Protein AF-0000000084493440 (afdb_homodimer)

Organism: NCBI:txid1637975

Structure (mmCIF, N/CA/C/O backbone):
data_AF-0000000084493440-model_v1
#
loop_
_entity.id
_entity.type
_entity.pdbx_description
1 polymer 'DNA-binding transcriptional regulator'
#
loop_
_atom_site.group_PDB
_atom_site.id
_atom_site.type_symbol
_atom_site.label_atom_id
_atom_site.label_alt_id
_atom_site.label_comp_id
_atom_site.label_asym_id
_atom_site.label_entity_id
_atom_site.label_seq_id
_atom_site.pdbx_PDB_ins_code
_atom_site.Cartn_x
_atom_site.Cartn_y
_atom_site.Cartn_z
_atom_site.occupancy
_atom_site.B_iso_or_equiv
_atom_site.auth_seq_id
_atom_site.auth_comp_id
_atom_site.auth_asym_id
_atom_site.auth_atom_id
_atom_site.pdbx_PDB_model_num
ATOM 1 N N . MET A 1 1 ? -0.2 -46.719 2.02 1 62.69 1 MET A N 1
ATOM 2 C CA . MET A 1 1 ? 0.377 -45.531 1.389 1 62.69 1 MET A CA 1
ATOM 3 C C . MET A 1 1 ? 0.043 -44.281 2.184 1 62.69 1 MET A C 1
ATOM 5 O O . MET A 1 1 ? -1.041 -44.156 2.76 1 62.69 1 MET A O 1
ATOM 9 N N . PRO A 1 2 ? 1.028 -43.469 2.4 1 67.69 2 PRO A N 1
ATOM 10 C CA . PRO A 1 2 ? 0.747 -42.25 3.135 1 67.69 2 PRO A CA 1
ATOM 11 C C . PRO A 1 2 ? -0.351 -41.406 2.482 1 67.69 2 PRO A C 1
ATOM 13 O O . PRO A 1 2 ? -0.567 -41.5 1.271 1 67.69 2 PRO A O 1
ATOM 16 N N . LYS A 1 3 ? -1.156 -40.812 3.344 1 73.81 3 LYS A N 1
ATOM 17 C CA . LYS A 1 3 ? -2.264 -39.969 2.912 1 73.81 3 LYS A CA 1
ATOM 18 C C . LYS A 1 3 ? -1.854 -39.094 1.733 1 73.81 3 LYS A C 1
ATOM 20 O O . LYS A 1 3 ? -2.57 -39 0.733 1 73.81 3 LYS A O 1
ATOM 25 N N . ILE A 1 4 ? -0.723 -38.531 1.874 1 74.38 4 ILE A N 1
ATOM 26 C CA . ILE A 1 4 ? -0.265 -37.594 0.86 1 74.38 4 ILE A CA 1
ATOM 27 C C . ILE A 1 4 ? -0.05 -38.312 -0.464 1 74.38 4 ILE A C 1
ATOM 29 O O . ILE A 1 4 ? -0.338 -37.781 -1.533 1 74.38 4 ILE A O 1
ATOM 33 N N . ASP A 1 5 ? 0.394 -39.5 -0.401 1 73.88 5 ASP A N 1
ATOM 34 C CA . ASP A 1 5 ? 0.626 -40.281 -1.61 1 73.88 5 ASP A CA 1
ATOM 35 C C . ASP A 1 5 ? -0.688 -40.594 -2.318 1 73.88 5 ASP A C 1
ATOM 37 O O . ASP A 1 5 ? -0.766 -40.531 -3.549 1 73.88 5 ASP A O 1
ATOM 41 N N . ASN A 1 6 ? -1.653 -40.938 -1.533 1 79.44 6 ASN A N 1
ATOM 42 C CA . ASN A 1 6 ? -2.965 -41.25 -2.096 1 79.44 6 ASN A CA 1
ATOM 43 C C . ASN A 1 6 ? -3.598 -40 -2.742 1 79.44 6 ASN A C 1
ATOM 45 O O . ASN A 1 6 ? -4.184 -40.094 -3.82 1 79.44 6 ASN A O 1
ATOM 49 N N . ILE A 1 7 ? -3.445 -38.938 -2.062 1 83.06 7 ILE A N 1
ATOM 50 C CA . ILE A 1 7 ? -3.998 -37.688 -2.57 1 83.06 7 ILE A CA 1
ATOM 51 C C . ILE A 1 7 ? -3.336 -37.312 -3.9 1 83.06 7 ILE A C 1
ATOM 53 O O . ILE A 1 7 ? -4.016 -36.969 -4.859 1 83.06 7 ILE A O 1
ATOM 57 N N . LEU A 1 8 ? -2.053 -37.562 -3.934 1 79.81 8 LEU A N 1
ATOM 58 C CA . LEU A 1 8 ? -1.318 -37.281 -5.16 1 79.81 8 LEU A CA 1
ATOM 59 C C . LEU A 1 8 ? -1.708 -38.25 -6.27 1 79.81 8 LEU A C 1
ATOM 61 O O . LEU A 1 8 ? -1.792 -37.844 -7.438 1 79.81 8 LEU A O 1
ATOM 65 N N . ALA A 1 9 ? -1.907 -39.406 -5.898 1 80.31 9 ALA A N 1
ATOM 66 C CA . ALA A 1 9 ? -2.338 -40.438 -6.867 1 80.31 9 ALA A CA 1
ATOM 67 C C . ALA A 1 9 ? -3.672 -40.031 -7.504 1 80.31 9 ALA A C 1
ATOM 69 O O . ALA A 1 9 ? -3.852 -40.188 -8.719 1 80.31 9 ALA A O 1
ATOM 70 N N . ILE A 1 10 ? -4.516 -39.562 -6.695 1 86.19 10 ILE A N 1
ATOM 71 C CA . ILE A 1 10 ? -5.809 -39.125 -7.203 1 86.19 10 ILE A CA 1
ATOM 72 C C . ILE A 1 10 ? -5.617 -37.969 -8.156 1 86.19 10 ILE A C 1
ATOM 74 O O . ILE A 1 10 ? -6.227 -37.906 -9.227 1 86.19 10 ILE A O 1
ATOM 78 N N . LEU A 1 11 ? -4.801 -37.062 -7.746 1 82.69 11 LEU A N 1
ATOM 79 C CA . LEU A 1 11 ? -4.512 -35.906 -8.586 1 82.69 11 LEU A CA 1
ATOM 80 C C . LEU A 1 11 ? -3.99 -36.344 -9.953 1 82.69 11 LEU A C 1
ATOM 82 O O . LEU A 1 11 ? -4.41 -35.812 -10.984 1 82.69 11 LEU A O 1
ATOM 86 N N . TRP A 1 12 ? -3.184 -37.312 -9.977 1 79.94 12 TRP A N 1
ATOM 87 C CA . TRP A 1 12 ? -2.6 -37.781 -11.219 1 79.94 12 TRP A CA 1
ATOM 88 C C . TRP A 1 12 ? -3.65 -38.5 -12.078 1 79.94 12 TRP A C 1
ATOM 90 O O . TRP A 1 12 ? -3.66 -38.344 -13.297 1 79.94 12 TRP A O 1
ATOM 100 N N . MET A 1 13 ? -4.473 -39.219 -11.445 1 82.81 13 MET A N 1
ATOM 101 C CA . MET A 1 13 ? -5.562 -39.844 -12.18 1 82.81 13 MET A CA 1
ATOM 102 C C . MET A 1 13 ? -6.43 -38.812 -12.883 1 82.81 13 MET A C 1
ATOM 104 O O . MET A 1 13 ? -6.805 -39 -14.047 1 82.81 13 MET A O 1
ATOM 108 N N . LEU A 1 14 ? -6.688 -37.75 -12.156 1 86.25 14 LEU A N 1
ATOM 109 C CA . LEU A 1 14 ? -7.531 -36.719 -12.711 1 86.25 14 LEU A CA 1
ATOM 110 C C . LEU A 1 14 ? -6.801 -35.969 -13.82 1 86.25 14 LEU A C 1
ATOM 112 O O . LEU A 1 14 ? -7.438 -35.375 -14.695 1 86.25 14 LEU A O 1
ATOM 116 N N . SER A 1 15 ? -5.496 -35.969 -13.812 1 79.56 15 SER A N 1
ATOM 117 C CA . SER A 1 15 ? -4.684 -35.219 -14.75 1 79.56 15 SER A CA 1
ATOM 118 C C . SER A 1 15 ? -4.742 -35.812 -16.156 1 79.56 15 SER A C 1
ATOM 120 O O . SER A 1 15 ? -4.289 -35.188 -17.109 1 79.56 15 SER A O 1
ATOM 122 N N . SER A 1 16 ? -5.312 -36.969 -16.281 1 75.88 16 SER A N 1
ATOM 123 C CA . SER A 1 16 ? -5.48 -37.594 -17.594 1 75.88 16 SER A CA 1
ATOM 124 C C . SER A 1 16 ? -6.496 -36.812 -18.438 1 75.88 16 SER A C 1
ATOM 126 O O . SER A 1 16 ? -6.543 -37 -19.656 1 75.88 16 SER A O 1
ATOM 128 N N . GLY A 1 17 ? -7.328 -36 -17.766 1 81.25 17 GLY A N 1
ATOM 129 C CA . GLY A 1 17 ? -8.359 -35.219 -18.453 1 81.25 17 GLY A CA 1
ATOM 130 C C . GLY A 1 17 ? -9.664 -36 -18.594 1 81.25 17 GLY A C 1
ATOM 131 O O . GLY A 1 17 ? -10.688 -35.406 -18.969 1 81.25 17 GLY A O 1
ATOM 132 N N . GLU A 1 18 ? -9.633 -37.25 -18.359 1 85.19 18 GLU A N 1
ATOM 133 C CA . GLU A 1 18 ? -10.836 -38.062 -18.438 1 85.19 18 GLU A CA 1
ATOM 134 C C . GLU A 1 18 ? -11.672 -37.969 -17.172 1 85.19 18 GLU A C 1
ATOM 136 O O . GLU A 1 18 ? -11.133 -37.844 -16.078 1 85.19 18 GLU A O 1
ATOM 141 N N . LYS A 1 19 ? -12.984 -38.031 -17.359 1 92.62 19 LYS A N 1
ATOM 142 C CA . LYS A 1 19 ? -13.883 -38.062 -16.219 1 92.62 19 LYS A CA 1
ATOM 143 C C . LYS A 1 19 ? -13.812 -39.406 -15.5 1 92.62 19 LYS A C 1
ATOM 145 O O . LYS A 1 19 ? -13.883 -40.469 -16.141 1 92.62 19 LYS A O 1
ATOM 150 N N . ILE A 1 20 ? -13.578 -39.375 -14.18 1 92.38 20 ILE A N 1
ATOM 151 C CA . ILE A 1 20 ? -13.453 -40.594 -13.398 1 92.38 20 ILE A CA 1
ATOM 152 C C . ILE A 1 20 ? -14.414 -40.562 -12.219 1 92.38 20 ILE A C 1
ATOM 154 O O . ILE A 1 20 ? -14.57 -39.531 -11.57 1 92.38 20 ILE A O 1
ATOM 158 N N . THR A 1 21 ? -15.062 -41.594 -11.953 1 92.94 21 THR A N 1
ATOM 159 C CA . THR A 1 21 ? -16 -41.656 -10.844 1 92.94 21 THR A CA 1
ATOM 160 C C . THR A 1 21 ? -15.289 -42.031 -9.539 1 92.94 21 THR A C 1
ATOM 162 O O . THR A 1 21 ? -14.188 -42.562 -9.562 1 92.94 21 THR A O 1
ATOM 165 N N . ALA A 1 22 ? -15.961 -41.75 -8.43 1 91.94 22 ALA A N 1
ATOM 166 C CA . ALA A 1 22 ? -15.422 -42.125 -7.125 1 91.94 22 ALA A CA 1
ATOM 167 C C . ALA A 1 22 ? -15.234 -43.656 -7.023 1 91.94 22 ALA A C 1
ATOM 169 O O . ALA A 1 22 ? -14.266 -44.125 -6.422 1 91.94 22 ALA A O 1
ATOM 170 N N . LYS A 1 23 ? -16.094 -44.375 -7.629 1 92.88 23 LYS A N 1
ATOM 171 C CA . LYS A 1 23 ? -16.031 -45.844 -7.613 1 92.88 23 LYS A CA 1
ATOM 172 C C . LYS A 1 23 ? -14.789 -46.312 -8.352 1 92.88 23 LYS A C 1
ATOM 174 O O . LYS A 1 23 ? -14.094 -47.219 -7.879 1 92.88 23 LYS A O 1
ATOM 179 N N . GLN A 1 24 ? -14.539 -45.781 -9.469 1 93.56 24 GLN A N 1
ATOM 180 C CA . GLN A 1 24 ? -13.367 -46.125 -10.25 1 93.56 24 GLN A CA 1
ATOM 181 C C . GLN A 1 24 ? -12.078 -45.844 -9.484 1 93.56 24 GLN A C 1
ATOM 183 O O . GLN A 1 24 ? -11.141 -46.625 -9.508 1 93.56 24 GLN A O 1
ATOM 188 N N . ILE A 1 25 ? -12.031 -44.688 -8.82 1 92.75 25 ILE A N 1
ATOM 189 C CA . ILE A 1 25 ? -10.867 -44.312 -8.031 1 92.75 25 ILE A CA 1
ATOM 190 C C . ILE A 1 25 ? -10.688 -45.312 -6.875 1 92.75 25 ILE A C 1
ATOM 192 O O . ILE A 1 25 ? -9.578 -45.781 -6.621 1 92.75 25 ILE A O 1
ATOM 196 N N . SER A 1 26 ? -11.766 -45.594 -6.258 1 93.25 26 SER A N 1
ATOM 197 C CA . SER A 1 26 ? -11.766 -46.531 -5.133 1 93.25 26 SER A CA 1
ATOM 198 C C . SER A 1 26 ? -11.227 -47.906 -5.547 1 93.25 26 SER A C 1
ATOM 200 O O . SER A 1 26 ? -10.406 -48.5 -4.836 1 93.25 26 SER A O 1
ATOM 202 N N . GLU A 1 27 ? -11.602 -48.375 -6.625 1 93.81 27 GLU A N 1
ATOM 203 C CA . GLU A 1 27 ? -11.188 -49.656 -7.129 1 93.81 27 GLU A CA 1
ATOM 204 C C . GLU A 1 27 ? -9.711 -49.656 -7.539 1 93.81 27 GLU A C 1
ATOM 206 O O . GLU A 1 27 ? -8.961 -50.562 -7.191 1 93.81 27 GLU A O 1
ATOM 211 N N . LYS A 1 28 ? -9.352 -48.625 -8.172 1 90.81 28 LYS A N 1
ATOM 212 C CA . LYS A 1 28 ? -7.992 -48.562 -8.695 1 90.81 28 LYS A CA 1
ATOM 213 C C . LYS A 1 28 ? -6.98 -48.406 -7.562 1 90.81 28 LYS A C 1
ATOM 215 O O . LYS A 1 28 ? -5.871 -48.938 -7.641 1 90.81 28 LYS A O 1
ATOM 220 N N . LEU A 1 29 ? -7.355 -47.688 -6.578 1 89.31 29 LEU A N 1
ATOM 221 C CA . LEU A 1 29 ? -6.414 -47.406 -5.5 1 89.31 29 LEU A CA 1
ATOM 222 C C . LEU A 1 29 ? -6.688 -48.281 -4.293 1 89.31 29 LEU A C 1
ATOM 224 O O . LEU A 1 29 ? -6.051 -48.125 -3.246 1 89.31 29 LEU A O 1
ATOM 228 N N . GLU A 1 30 ? -7.609 -49.125 -4.383 1 90.06 30 GLU A N 1
ATOM 229 C CA . GLU A 1 30 ? -7.969 -50.094 -3.35 1 90.06 30 GLU A CA 1
ATOM 230 C C . GLU A 1 30 ? -8.219 -49.406 -2.012 1 90.06 30 GLU A C 1
ATOM 232 O O . GLU A 1 30 ? -7.637 -49.781 -0.993 1 90.06 30 GLU A O 1
ATOM 237 N N . MET A 1 31 ? -9.117 -48.406 -2.115 1 91.31 31 MET A N 1
ATOM 238 C CA . MET A 1 31 ? -9.477 -47.688 -0.896 1 91.31 31 MET A CA 1
ATOM 239 C C . MET A 1 31 ? -10.984 -47.531 -0.789 1 91.31 31 MET A C 1
ATOM 241 O O . MET A 1 31 ? -11.703 -47.625 -1.786 1 91.31 31 MET A O 1
ATOM 245 N N . ASN A 1 32 ? -11.406 -47.25 0.41 1 93.38 32 ASN A N 1
ATOM 246 C CA . ASN A 1 32 ? -12.82 -47 0.66 1 93.38 32 ASN A CA 1
ATOM 247 C C . ASN A 1 32 ? -13.328 -45.781 -0.078 1 93.38 32 ASN A C 1
ATOM 249 O O . ASN A 1 32 ? -12.633 -44.75 -0.139 1 93.38 32 ASN A O 1
ATOM 253 N N . ILE A 1 33 ? -14.617 -45.938 -0.486 1 93.44 33 ILE A N 1
ATOM 254 C CA . ILE A 1 33 ? -15.188 -44.844 -1.293 1 93.44 33 ILE A CA 1
ATOM 255 C C . ILE A 1 33 ? -15.32 -43.594 -0.448 1 93.44 33 ILE A C 1
ATOM 257 O O . ILE A 1 33 ? -15.188 -42.469 -0.96 1 93.44 33 ILE A O 1
ATOM 261 N N . ARG A 1 34 ? -15.516 -43.75 0.838 1 92.69 34 ARG A N 1
ATOM 262 C CA . ARG A 1 34 ? -15.609 -42.594 1.726 1 92.69 34 ARG A CA 1
ATOM 263 C C . ARG A 1 34 ? -14.281 -41.844 1.806 1 92.69 34 ARG A C 1
ATOM 265 O O . ARG A 1 34 ? -14.25 -40.594 1.871 1 92.69 34 ARG A O 1
ATOM 272 N N . THR A 1 35 ? -13.227 -42.594 1.791 1 92.56 35 THR A N 1
ATOM 273 C CA . THR A 1 35 ? -11.891 -42 1.804 1 92.56 35 THR A CA 1
ATOM 274 C C . THR A 1 35 ? -11.617 -41.25 0.514 1 92.56 35 THR A C 1
ATOM 276 O O . THR A 1 35 ? -10.992 -40.188 0.537 1 92.56 35 THR A O 1
ATOM 279 N N . VAL A 1 36 ? -12.125 -41.75 -0.579 1 91.44 36 VAL A N 1
ATOM 280 C CA . VAL A 1 36 ? -11.992 -41.094 -1.865 1 91.44 36 VAL A CA 1
ATOM 281 C C . VAL A 1 36 ? -12.664 -39.719 -1.804 1 91.44 36 VAL A C 1
ATOM 283 O O . VAL A 1 36 ? -12.07 -38.719 -2.203 1 91.44 36 VAL A O 1
ATOM 286 N N . TYR A 1 37 ? -13.828 -39.719 -1.239 1 90.94 37 TYR A N 1
ATOM 287 C CA . TYR A 1 37 ? -14.555 -38.469 -1.128 1 90.94 37 TYR A CA 1
ATOM 288 C C . TYR A 1 37 ? -13.789 -37.469 -0.27 1 90.94 37 TYR A C 1
ATOM 290 O O . TYR A 1 37 ? -13.703 -36.281 -0.608 1 90.94 37 TYR A O 1
ATOM 298 N N . ARG A 1 38 ? -13.219 -37.938 0.749 1 89.19 38 ARG A N 1
ATOM 299 C CA . ARG A 1 38 ? -12.469 -37.062 1.65 1 89.19 38 ARG A CA 1
ATOM 300 C C . ARG A 1 38 ? -11.242 -36.5 0.955 1 89.19 38 ARG A C 1
ATOM 302 O O . ARG A 1 38 ? -10.93 -35.312 1.117 1 89.19 38 ARG A O 1
ATOM 309 N N . TYR A 1 39 ? -10.594 -37.375 0.242 1 87.44 39 TYR A N 1
ATOM 310 C CA . TYR A 1 39 ? -9.383 -36.906 -0.434 1 87.44 39 TYR A CA 1
ATOM 311 C C . TYR A 1 39 ? -9.711 -35.938 -1.556 1 87.44 39 TYR A C 1
ATOM 313 O O . TYR A 1 39 ? -8.969 -34.969 -1.787 1 87.44 39 TYR A O 1
ATOM 321 N N . ILE A 1 40 ? -10.805 -36.156 -2.221 1 88.69 40 ILE A N 1
ATOM 322 C CA . ILE A 1 40 ? -11.242 -35.219 -3.256 1 88.69 40 ILE A CA 1
ATOM 323 C C . ILE A 1 40 ? -11.578 -33.875 -2.629 1 88.69 40 ILE A C 1
ATOM 325 O O . ILE A 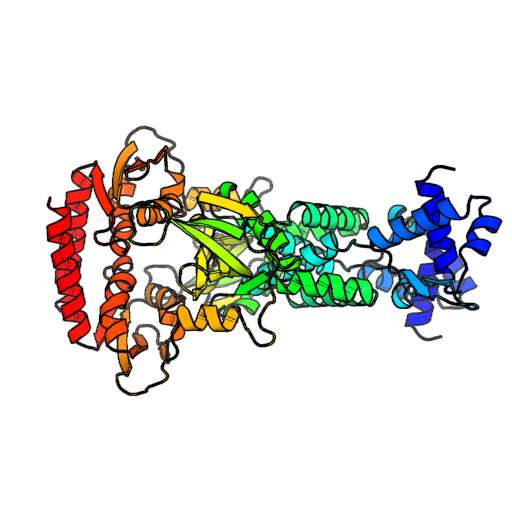1 40 ? -11.219 -32.812 -3.17 1 88.69 40 ILE A O 1
ATOM 329 N N . ASP A 1 41 ? -12.188 -33.938 -1.501 1 84.44 41 ASP A N 1
ATOM 330 C CA . ASP A 1 41 ? -12.492 -32.719 -0.766 1 84.44 41 ASP A CA 1
ATOM 331 C C . ASP A 1 41 ? -11.219 -31.984 -0.362 1 84.44 41 ASP A C 1
ATOM 333 O O . ASP A 1 41 ? -11.141 -30.75 -0.47 1 84.44 41 ASP A O 1
ATOM 337 N N . THR A 1 42 ? -10.305 -32.781 0.067 1 83.88 42 THR A N 1
ATOM 338 C CA . THR A 1 42 ? -9.023 -32.188 0.459 1 83.88 42 THR A CA 1
ATOM 339 C C . THR A 1 42 ? -8.352 -31.5 -0.726 1 83.88 42 THR A C 1
ATOM 341 O O . THR A 1 42 ? -7.863 -30.391 -0.598 1 83.88 42 THR A O 1
ATOM 344 N N . LEU A 1 43 ? -8.336 -32.156 -1.838 1 84.38 43 LEU A N 1
ATOM 345 C CA . LEU A 1 43 ? -7.762 -31.578 -3.053 1 84.38 43 LEU A CA 1
ATOM 346 C C . LEU A 1 43 ? -8.477 -30.297 -3.445 1 84.38 43 LEU A C 1
ATOM 348 O O . LEU A 1 43 ? -7.832 -29.281 -3.736 1 84.38 43 LEU A O 1
ATOM 352 N N . SER A 1 44 ? -9.742 -30.344 -3.352 1 82.31 44 SER A N 1
ATOM 353 C CA . SER A 1 44 ? -10.555 -29.203 -3.734 1 82.31 44 SER A CA 1
ATOM 354 C C . SER A 1 44 ? -10.312 -28.016 -2.799 1 82.31 44 SER A C 1
ATOM 356 O O . SER A 1 44 ? -10.102 -26.891 -3.252 1 82.31 44 SER A O 1
ATOM 358 N N . THR A 1 45 ? -10.25 -28.312 -1.568 1 77.06 45 THR A N 1
ATOM 359 C CA . THR A 1 45 ? -10.07 -27.266 -0.569 1 77.06 45 THR A CA 1
ATOM 360 C C . THR A 1 45 ? -8.656 -26.688 -0.635 1 77.06 45 THR A C 1
ATOM 362 O O . THR A 1 45 ? -8.422 -25.547 -0.242 1 77.06 45 THR A O 1
ATOM 365 N N . SER A 1 46 ? -7.77 -27.531 -1.138 1 76.69 46 SER A N 1
ATOM 366 C CA . SER A 1 46 ? -6.383 -27.078 -1.252 1 76.69 46 SER A CA 1
ATOM 367 C C . SER A 1 46 ? -6.184 -26.203 -2.484 1 76.69 46 SER A C 1
ATOM 369 O O . SER A 1 46 ? -5.121 -25.609 -2.656 1 76.69 46 SER A O 1
ATOM 371 N N . GLY A 1 47 ? -7.188 -26.156 -3.303 1 80.25 47 GLY A N 1
ATOM 372 C CA . GLY A 1 47 ? -7.098 -25.234 -4.422 1 80.25 47 GLY A CA 1
ATOM 373 C C . GLY A 1 47 ? -7.062 -25.922 -5.77 1 80.25 47 GLY A C 1
ATOM 374 O O . GLY A 1 47 ? -7.004 -25.266 -6.809 1 80.25 47 GLY A O 1
ATOM 375 N N . VAL A 1 48 ? -7.047 -27.266 -5.797 1 80.12 48 VAL A N 1
ATOM 376 C CA . VAL A 1 48 ? -7.105 -27.984 -7.066 1 80.12 48 VAL A CA 1
ATOM 377 C C . VAL A 1 48 ? -8.477 -27.781 -7.711 1 80.12 48 VAL A C 1
ATOM 379 O O . VAL A 1 48 ? -9.508 -27.984 -7.07 1 80.12 48 VAL A O 1
ATOM 382 N N . PRO A 1 49 ? -8.453 -27.359 -8.906 1 87.12 49 PRO A N 1
ATOM 383 C CA . PRO A 1 49 ? -9.734 -27.031 -9.531 1 87.12 49 PRO A CA 1
ATOM 384 C C . PRO A 1 49 ? -10.484 -28.266 -10.031 1 87.12 49 PRO A C 1
ATOM 386 O O . PRO A 1 49 ? -10.617 -28.453 -11.242 1 87.12 49 PRO A O 1
ATOM 389 N N . ILE A 1 50 ? -11.062 -28.984 -9.172 1 87.38 50 ILE A N 1
ATOM 390 C CA . ILE A 1 50 ? -11.82 -30.188 -9.477 1 87.38 50 ILE A CA 1
ATOM 391 C C . ILE A 1 50 ? -13.258 -29.828 -9.836 1 87.38 50 ILE A C 1
ATOM 393 O O . ILE A 1 50 ? -13.875 -29 -9.172 1 87.38 50 ILE A O 1
ATOM 397 N N . ILE A 1 51 ? -13.703 -30.297 -10.93 1 88.31 51 ILE A N 1
ATOM 398 C CA . ILE A 1 51 ? -15.094 -30.156 -11.352 1 88.31 51 ILE A CA 1
ATOM 399 C C . ILE A 1 51 ? -15.859 -31.438 -11.039 1 88.31 51 ILE A C 1
ATOM 401 O O . ILE A 1 51 ? -15.461 -32.531 -11.453 1 88.31 51 ILE A O 1
ATOM 405 N N . SER A 1 52 ? -16.859 -31.328 -10.234 1 86.88 52 SER A N 1
ATOM 406 C CA . SER A 1 52 ? -17.688 -32.469 -9.844 1 86.88 52 SER A CA 1
ATOM 407 C C . SER A 1 52 ? -19.016 -32.469 -10.578 1 86.88 52 SER A C 1
ATOM 409 O O . SER A 1 52 ? -19.797 -31.531 -10.453 1 86.88 52 SER A O 1
ATOM 411 N N . ASP A 1 53 ? -19.203 -33.406 -11.445 1 85.31 53 ASP A N 1
ATOM 412 C CA . ASP A 1 53 ? -20.469 -33.594 -12.133 1 85.31 53 ASP A CA 1
ATOM 413 C C . ASP A 1 53 ? -21.312 -34.656 -11.461 1 85.31 53 ASP A C 1
ATOM 415 O O . ASP A 1 53 ? -20.812 -35.75 -11.156 1 85.31 53 ASP A O 1
ATOM 419 N N . THR A 1 54 ? -22.547 -34.312 -11.117 1 79 54 THR A N 1
ATOM 420 C CA . THR A 1 54 ? -23.438 -35.25 -10.438 1 79 54 THR A CA 1
ATOM 421 C C . THR A 1 54 ? -24.312 -36 -11.438 1 79 54 THR A C 1
ATOM 423 O O . THR A 1 54 ? -24.516 -35.531 -12.562 1 79 54 THR A O 1
ATOM 426 N N . GLY A 1 55 ? -24.859 -37.094 -11.109 1 75.62 55 GLY A N 1
ATOM 427 C CA . GLY A 1 55 ? -25.797 -37.844 -11.914 1 75.62 55 GLY A CA 1
ATOM 428 C C . GLY A 1 55 ? -25.25 -39.188 -12.383 1 75.62 55 GLY A C 1
ATOM 429 O O . GLY A 1 55 ? -24.156 -39.594 -11.961 1 75.62 55 GLY A O 1
ATOM 430 N N . HIS A 1 56 ? -26.016 -39.938 -13.203 1 77.38 56 HIS A N 1
ATOM 431 C CA . HIS A 1 56 ? -25.703 -41.281 -13.656 1 77.38 56 HIS A CA 1
ATOM 432 C C . HIS A 1 56 ? -24.406 -41.312 -14.43 1 77.38 56 HIS A C 1
ATOM 434 O O . HIS A 1 56 ? -23.641 -42.281 -14.336 1 77.38 56 HIS A O 1
ATOM 440 N N . ASN A 1 57 ? -24.094 -40.188 -15.172 1 81.38 57 ASN A N 1
ATOM 441 C CA . ASN A 1 57 ? -22.844 -40.062 -15.914 1 81.38 57 ASN A CA 1
ATOM 442 C C . ASN A 1 57 ? -21.906 -39.062 -15.273 1 81.38 57 ASN A C 1
ATOM 444 O O . ASN A 1 57 ? -21.094 -38.438 -15.961 1 81.38 57 ASN A O 1
ATOM 448 N N . GLY A 1 58 ? -22.109 -39.094 -13.922 1 84.56 58 GLY A N 1
ATOM 449 C CA . GLY A 1 58 ? -21.312 -38.062 -13.258 1 84.56 58 GLY A CA 1
ATOM 450 C C . GLY A 1 58 ? -19.906 -38.531 -12.891 1 84.56 58 GLY A C 1
ATOM 451 O O . GLY A 1 58 ? -19.547 -39.688 -13.18 1 84.56 58 GLY A O 1
ATOM 452 N N . GLY A 1 59 ? -19 -37.688 -12.406 1 92 59 GLY A N 1
ATOM 453 C CA . GLY A 1 59 ? -17.625 -37.938 -12.023 1 92 59 GLY A CA 1
ATOM 454 C C . GLY A 1 59 ? -16.828 -36.688 -11.781 1 92 59 GLY A C 1
ATOM 455 O O . GLY A 1 59 ? -17.391 -35.625 -11.578 1 92 59 GLY A O 1
ATOM 456 N N . TYR A 1 60 ? -15.555 -36.969 -11.578 1 92.38 60 TYR A N 1
ATOM 457 C CA . TYR A 1 60 ? -14.633 -35.875 -11.305 1 92.38 60 TYR A CA 1
ATOM 458 C C . TYR A 1 60 ? -13.711 -35.625 -12.484 1 92.38 60 TYR A C 1
ATOM 460 O O . TYR A 1 60 ? -13.25 -36.562 -13.133 1 92.38 60 TYR A O 1
ATOM 468 N N . THR A 1 61 ? -13.492 -34.344 -12.836 1 89.69 61 THR A N 1
ATOM 469 C CA . THR A 1 61 ? -12.492 -33.906 -13.797 1 89.69 61 THR A CA 1
ATOM 470 C C . THR A 1 61 ? -11.734 -32.688 -13.289 1 89.69 61 THR A C 1
ATOM 472 O O . THR A 1 61 ? -12.133 -32.062 -12.297 1 89.69 61 THR A O 1
ATOM 475 N N . LEU A 1 62 ? -10.539 -32.438 -13.844 1 86.62 62 LEU A N 1
ATOM 476 C CA . LEU A 1 62 ? -9.82 -31.219 -13.578 1 86.62 62 LEU A CA 1
ATOM 477 C C . LEU A 1 62 ? -10.148 -30.156 -14.633 1 86.62 62 LEU A C 1
ATOM 479 O O . LEU A 1 62 ? -10.523 -30.5 -15.758 1 86.62 62 LEU A O 1
ATOM 483 N N . LEU A 1 63 ? -10.023 -28.875 -14.242 1 85.69 63 LEU A N 1
ATOM 484 C CA . LEU A 1 63 ? -10.109 -27.781 -15.203 1 85.69 63 LEU A CA 1
ATOM 485 C C . LEU A 1 63 ? -9.125 -27.984 -16.344 1 85.69 63 LEU A C 1
ATOM 487 O O . LEU A 1 63 ? -7.969 -28.344 -16.125 1 85.69 63 LEU A O 1
ATOM 491 N N . ASN A 1 64 ? -9.531 -27.719 -17.562 1 81.25 64 ASN A N 1
ATOM 492 C CA . ASN A 1 64 ? -8.734 -28 -18.75 1 81.25 64 ASN A CA 1
ATOM 493 C C . ASN A 1 64 ? -7.395 -27.281 -18.703 1 81.25 64 ASN A C 1
ATOM 495 O O . ASN A 1 64 ? -6.355 -27.859 -19.016 1 81.25 64 ASN A O 1
ATOM 499 N N . ASN A 1 65 ? -7.465 -26.047 -18.359 1 77.56 65 ASN A N 1
ATOM 500 C CA . ASN A 1 65 ? -6.238 -25.266 -18.312 1 77.56 65 ASN A CA 1
ATOM 501 C C . ASN A 1 65 ? -5.223 -25.859 -17.344 1 77.56 65 ASN A C 1
ATOM 503 O O . ASN A 1 65 ? -4.016 -25.766 -17.562 1 77.56 65 ASN A O 1
ATOM 507 N N . PHE A 1 66 ? -5.723 -26.453 -16.344 1 76.5 66 PHE A N 1
ATOM 508 C CA . PHE A 1 66 ? -4.879 -27.047 -15.328 1 76.5 66 PHE A CA 1
ATOM 509 C C . PHE A 1 66 ? -4.207 -28.312 -15.852 1 76.5 66 PHE A C 1
ATOM 511 O O . PHE A 1 66 ? -3.07 -28.625 -15.492 1 76.5 66 PHE A O 1
ATOM 518 N N . ILE A 1 67 ? -4.93 -28.984 -16.656 1 72.56 67 ILE A N 1
ATOM 519 C CA . ILE A 1 67 ? -4.422 -30.219 -17.234 1 72.56 67 ILE A CA 1
ATOM 520 C C . ILE A 1 67 ? -3.4 -29.891 -18.328 1 72.56 67 ILE A C 1
ATOM 522 O O . ILE A 1 67 ? -2.355 -30.531 -18.422 1 72.56 67 ILE A O 1
ATOM 526 N N . GLU A 1 68 ? -3.742 -28.875 -19.109 1 73.06 68 GLU A N 1
ATOM 527 C CA . GLU A 1 68 ? -2.939 -28.547 -20.281 1 73.06 68 GLU A CA 1
ATOM 528 C C . GLU A 1 68 ? -1.543 -28.078 -19.875 1 73.06 68 GLU A C 1
ATOM 530 O O . GLU A 1 68 ? -0.552 -28.469 -20.5 1 73.06 68 GLU A O 1
ATOM 535 N N . ALA A 1 69 ? -1.531 -27.25 -18.906 1 72.56 69 ALA A N 1
ATOM 536 C CA . ALA A 1 69 ? -0.232 -26.75 -18.453 1 72.56 69 ALA A CA 1
ATOM 537 C C . ALA A 1 69 ? -0.242 -26.438 -16.969 1 72.56 69 ALA A C 1
ATOM 539 O O . ALA A 1 69 ? -1.212 -25.875 -16.453 1 72.56 69 ALA A O 1
ATOM 540 N N . PRO A 1 70 ? 0.863 -26.906 -16.344 1 76 70 PRO A N 1
ATOM 541 C CA . PRO A 1 70 ? 0.987 -26.484 -14.945 1 76 70 PRO A CA 1
ATOM 542 C C . PRO A 1 70 ? 1.127 -24.969 -14.797 1 76 70 PRO A C 1
ATOM 544 O O . PRO A 1 70 ? 1.59 -24.297 -15.711 1 76 70 PRO A O 1
ATOM 547 N N . LEU A 1 71 ? 0.673 -24.562 -13.664 1 84.44 71 LEU A N 1
ATOM 548 C CA . LEU A 1 71 ? 0.792 -23.141 -13.359 1 84.44 71 LEU A CA 1
ATOM 549 C C . LEU A 1 71 ? 2.244 -22.766 -13.094 1 84.44 71 LEU A C 1
ATOM 551 O O . LEU A 1 71 ? 2.932 -23.438 -12.32 1 84.44 71 LEU A O 1
ATOM 555 N N . PHE A 1 72 ? 2.742 -21.859 -13.828 1 83.44 72 PHE A N 1
ATOM 556 C CA . PHE A 1 72 ? 4.066 -21.312 -13.57 1 83.44 72 PHE A CA 1
ATOM 557 C C . PHE A 1 72 ? 4.094 -19.812 -13.828 1 83.44 72 PHE A C 1
ATOM 559 O O . PHE A 1 72 ? 3.215 -19.266 -14.508 1 83.44 72 PHE A O 1
ATOM 566 N N . PHE A 1 73 ? 5.07 -19.141 -13.219 1 88.62 73 PHE A N 1
ATOM 567 C CA . PHE A 1 73 ? 5.27 -17.719 -13.367 1 88.62 73 PHE A CA 1
ATOM 568 C C . PHE A 1 73 ? 6.691 -17.406 -13.828 1 88.62 73 PHE A C 1
ATOM 570 O O . PHE A 1 73 ? 7.652 -18 -13.328 1 88.62 73 PHE A O 1
ATOM 577 N N . ASP A 1 74 ? 6.77 -16.531 -14.797 1 87.19 74 ASP A N 1
ATOM 578 C CA . ASP A 1 74 ? 8.117 -16.125 -15.18 1 87.19 74 ASP A CA 1
ATOM 579 C C . ASP A 1 74 ? 8.734 -15.227 -14.109 1 87.19 74 ASP A C 1
ATOM 581 O O . ASP A 1 74 ? 8.102 -14.93 -13.102 1 87.19 74 ASP A O 1
ATOM 585 N N . PHE A 1 75 ? 9.938 -14.875 -14.406 1 84.12 75 PHE A N 1
ATOM 586 C CA . PHE A 1 75 ? 10.719 -14.156 -13.406 1 84.12 75 PHE A CA 1
ATOM 587 C C . PHE A 1 75 ? 10.062 -12.82 -13.07 1 84.12 75 PHE A C 1
ATOM 589 O O . PHE A 1 75 ? 10 -12.43 -11.898 1 84.12 75 PHE A O 1
ATOM 596 N N . GLU A 1 76 ? 9.562 -12.055 -14.016 1 87.56 76 GLU A N 1
ATOM 597 C CA . GLU A 1 76 ? 8.922 -10.758 -13.797 1 87.56 76 GLU A CA 1
ATOM 598 C C . GLU A 1 76 ? 7.625 -10.914 -13.008 1 87.56 76 GLU A C 1
ATOM 600 O O . GLU A 1 76 ? 7.344 -10.125 -12.102 1 87.56 76 GLU A O 1
ATOM 605 N N . GLU A 1 77 ? 6.918 -11.961 -13.414 1 92.25 77 GLU A N 1
ATOM 606 C CA . GLU A 1 77 ? 5.66 -12.242 -12.727 1 92.25 77 GLU A CA 1
ATOM 607 C C . GLU A 1 77 ? 5.902 -12.602 -11.266 1 92.25 77 GLU A C 1
ATOM 609 O O . GLU A 1 77 ? 5.234 -12.078 -10.367 1 92.25 77 GLU A O 1
ATOM 614 N N . GLN A 1 78 ? 6.852 -13.43 -11.039 1 91.38 78 GLN A N 1
ATOM 615 C CA . GLN A 1 78 ? 7.168 -13.836 -9.68 1 91.38 78 GLN A CA 1
ATOM 616 C C . GLN A 1 78 ? 7.641 -12.648 -8.844 1 91.38 78 GLN A C 1
ATOM 618 O O . GLN A 1 78 ? 7.164 -12.438 -7.727 1 91.38 78 GLN A O 1
ATOM 623 N N . THR A 1 79 ? 8.531 -11.898 -9.367 1 89.75 79 THR A N 1
ATOM 624 C CA . THR A 1 79 ? 9.055 -10.719 -8.688 1 89.75 79 THR A CA 1
ATOM 625 C C . THR A 1 79 ? 7.93 -9.766 -8.312 1 89.75 79 THR A C 1
ATOM 627 O O . THR A 1 79 ? 7.883 -9.25 -7.195 1 89.75 79 THR A O 1
ATOM 630 N N . SER A 1 80 ? 7.039 -9.562 -9.242 1 93 80 SER A N 1
ATOM 631 C CA . SER A 1 80 ? 5.945 -8.625 -9.016 1 93 80 SER A CA 1
ATOM 632 C C . SER A 1 80 ? 5.016 -9.117 -7.914 1 93 80 SER A C 1
ATOM 634 O O . SER A 1 80 ? 4.484 -8.32 -7.137 1 93 80 SER A O 1
ATOM 636 N N . LEU A 1 81 ? 4.781 -10.445 -7.832 1 94.56 81 LEU A N 1
ATOM 637 C CA . LEU A 1 81 ? 3.969 -11.016 -6.762 1 94.56 81 LEU A CA 1
ATOM 638 C C . LEU A 1 81 ? 4.648 -10.836 -5.406 1 94.56 81 LEU A C 1
ATOM 640 O O . LEU A 1 81 ? 3.988 -10.516 -4.418 1 94.56 81 LEU A O 1
ATOM 644 N N . PHE A 1 82 ? 5.945 -11.008 -5.395 1 91.75 82 PHE A N 1
ATOM 645 C CA . PHE A 1 82 ? 6.707 -10.797 -4.168 1 91.75 82 PHE A CA 1
ATOM 646 C C . PHE A 1 82 ? 6.621 -9.344 -3.721 1 91.75 82 PHE A C 1
ATOM 648 O O . PHE A 1 82 ? 6.367 -9.062 -2.547 1 91.75 82 PHE A O 1
ATOM 655 N N . HIS A 1 83 ? 6.812 -8.445 -4.641 1 91.62 83 HIS A N 1
ATOM 656 C CA . HIS A 1 83 ? 6.715 -7.023 -4.324 1 91.62 83 HIS A CA 1
ATOM 657 C C . HIS A 1 83 ? 5.316 -6.664 -3.828 1 91.62 83 HIS A C 1
ATOM 659 O O . HIS A 1 83 ? 5.172 -5.93 -2.85 1 91.62 83 HIS A O 1
ATOM 665 N N . ALA A 1 84 ? 4.281 -7.195 -4.512 1 93.56 84 ALA A N 1
ATOM 666 C CA . ALA A 1 84 ? 2.904 -6.934 -4.102 1 93.56 84 ALA A CA 1
ATOM 667 C C . ALA A 1 84 ? 2.674 -7.355 -2.654 1 93.56 84 ALA A C 1
ATOM 669 O O . ALA A 1 84 ? 2.018 -6.645 -1.89 1 93.56 84 ALA A O 1
ATOM 670 N N . ALA A 1 85 ? 3.227 -8.492 -2.332 1 92.81 85 ALA A N 1
ATOM 671 C CA . ALA A 1 85 ? 3.084 -9.008 -0.971 1 92.81 85 ALA A CA 1
ATOM 672 C C . ALA A 1 85 ? 3.682 -8.031 0.044 1 92.81 85 ALA A C 1
ATOM 674 O O . ALA A 1 85 ? 3.117 -7.828 1.121 1 92.81 85 ALA A O 1
ATOM 675 N N . VAL A 1 86 ? 4.75 -7.449 -0.257 1 89.5 86 VAL A N 1
ATOM 676 C CA . VAL A 1 86 ? 5.422 -6.512 0.641 1 89.5 86 VAL A CA 1
ATOM 677 C C . VAL A 1 86 ? 4.543 -5.277 0.849 1 89.5 86 VAL A C 1
ATOM 679 O O . VAL A 1 86 ? 4.418 -4.781 1.971 1 89.5 86 VAL A O 1
ATOM 682 N N . PHE A 1 87 ? 3.916 -4.746 -0.203 1 89.06 87 PHE A N 1
ATOM 683 C CA . PHE A 1 87 ? 3.004 -3.615 -0.086 1 89.06 87 PHE A CA 1
ATOM 684 C C . PHE A 1 87 ? 1.861 -3.938 0.869 1 89.06 87 PHE A C 1
ATOM 686 O O . PHE A 1 87 ? 1.497 -3.113 1.711 1 89.06 87 PHE A O 1
ATOM 693 N N . ALA A 1 88 ? 1.292 -5.117 0.657 1 89.19 88 ALA A N 1
ATOM 694 C CA . ALA A 1 88 ? 0.187 -5.531 1.518 1 89.19 88 ALA A CA 1
ATOM 695 C C . ALA A 1 88 ? 0.637 -5.641 2.973 1 89.19 88 ALA A C 1
ATOM 697 O O . ALA A 1 88 ? -0.059 -5.184 3.881 1 89.19 88 ALA A O 1
ATOM 698 N N . GLU A 1 89 ? 1.773 -6.242 3.166 1 86.25 89 GLU A N 1
ATOM 699 C CA . GLU A 1 89 ? 2.303 -6.414 4.516 1 86.25 89 GLU A CA 1
ATOM 700 C C . GLU A 1 89 ? 2.516 -5.07 5.199 1 86.25 89 GLU A C 1
ATOM 702 O O . GLU A 1 89 ? 2.154 -4.895 6.367 1 86.25 89 GLU A O 1
ATOM 707 N N . GLU A 1 90 ? 3.01 -4.152 4.543 1 84.31 90 GLU A N 1
ATOM 708 C CA . GLU A 1 90 ? 3.312 -2.838 5.109 1 84.31 90 GLU A CA 1
ATOM 709 C C . GLU A 1 90 ? 2.037 -2.053 5.395 1 84.31 90 GLU A C 1
ATOM 711 O O . GLU A 1 90 ? 2.018 -1.189 6.273 1 84.31 90 GLU A O 1
ATOM 716 N N . ALA A 1 91 ? 1.002 -2.369 4.656 1 82.69 91 ALA A N 1
ATOM 717 C CA . ALA A 1 91 ? -0.291 -1.734 4.895 1 82.69 91 ALA A CA 1
ATOM 718 C C . ALA A 1 91 ? -0.991 -2.352 6.102 1 82.69 91 ALA A C 1
ATOM 720 O O . ALA A 1 91 ? -2.031 -1.857 6.543 1 82.69 91 ALA A O 1
ATOM 721 N N . GLY A 1 92 ? -0.41 -3.459 6.68 1 82.88 92 GLY A N 1
ATOM 722 C CA . GLY A 1 92 ? -1.058 -4.16 7.777 1 82.88 92 GLY A CA 1
ATOM 723 C C . GLY A 1 92 ? -2.201 -5.047 7.328 1 82.88 92 GLY A C 1
ATOM 724 O O . GLY A 1 92 ? -3.201 -5.188 8.039 1 82.88 92 GLY A O 1
ATOM 725 N N . TYR A 1 93 ? -2.07 -5.559 6.172 1 87.88 93 TYR A N 1
ATOM 726 C CA . TYR A 1 93 ? -3.082 -6.434 5.594 1 87.88 93 TYR A CA 1
ATOM 727 C C . TYR A 1 93 ? -3.383 -7.605 6.52 1 87.88 93 TYR A C 1
ATOM 729 O O . TYR A 1 93 ? -2.467 -8.219 7.07 1 87.88 93 TYR A O 1
ATOM 737 N N . TYR A 1 94 ? -4.602 -7.953 6.703 1 85.75 94 TYR A N 1
ATOM 738 C CA . TYR A 1 94 ? -5.062 -8.93 7.688 1 85.75 94 TYR A CA 1
ATOM 739 C C . TYR A 1 94 ? -4.941 -10.352 7.152 1 85.75 94 TYR A C 1
ATOM 741 O O . TYR A 1 94 ? -5.062 -11.312 7.906 1 85.75 94 TYR A O 1
ATOM 749 N N . GLY A 1 95 ? -4.766 -10.602 5.941 1 87.75 95 GLY A N 1
ATOM 750 C CA . GLY A 1 95 ? -4.602 -11.93 5.367 1 87.75 95 GLY A CA 1
ATOM 751 C C . GLY A 1 95 ? -3.146 -12.336 5.227 1 87.75 95 GLY A C 1
ATOM 752 O O . GLY A 1 95 ? -2.793 -13.078 4.305 1 87.75 95 GLY A O 1
ATOM 753 N N . GLY A 1 96 ? -2.32 -11.859 6.078 1 88.25 96 GLY A N 1
ATOM 754 C CA . GLY A 1 96 ? -0.882 -12.047 5.977 1 88.25 96 GLY A CA 1
ATOM 755 C C . GLY A 1 96 ? -0.462 -13.5 6.027 1 88.25 96 GLY A C 1
ATOM 756 O O . GLY A 1 96 ? 0.466 -13.906 5.324 1 88.25 96 GLY A O 1
ATOM 757 N N . GLU A 1 97 ? -1.131 -14.258 6.805 1 90.19 97 GLU A N 1
ATOM 758 C CA . GLU A 1 97 ? -0.777 -15.672 6.918 1 90.19 97 GLU A CA 1
ATOM 759 C C . GLU A 1 97 ? -0.955 -16.391 5.586 1 90.19 97 GLU A C 1
ATOM 761 O O . GLU A 1 97 ? -0.049 -17.094 5.125 1 90.19 97 GLU A O 1
ATOM 766 N N . ALA A 1 98 ? -2.125 -16.234 5.039 1 92.62 98 ALA A N 1
ATOM 767 C CA . ALA A 1 98 ? -2.396 -16.859 3.746 1 92.62 98 ALA A CA 1
ATOM 768 C C . ALA A 1 98 ? -1.447 -16.328 2.674 1 92.62 98 ALA A C 1
ATOM 770 O O . ALA A 1 98 ? -0.973 -17.094 1.826 1 92.62 98 ALA A O 1
ATOM 771 N N . LEU A 1 99 ? -1.185 -15.086 2.746 1 93.94 99 LEU A N 1
ATOM 772 C CA . LEU A 1 99 ? -0.28 -14.461 1.785 1 93.94 99 LEU A CA 1
ATOM 773 C C . LEU A 1 99 ? 1.127 -15.039 1.91 1 93.94 99 LEU A C 1
ATOM 775 O O . LEU A 1 99 ? 1.757 -15.375 0.904 1 93.94 99 LEU A O 1
ATOM 779 N N . ASN A 1 100 ? 1.596 -15.188 3.092 1 92.75 100 ASN A N 1
ATOM 780 C CA . ASN A 1 100 ? 2.92 -15.75 3.336 1 92.75 100 ASN A CA 1
ATOM 781 C C . ASN A 1 100 ? 3.01 -17.203 2.871 1 92.75 100 ASN A C 1
ATOM 783 O O . ASN A 1 100 ? 4.035 -17.625 2.332 1 92.75 100 ASN A O 1
ATOM 787 N N . ARG A 1 101 ? 1.971 -17.938 3.068 1 93.06 101 ARG A N 1
ATOM 788 C CA . ARG A 1 101 ? 1.928 -19.297 2.564 1 93.06 101 ARG A CA 1
ATOM 789 C C . ARG A 1 101 ? 2.033 -19.328 1.044 1 93.06 101 ARG A C 1
ATOM 791 O O . ARG A 1 101 ? 2.768 -20.141 0.482 1 93.06 101 ARG A O 1
ATOM 798 N N . ALA A 1 102 ? 1.317 -18.438 0.408 1 93.75 102 ALA A N 1
ATOM 799 C CA . ALA A 1 102 ? 1.338 -18.375 -1.051 1 93.75 102 ALA A CA 1
ATOM 800 C C . ALA A 1 102 ? 2.734 -18.031 -1.563 1 93.75 102 ALA A C 1
ATOM 802 O O . ALA A 1 102 ? 3.238 -18.688 -2.486 1 93.75 102 ALA A O 1
ATOM 803 N N . ILE A 1 103 ? 3.342 -17.078 -0.947 1 93.31 103 ILE A N 1
ATOM 804 C CA . ILE A 1 103 ? 4.668 -16.625 -1.348 1 93.31 103 ILE A CA 1
ATOM 805 C C . ILE A 1 103 ? 5.688 -17.734 -1.104 1 93.31 103 ILE A C 1
ATOM 807 O O . ILE A 1 103 ? 6.582 -17.953 -1.925 1 93.31 103 ILE A O 1
ATOM 811 N N . SER A 1 104 ? 5.59 -18.375 -0.011 1 90.44 104 SER A N 1
ATOM 812 C CA . SER A 1 104 ? 6.477 -19.484 0.297 1 90.44 104 SER A CA 1
ATOM 813 C C . SER A 1 104 ? 6.363 -20.594 -0.752 1 90.44 104 SER A C 1
ATOM 815 O O . SER A 1 104 ? 7.371 -21.156 -1.17 1 90.44 104 SER A O 1
ATOM 817 N N . LYS A 1 105 ? 5.152 -20.891 -1.128 1 88.12 105 LYS A N 1
ATOM 818 C CA . LYS A 1 105 ? 4.926 -21.875 -2.174 1 88.12 105 LYS A CA 1
ATOM 819 C C . LYS A 1 105 ? 5.594 -21.469 -3.48 1 88.12 105 LYS A C 1
ATOM 821 O O . LYS A 1 105 ? 6.23 -22.281 -4.145 1 88.12 105 LYS A O 1
ATOM 826 N N . LEU A 1 106 ? 5.457 -20.219 -3.838 1 89.25 106 LEU A N 1
ATOM 827 C CA . LEU A 1 106 ? 6.059 -19.703 -5.059 1 89.25 106 LEU A CA 1
ATOM 828 C C . LEU A 1 106 ? 7.57 -19.891 -5.047 1 89.25 106 LEU A C 1
ATOM 830 O O . LEU A 1 106 ? 8.156 -20.297 -6.055 1 89.25 106 LEU A O 1
ATOM 834 N N . SER A 1 107 ? 8.156 -19.625 -3.955 1 86.81 107 SER A N 1
ATOM 835 C CA . SER A 1 107 ? 9.602 -19.719 -3.82 1 86.81 107 SER A CA 1
ATOM 836 C C . SER A 1 107 ? 10.07 -21.172 -3.984 1 86.81 107 SER A C 1
ATOM 838 O O . SER A 1 107 ? 11.18 -21.406 -4.477 1 86.81 107 SER A O 1
ATOM 840 N N . LYS A 1 108 ? 9.266 -22.109 -3.645 1 84.12 108 LYS A N 1
ATOM 841 C CA . LYS A 1 108 ? 9.609 -23.531 -3.721 1 84.12 108 LYS A CA 1
ATOM 842 C C . LYS A 1 108 ? 9.562 -24.031 -5.16 1 84.12 108 LYS A C 1
ATOM 844 O O . LYS A 1 108 ? 10.094 -25.094 -5.469 1 84.12 108 LYS A O 1
ATOM 849 N N . TYR A 1 109 ? 8.977 -23.312 -5.98 1 83.75 109 TYR A N 1
ATOM 850 C CA . TYR A 1 109 ? 8.82 -23.75 -7.359 1 83.75 109 TYR A CA 1
ATOM 851 C C . TYR A 1 109 ? 9.797 -23.047 -8.281 1 83.75 109 TYR A C 1
ATOM 853 O O . TYR A 1 109 ? 9.641 -23.078 -9.508 1 83.75 109 TYR A O 1
ATOM 861 N N . SER A 1 110 ? 10.75 -22.391 -7.766 1 82.69 110 SER A N 1
ATOM 862 C CA . SER A 1 110 ? 11.82 -21.75 -8.523 1 82.69 110 SER A CA 1
ATOM 863 C C . SER A 1 110 ? 13.133 -22.516 -8.367 1 82.69 110 SER A C 1
ATOM 865 O O . SER A 1 110 ? 13.461 -22.969 -7.27 1 82.69 110 SER A O 1
ATOM 867 N N . ASN A 1 111 ? 13.805 -22.766 -9.516 1 80.44 111 ASN A N 1
ATOM 868 C CA . ASN A 1 111 ? 15.141 -23.344 -9.398 1 80.44 111 ASN A CA 1
ATOM 869 C C . ASN A 1 111 ? 16.156 -22.312 -8.922 1 80.44 111 ASN A C 1
ATOM 871 O O . ASN A 1 111 ? 15.812 -21.156 -8.695 1 80.44 111 ASN A O 1
ATOM 875 N N . GLN A 1 112 ? 17.328 -22.688 -8.75 1 78.75 112 GLN A N 1
ATOM 876 C CA . GLN A 1 112 ? 18.359 -21.844 -8.148 1 78.75 112 GLN A CA 1
ATOM 877 C C . GLN A 1 112 ? 18.609 -20.594 -9 1 78.75 112 GLN A C 1
ATOM 879 O O . GLN A 1 112 ? 18.766 -19.5 -8.477 1 78.75 112 GLN A O 1
ATOM 884 N N . GLU A 1 113 ? 18.672 -20.812 -10.258 1 79.69 113 GLU A N 1
ATOM 885 C CA . GLU A 1 113 ? 18.938 -19.688 -11.164 1 79.69 113 GLU A CA 1
ATOM 886 C C . GLU A 1 113 ? 17.797 -18.656 -11.094 1 79.69 113 GLU A C 1
ATOM 888 O O . GLU A 1 113 ? 18.062 -17.453 -11.047 1 79.69 113 GLU A O 1
ATOM 893 N N . GLN A 1 114 ? 16.703 -19.141 -11.086 1 80.75 114 GLN A N 1
ATOM 894 C CA . GLN A 1 114 ? 15.531 -18.281 -11 1 80.75 114 GLN A CA 1
ATOM 895 C C . GLN A 1 114 ? 15.484 -17.547 -9.664 1 80.75 114 GLN A C 1
ATOM 897 O O . GLN A 1 114 ? 15.203 -16.344 -9.625 1 80.75 114 GLN A O 1
ATOM 902 N N . GLU A 1 115 ? 15.781 -18.281 -8.625 1 82.25 115 GLU A N 1
ATOM 903 C CA . GLU A 1 115 ? 15.789 -17.688 -7.293 1 82.25 115 GLU A CA 1
ATOM 904 C C . GLU A 1 115 ? 16.797 -16.547 -7.207 1 82.25 115 GLU A C 1
ATOM 906 O O . GLU A 1 115 ? 16.516 -15.508 -6.594 1 82.25 115 GLU A O 1
ATOM 911 N N . THR A 1 116 ? 17.875 -16.766 -7.785 1 80.19 116 THR A N 1
ATOM 912 C CA . THR A 1 116 ? 18.922 -15.734 -7.777 1 80.19 116 THR A CA 1
ATOM 913 C C . THR A 1 116 ? 18.438 -14.484 -8.508 1 80.19 116 THR A C 1
ATOM 915 O O . THR A 1 116 ? 18.625 -13.367 -8.016 1 80.19 116 THR A O 1
ATOM 918 N N . LYS A 1 117 ? 17.875 -14.734 -9.609 1 77.56 117 LYS A N 1
ATOM 919 C CA . LYS A 1 117 ? 17.375 -13.609 -10.398 1 77.56 117 LYS A CA 1
ATOM 920 C C . LYS A 1 117 ? 16.266 -12.867 -9.656 1 77.56 117 LYS A C 1
ATOM 922 O O . LYS A 1 117 ? 16.25 -11.633 -9.633 1 77.56 117 LYS A O 1
ATOM 927 N N . ILE A 1 118 ? 15.414 -13.602 -9.07 1 78.38 118 ILE A N 1
ATOM 928 C CA . ILE A 1 118 ? 14.305 -13.031 -8.305 1 78.38 118 ILE A CA 1
ATOM 929 C C . ILE A 1 118 ? 14.852 -12.219 -7.133 1 78.38 118 ILE A C 1
ATOM 931 O O . ILE A 1 118 ? 14.43 -11.086 -6.902 1 78.38 118 ILE A O 1
ATOM 935 N N . ASN A 1 119 ? 15.797 -12.758 -6.477 1 75.19 119 ASN A N 1
ATOM 936 C CA . ASN A 1 119 ? 16.359 -12.102 -5.297 1 75.19 119 ASN A CA 1
ATOM 937 C C . ASN A 1 119 ? 17.047 -10.789 -5.66 1 75.19 119 ASN A C 1
ATOM 939 O O . ASN A 1 119 ? 17 -9.828 -4.895 1 75.19 119 ASN A O 1
ATOM 943 N N . GLN A 1 120 ? 17.625 -10.758 -6.789 1 72.12 120 GLN A N 1
ATOM 944 C CA . GLN A 1 120 ? 18.281 -9.539 -7.27 1 72.12 120 GLN A CA 1
ATOM 945 C C . GLN A 1 120 ? 17.266 -8.414 -7.449 1 72.12 120 GLN A C 1
ATOM 947 O O . GLN A 1 120 ? 17.562 -7.25 -7.164 1 72.12 120 GLN A O 1
ATOM 952 N N . HIS A 1 121 ? 16.125 -8.805 -7.832 1 72.31 121 HIS A N 1
ATOM 953 C CA . HIS A 1 121 ? 15.102 -7.801 -8.094 1 72.31 121 HIS A CA 1
ATOM 954 C C . HIS A 1 121 ? 14.289 -7.496 -6.84 1 72.31 121 HIS A C 1
ATOM 956 O O . HIS A 1 121 ? 13.758 -6.395 -6.691 1 72.31 121 HIS A O 1
ATOM 962 N N . LEU A 1 122 ? 14.188 -8.516 -6.039 1 73 122 LEU A N 1
ATOM 963 C CA . LEU A 1 122 ? 13.469 -8.305 -4.785 1 73 122 LEU A CA 1
ATOM 964 C C . LEU A 1 122 ? 14.18 -7.273 -3.918 1 73 122 LEU A C 1
ATOM 966 O O . LEU A 1 122 ? 13.531 -6.488 -3.221 1 73 122 LEU A O 1
ATOM 970 N N . THR A 1 123 ? 15.461 -7.23 -4.094 1 71.38 123 THR A N 1
ATOM 971 C CA . THR A 1 123 ? 16.266 -6.332 -3.271 1 71.38 123 THR A CA 1
ATOM 972 C C . THR A 1 123 ? 16.234 -4.914 -3.828 1 71.38 123 THR A C 1
ATOM 974 O O . THR A 1 123 ? 16.734 -3.98 -3.197 1 71.38 123 THR A O 1
ATOM 977 N N . SER A 1 124 ? 15.586 -4.742 -4.953 1 76.19 124 SER A N 1
ATOM 978 C CA . SER A 1 124 ? 15.555 -3.418 -5.562 1 76.19 124 SER A CA 1
ATOM 979 C C . SER A 1 124 ? 14.516 -2.525 -4.883 1 76.19 124 SER A C 1
ATOM 981 O O . SER A 1 124 ? 14.57 -1.3 -5.008 1 76.19 124 SER A O 1
ATOM 983 N N . LEU A 1 125 ? 13.594 -3.158 -4.242 1 81.31 125 LEU A N 1
ATOM 984 C CA . LEU A 1 125 ? 12.492 -2.395 -3.66 1 81.31 125 LEU A CA 1
ATOM 985 C C . LEU A 1 125 ? 12.344 -2.701 -2.174 1 81.31 125 LEU A C 1
ATOM 987 O O . LEU A 1 125 ? 12.43 -3.859 -1.763 1 81.31 125 LEU A O 1
ATOM 991 N N . GLU A 1 126 ? 12.273 -1.656 -1.401 1 79.88 126 GLU A N 1
ATOM 992 C CA . GLU A 1 126 ? 11.867 -1.765 -0.003 1 79.88 126 GLU A CA 1
ATOM 993 C C . GLU A 1 126 ? 10.625 -0.925 0.279 1 79.88 126 GLU A C 1
ATOM 995 O O . GLU A 1 126 ? 10.508 0.198 -0.215 1 79.88 126 GLU A O 1
ATOM 1000 N N . VAL A 1 127 ? 9.711 -1.544 0.866 1 76.88 127 VAL A N 1
ATOM 1001 C CA . VAL A 1 127 ? 8.547 -0.827 1.38 1 76.88 127 VAL A CA 1
ATOM 1002 C C . VAL A 1 127 ? 8.625 -0.737 2.902 1 76.88 127 VAL A C 1
ATOM 1004 O O . VAL A 1 127 ? 8.773 -1.754 3.584 1 76.88 127 VAL A O 1
ATOM 1007 N N . ILE A 1 128 ? 8.664 0.428 3.404 1 73.75 128 ILE A N 1
ATOM 1008 C CA . ILE A 1 128 ? 8.82 0.651 4.836 1 73.75 128 ILE A CA 1
ATOM 1009 C C . ILE A 1 128 ? 7.496 1.105 5.438 1 73.75 128 ILE A C 1
ATOM 1011 O O . ILE A 1 128 ? 6.836 1.999 4.902 1 73.75 128 ILE A O 1
ATOM 1015 N N . SER A 1 129 ? 7.027 0.273 6.266 1 64.69 129 SER A N 1
ATOM 1016 C CA . SER A 1 129 ? 5.75 0.577 6.902 1 64.69 129 SER A CA 1
ATOM 1017 C C . SER A 1 129 ? 5.922 1.582 8.031 1 64.69 129 SER A C 1
ATOM 1019 O O . SER A 1 129 ? 6.945 1.583 8.719 1 64.69 129 SER A O 1
ATOM 1021 N N . ARG A 1 130 ? 4.938 2.42 7.93 1 61.53 130 ARG A N 1
ATOM 1022 C CA . ARG A 1 130 ? 4.828 3.258 9.117 1 61.53 130 ARG A CA 1
ATOM 1023 C C . ARG A 1 130 ? 4.516 2.418 10.352 1 61.53 130 ARG A C 1
ATOM 1025 O O . ARG A 1 130 ? 4.062 1.278 10.234 1 61.53 130 ARG A O 1
ATOM 1032 N N . LEU A 1 131 ? 5.07 2.617 11.539 1 54.25 131 LEU A N 1
ATOM 1033 C CA . LEU A 1 131 ? 4.812 1.863 12.758 1 54.25 131 LEU A CA 1
ATOM 1034 C C . LEU A 1 131 ? 3.365 1.381 12.805 1 54.25 131 LEU A C 1
ATOM 1036 O O . LEU A 1 131 ? 2.436 2.188 12.719 1 54.25 131 LEU A O 1
ATOM 1040 N N . SER A 1 132 ? 3.131 0.316 11.992 1 55 132 SER A N 1
ATOM 1041 C CA . SER A 1 132 ? 1.791 -0.258 11.914 1 55 132 SER A CA 1
ATOM 1042 C C . SER A 1 132 ? 1.284 -0.653 13.305 1 55 132 SER A C 1
ATOM 1044 O O . SER A 1 132 ? 2.068 -1.054 14.164 1 55 132 SER A O 1
ATOM 1046 N N . SER A 1 133 ? 0.29 -0.03 13.742 1 57.53 133 SER A N 1
ATOM 1047 C CA . SER A 1 133 ? -0.304 -0.484 15 1 57.53 133 SER A CA 1
ATOM 1048 C C . SER A 1 133 ? -0.778 -1.93 14.891 1 57.53 133 SER A C 1
ATOM 1050 O O . SER A 1 133 ? -1.845 -2.199 14.336 1 57.53 133 SER A O 1
ATOM 1052 N N . LEU A 1 134 ? 0.073 -3.021 14.82 1 58.34 134 LEU A N 1
ATOM 1053 C CA . LEU A 1 134 ? -0.193 -4.438 15.047 1 58.34 134 LEU A CA 1
ATOM 1054 C C . LEU A 1 134 ? -1.478 -4.629 15.844 1 58.34 134 LEU A C 1
ATOM 1056 O O . LEU A 1 134 ? -2.15 -5.656 15.711 1 58.34 134 LEU A O 1
ATOM 1060 N N . SER A 1 135 ? -1.91 -3.494 16.328 1 67.69 135 SER A N 1
ATOM 1061 C CA . SER A 1 135 ? -3.012 -3.611 17.266 1 67.69 135 SER A CA 1
ATOM 1062 C C . SER A 1 135 ? -4.348 -3.748 16.547 1 67.69 135 SER A C 1
ATOM 1064 O O . SER A 1 135 ? -5.32 -4.25 17.125 1 67.69 135 SER A O 1
ATOM 1066 N N . MET A 1 136 ? -4.348 -3.598 15.164 1 83.56 136 MET A N 1
ATOM 1067 C CA . MET A 1 136 ? -5.664 -3.576 14.523 1 83.56 136 MET A CA 1
ATOM 1068 C C . MET A 1 136 ? -5.934 -4.887 13.797 1 83.56 136 MET A C 1
ATOM 1070 O O . MET A 1 136 ? -7.066 -5.152 13.391 1 83.56 136 MET A O 1
ATOM 1074 N N . GLU A 1 137 ? -4.98 -5.715 13.734 1 83.56 137 GLU A N 1
ATOM 1075 C CA . GLU A 1 137 ? -5.074 -6.914 12.906 1 83.56 137 GLU A CA 1
ATOM 1076 C C . GLU A 1 137 ? -6.238 -7.797 13.344 1 83.56 137 GLU A C 1
ATOM 1078 O O . GLU A 1 137 ? -7.023 -8.258 12.516 1 83.56 137 GLU A O 1
ATOM 1083 N N . PRO A 1 138 ? -6.445 -7.984 14.594 1 86.5 138 PRO A N 1
ATOM 1084 C CA . PRO A 1 138 ? -7.574 -8.82 15.008 1 86.5 138 PRO A CA 1
ATOM 1085 C C . PRO A 1 138 ? -8.922 -8.234 14.602 1 86.5 138 PRO A C 1
ATOM 1087 O O . PRO A 1 138 ? -9.828 -8.977 14.203 1 86.5 138 PRO A O 1
ATOM 1090 N N . PHE A 1 139 ? -9.07 -6.93 14.703 1 93.06 139 PHE A N 1
ATOM 1091 C CA . PHE A 1 139 ? -10.312 -6.285 14.297 1 93.06 139 PHE A CA 1
ATOM 1092 C C . PHE A 1 139 ? -10.547 -6.438 12.805 1 93.06 139 PHE A C 1
ATOM 1094 O O . PHE A 1 139 ? -11.664 -6.719 12.367 1 93.06 139 PHE A O 1
ATOM 1101 N N . LEU A 1 140 ? -9.508 -6.289 12.07 1 91.88 140 LEU A N 1
ATOM 1102 C CA . LEU A 1 140 ? -9.625 -6.371 10.617 1 91.88 140 LEU A CA 1
ATOM 1103 C C . LEU A 1 140 ? -10.023 -7.777 10.18 1 91.88 140 LEU A C 1
ATOM 1105 O O . LEU A 1 140 ? -10.852 -7.941 9.281 1 91.88 140 LEU A O 1
ATOM 1109 N N . LYS A 1 141 ? -9.477 -8.75 10.789 1 88.06 141 LYS A N 1
ATOM 1110 C CA . LYS A 1 141 ? -9.812 -10.133 10.484 1 88.06 141 LYS A CA 1
ATOM 1111 C C . LYS A 1 141 ? -11.281 -10.422 10.781 1 88.06 141 LYS A C 1
ATOM 1113 O O . LYS A 1 141 ? -11.977 -11.031 9.969 1 88.06 141 LYS A O 1
ATOM 1118 N N . GLU A 1 142 ? -11.695 -9.953 11.914 1 92.19 142 GLU A N 1
ATOM 1119 C CA . GLU A 1 142 ? -13.094 -10.148 12.297 1 92.19 142 GLU A CA 1
ATOM 1120 C C . GLU A 1 142 ? -14.031 -9.391 11.359 1 92.19 142 GLU A C 1
ATOM 1122 O O . GLU A 1 142 ? -15.078 -9.914 10.977 1 92.19 142 GLU A O 1
ATOM 1127 N N . LEU A 1 143 ? -13.641 -8.234 11.023 1 93.69 143 LEU A N 1
ATOM 1128 C CA . LEU A 1 143 ? -14.445 -7.438 10.102 1 93.69 143 LEU A CA 1
ATOM 1129 C C . LEU A 1 143 ? -14.539 -8.109 8.742 1 93.69 143 LEU A C 1
ATOM 1131 O O . LEU A 1 143 ? -15.609 -8.133 8.125 1 93.69 143 LEU A O 1
ATOM 1135 N N . GLU A 1 144 ? -13.43 -8.617 8.289 1 88.94 144 GLU A N 1
ATOM 1136 C CA . GLU A 1 144 ? -13.43 -9.312 7.008 1 88.94 144 GLU A CA 1
ATOM 1137 C C . GLU A 1 144 ? -14.391 -10.5 7.02 1 88.94 144 GLU A C 1
ATOM 1139 O O . GLU A 1 144 ? -15.125 -10.719 6.059 1 88.94 144 GLU A O 1
ATOM 1144 N N . GLN A 1 145 ? -14.336 -11.242 8.016 1 85.62 145 GLN A N 1
ATOM 1145 C CA . GLN A 1 145 ? -15.25 -12.367 8.164 1 85.62 145 GLN A CA 1
ATOM 1146 C C . GLN A 1 145 ? -16.703 -11.891 8.164 1 85.62 145 GLN A C 1
ATOM 1148 O O . GLN A 1 145 ? -17.562 -12.508 7.523 1 85.62 145 GLN A O 1
ATOM 1153 N N . ALA A 1 146 ? -16.969 -10.859 8.938 1 92.5 146 ALA A N 1
ATOM 1154 C CA . ALA A 1 146 ? -18.312 -10.297 9.023 1 92.5 146 ALA A CA 1
ATOM 1155 C C . ALA A 1 146 ? -18.797 -9.844 7.648 1 92.5 146 ALA A C 1
ATOM 1157 O O . ALA A 1 146 ? -19.938 -10.117 7.273 1 92.5 146 ALA A O 1
ATOM 1158 N N . VAL A 1 147 ? -17.969 -9.203 6.891 1 91.06 147 VAL A N 1
ATOM 1159 C CA . VAL A 1 147 ? -18.328 -8.703 5.562 1 91.06 147 VAL A CA 1
ATOM 1160 C C . VAL A 1 147 ? -18.578 -9.883 4.621 1 91.06 147 VAL A C 1
ATOM 1162 O O . VAL A 1 147 ? -19.578 -9.906 3.904 1 91.06 147 VAL A O 1
ATOM 1165 N N . ALA A 1 148 ? -17.688 -10.852 4.625 1 82.88 148 ALA A N 1
ATOM 1166 C CA . ALA A 1 148 ? -17.75 -11.992 3.721 1 82.88 148 ALA A CA 1
ATOM 1167 C C . ALA A 1 148 ? -19 -12.828 3.996 1 82.88 148 ALA A C 1
ATOM 1169 O O . ALA A 1 148 ? -19.672 -13.281 3.064 1 82.88 148 ALA A O 1
ATOM 1170 N N . ASP A 1 149 ? -19.312 -12.969 5.297 1 83.94 149 ASP A N 1
ATOM 1171 C CA . ASP A 1 149 ? -20.391 -13.875 5.688 1 83.94 149 ASP A CA 1
ATOM 1172 C C . ASP A 1 149 ? -21.703 -13.117 5.902 1 83.94 149 ASP A C 1
ATOM 1174 O O . ASP A 1 149 ? -22.75 -13.719 6.07 1 83.94 149 ASP A O 1
ATOM 1178 N N . GLY A 1 150 ? -21.641 -11.844 5.977 1 90.19 150 GLY A N 1
ATOM 1179 C CA . GLY A 1 150 ? -22.828 -11.031 6.113 1 90.19 150 GLY A CA 1
ATOM 1180 C C . GLY A 1 150 ? -23.359 -10.984 7.535 1 90.19 150 GLY A C 1
ATOM 1181 O O . GLY A 1 150 ? -24.578 -11.109 7.758 1 90.19 150 GLY A O 1
ATOM 1182 N N . TYR A 1 151 ? -22.469 -10.867 8.508 1 94.56 151 TYR A N 1
ATOM 1183 C CA . TYR A 1 151 ? -22.859 -10.75 9.906 1 94.56 151 TYR A CA 1
ATOM 1184 C C . TYR A 1 151 ? -22.703 -9.32 10.406 1 94.56 151 TYR A C 1
ATOM 1186 O O . TYR A 1 151 ? -21.719 -8.641 10.07 1 94.56 151 TYR A O 1
ATOM 1194 N N . SER A 1 152 ? -23.641 -8.914 11.211 1 97.44 152 SER A N 1
ATOM 1195 C CA . SER A 1 152 ? -23.5 -7.637 11.898 1 97.44 152 SER A CA 1
ATOM 1196 C C . SER A 1 152 ? -22.422 -7.699 12.977 1 97.44 152 SER A C 1
ATOM 1198 O O . SER A 1 152 ? -22.125 -8.773 13.5 1 97.44 152 SER A O 1
ATOM 1200 N N . THR A 1 153 ? -21.875 -6.57 13.305 1 97.75 153 THR A N 1
ATOM 1201 C CA . THR A 1 153 ? -20.844 -6.488 14.336 1 97.75 153 THR A CA 1
ATOM 1202 C C . THR A 1 153 ? -21.203 -5.426 15.367 1 97.75 153 THR A C 1
ATOM 1204 O O . THR A 1 153 ? -21.734 -4.371 15.023 1 97.75 153 THR A O 1
ATOM 1207 N N . LYS A 1 154 ? -20.953 -5.75 16.609 1 97.81 154 LYS A N 1
ATOM 1208 C CA . LYS A 1 154 ? -21.031 -4.77 17.688 1 97.81 154 LYS A CA 1
ATOM 1209 C C . LYS A 1 154 ? -19.641 -4.184 17.984 1 97.81 154 LYS A C 1
ATOM 1211 O O . LYS A 1 154 ? -18.719 -4.922 18.312 1 97.81 154 LYS A O 1
ATOM 1216 N N . ILE A 1 155 ? -19.594 -2.873 17.859 1 96.69 155 ILE A N 1
ATOM 1217 C CA . ILE A 1 155 ? -18.281 -2.254 18.094 1 96.69 155 ILE A CA 1
ATOM 1218 C C . ILE A 1 155 ? -18.422 -1.173 19.156 1 96.69 155 ILE A C 1
ATOM 1220 O O . ILE A 1 155 ? -19.469 -0.538 19.281 1 96.69 155 ILE A O 1
ATOM 1224 N N . LEU A 1 156 ? -17.422 -1.062 20.016 1 95.38 156 LEU A N 1
ATOM 1225 C CA . LEU A 1 156 ? -17.219 0.122 20.859 1 95.38 156 LEU A CA 1
ATOM 1226 C C . LEU A 1 156 ? -16.344 1.146 20.141 1 95.38 156 LEU A C 1
ATOM 1228 O O . LEU A 1 156 ? -15.172 0.891 19.891 1 95.38 156 LEU A O 1
ATOM 1232 N N . TYR A 1 157 ? -17.016 2.273 19.766 1 92.62 157 TYR A N 1
ATOM 1233 C CA . TYR A 1 157 ? -16.375 3.186 18.828 1 92.62 157 TYR A CA 1
ATOM 1234 C C . TYR A 1 157 ? -16.203 4.57 19.438 1 92.62 157 TYR A C 1
ATOM 1236 O O . TYR A 1 157 ? -17.141 5.109 20.031 1 92.62 157 TYR A O 1
ATOM 1244 N N . HIS A 1 158 ? -15.062 5.109 19.234 1 85.38 158 HIS A N 1
ATOM 1245 C CA . HIS A 1 158 ? -14.766 6.465 19.688 1 85.38 158 HIS A CA 1
ATOM 1246 C C . HIS A 1 158 ? -14.883 7.465 18.547 1 85.38 158 HIS A C 1
ATOM 1248 O O . HIS A 1 158 ? -13.961 7.598 17.734 1 85.38 158 HIS A O 1
ATOM 1254 N N . LYS A 1 159 ? -15.992 8.117 18.469 1 80.75 159 LYS A N 1
ATOM 1255 C CA . LYS A 1 159 ? -16.219 9.109 17.422 1 80.75 159 LYS A CA 1
ATOM 1256 C C . LYS A 1 159 ? -15.367 10.359 17.656 1 80.75 159 LYS A C 1
ATOM 1258 O O . LYS A 1 159 ? -15.156 10.766 18.797 1 80.75 159 LYS A O 1
ATOM 1263 N N . SER A 1 160 ? -15.062 10.969 16.531 1 70.94 160 SER A N 1
ATOM 1264 C CA . SER A 1 160 ? -14.273 12.195 16.609 1 70.94 160 SER A CA 1
ATOM 1265 C C . SER A 1 160 ? -15.039 13.297 17.344 1 70.94 160 SER A C 1
ATOM 1267 O O . SER A 1 160 ? -16.234 13.5 17.094 1 70.94 160 SER A O 1
ATOM 1269 N N . GLY A 1 161 ? -14.438 13.859 18.281 1 65.75 161 GLY A N 1
ATOM 1270 C CA . GLY A 1 161 ? -15.031 15 18.953 1 65.75 161 GLY A CA 1
ATOM 1271 C C . GLY A 1 161 ? -15.82 14.617 20.188 1 65.75 161 GLY A C 1
ATOM 1272 O O . GLY A 1 161 ? -16.266 15.492 20.938 1 65.75 161 GLY A O 1
ATOM 1273 N N . GLU A 1 162 ? -15.984 13.312 20.25 1 69.44 162 GLU A N 1
ATOM 1274 C CA . GLU A 1 162 ? -16.719 12.875 21.438 1 69.44 162 GLU A CA 1
ATOM 1275 C C . GLU A 1 162 ? -15.781 12.328 22.516 1 69.44 162 GLU A C 1
ATOM 1277 O O . GLU A 1 162 ? -14.719 11.781 22.188 1 69.44 162 GLU A O 1
ATOM 1282 N N . GLU A 1 163 ? -16.125 12.5 23.688 1 71.06 163 GLU A N 1
ATOM 1283 C CA . GLU A 1 163 ? -15.273 12.102 24.812 1 71.06 163 GLU A CA 1
ATOM 1284 C C . GLU A 1 163 ? -15.438 10.625 25.141 1 71.06 163 GLU A C 1
ATOM 1286 O O . GLU A 1 163 ? -14.5 9.977 25.594 1 71.06 163 GLU A O 1
ATOM 1291 N N . GLN A 1 164 ? -16.656 10.18 24.922 1 79.88 164 GLN A N 1
ATOM 1292 C CA . GLN A 1 164 ? -16.906 8.805 25.328 1 79.88 164 GLN A CA 1
ATOM 1293 C C . GLN A 1 164 ? -17.188 7.906 24.125 1 79.88 164 GLN A C 1
ATOM 1295 O O . GLN A 1 164 ? -17.844 8.328 23.172 1 79.88 164 GLN A O 1
ATOM 1300 N N . SER A 1 165 ? -16.703 6.746 24.266 1 87.75 165 SER A N 1
ATOM 1301 C CA . SER A 1 165 ? -16.984 5.723 23.266 1 87.75 165 SER A CA 1
ATOM 1302 C C . SER A 1 165 ? -18.438 5.234 23.375 1 87.75 165 SER A C 1
ATOM 1304 O O . SER A 1 165 ? -19 5.207 24.469 1 87.75 165 SER A O 1
ATOM 1306 N N . LYS A 1 166 ? -19.016 4.906 22.297 1 92.12 166 LYS A N 1
ATOM 1307 C CA . LYS A 1 166 ? -20.375 4.379 22.266 1 92.12 166 LYS A CA 1
ATOM 1308 C C . LYS A 1 166 ? -20.438 3.068 21.484 1 92.12 166 LYS A C 1
ATOM 1310 O O . LYS A 1 166 ? -19.719 2.885 20.5 1 92.12 166 LYS A O 1
ATOM 1315 N N . TYR A 1 167 ? -21.328 2.291 21.969 1 94.69 167 TYR A N 1
ATOM 1316 C CA . TYR A 1 167 ? -21.578 1.043 21.25 1 94.69 167 TYR A CA 1
ATOM 1317 C C . TYR A 1 167 ? -22.359 1.29 19.969 1 94.69 167 TYR A C 1
ATOM 1319 O O . TYR A 1 167 ? -23.297 2.1 19.953 1 94.69 167 TYR A O 1
ATOM 1327 N N . ARG A 1 168 ? -21.984 0.587 18.906 1 95.81 168 ARG A N 1
ATOM 1328 C CA . ARG A 1 168 ? -22.656 0.614 17.625 1 95.81 168 ARG A CA 1
ATOM 1329 C C . ARG A 1 168 ? -22.906 -0.799 17.094 1 95.81 168 ARG A C 1
ATOM 1331 O O . ARG A 1 168 ? -22.047 -1.674 17.25 1 95.81 168 ARG A O 1
ATOM 1338 N N . LEU A 1 169 ? -24.078 -0.982 16.703 1 97.69 169 LEU A N 1
ATOM 1339 C CA . LEU A 1 169 ? -24.344 -2.154 15.875 1 97.69 169 LEU A CA 1
ATOM 1340 C C . LEU A 1 169 ? -24.219 -1.818 14.391 1 97.69 169 LEU A C 1
ATOM 1342 O O . LEU A 1 169 ? -24.938 -0.949 13.883 1 97.69 169 LEU A O 1
ATOM 1346 N N . VAL A 1 170 ? -23.312 -2.543 13.703 1 97.94 170 VAL A N 1
ATOM 1347 C CA . VAL A 1 170 ? -22.984 -2.16 12.336 1 97.94 170 VAL A CA 1
ATOM 1348 C C . VAL A 1 170 ? -23.125 -3.369 11.406 1 97.94 170 VAL A C 1
ATOM 1350 O O . VAL A 1 170 ? -22.703 -4.473 11.758 1 97.94 170 VAL A O 1
ATOM 1353 N N . ASP A 1 171 ? -23.812 -3.184 10.328 1 97.81 171 ASP A N 1
ATOM 1354 C CA . ASP A 1 171 ? -23.719 -4.113 9.203 1 97.81 171 ASP A CA 1
ATOM 1355 C C . ASP A 1 171 ? -22.562 -3.746 8.273 1 97.81 171 ASP A C 1
ATOM 1357 O O . ASP A 1 171 ? -22.719 -2.889 7.402 1 97.81 171 ASP A O 1
ATOM 1361 N N . PRO A 1 172 ? -21.406 -4.367 8.438 1 96.19 172 PRO A N 1
ATOM 1362 C CA . PRO A 1 172 ? -20.266 -3.977 7.613 1 96.19 172 PRO A CA 1
ATOM 1363 C C . PRO A 1 172 ? -20.391 -4.438 6.164 1 96.19 172 PRO A C 1
ATOM 1365 O O . PRO A 1 172 ? -20.594 -5.625 5.902 1 96.19 172 PRO A O 1
ATOM 1368 N N . TYR A 1 173 ? -20.266 -3.516 5.25 1 93.5 173 TYR A N 1
ATOM 1369 C CA . TYR A 1 173 ? -20.438 -3.795 3.83 1 93.5 173 TYR A CA 1
ATOM 1370 C C . TYR A 1 173 ? -19.109 -4.035 3.15 1 93.5 173 TYR A C 1
ATOM 1372 O O . TYR A 1 173 ? -18.984 -4.891 2.268 1 93.5 173 TYR A O 1
ATOM 1380 N N . ARG A 1 174 ? -18.109 -3.207 3.521 1 93.31 174 ARG A N 1
ATOM 1381 C CA . ARG A 1 174 ? -16.828 -3.242 2.834 1 93.31 174 ARG A CA 1
ATOM 1382 C C . ARG A 1 174 ? -15.727 -2.66 3.709 1 93.31 174 ARG A C 1
ATOM 1384 O O . ARG A 1 174 ? -15.969 -1.737 4.492 1 93.31 174 ARG A O 1
ATOM 1391 N N . ILE A 1 175 ? -14.586 -3.285 3.643 1 93.31 175 ILE A N 1
ATOM 1392 C CA . ILE A 1 175 ? -13.391 -2.713 4.254 1 93.31 175 ILE A CA 1
ATOM 1393 C C . ILE A 1 175 ? -12.641 -1.873 3.227 1 93.31 175 ILE A C 1
ATOM 1395 O O . ILE A 1 175 ? -12.492 -2.279 2.07 1 93.31 175 ILE A O 1
ATOM 1399 N N . ILE A 1 176 ? -12.203 -0.703 3.617 1 91.06 176 ILE A N 1
ATOM 1400 C CA . ILE A 1 176 ? -11.492 0.203 2.725 1 91.06 176 ILE A CA 1
ATOM 1401 C C . ILE A 1 176 ? -10.148 0.593 3.346 1 91.06 176 ILE A C 1
ATOM 1403 O O . ILE A 1 176 ? -10.07 0.858 4.547 1 91.06 176 ILE A O 1
ATOM 1407 N N . TYR A 1 177 ? -9.102 0.498 2.59 1 88.5 177 TYR A N 1
ATOM 1408 C CA . TYR A 1 177 ? -7.812 1.081 2.945 1 88.5 177 TYR A CA 1
ATOM 1409 C C . TYR A 1 177 ? -7.562 2.371 2.174 1 88.5 177 TYR A C 1
ATOM 1411 O O . TYR A 1 177 ? -7.586 2.379 0.94 1 88.5 177 TYR A O 1
ATOM 1419 N N . TRP A 1 178 ? -7.453 3.443 2.908 1 84.31 178 TRP A N 1
ATOM 1420 C CA . TRP A 1 178 ? -7.293 4.754 2.289 1 84.31 178 TRP A CA 1
ATOM 1421 C C . TRP A 1 178 ? -6.355 5.633 3.111 1 84.31 178 TRP A C 1
ATOM 1423 O O . TRP A 1 178 ? -6.551 5.805 4.316 1 84.31 178 TRP A O 1
ATOM 1433 N N . ASN A 1 179 ? -5.324 6.164 2.414 1 81 179 ASN A N 1
ATOM 1434 C CA . ASN A 1 179 ? -4.379 7.094 3.025 1 81 179 ASN A CA 1
ATOM 1435 C C . ASN A 1 179 ? -3.795 6.531 4.32 1 81 179 ASN A C 1
ATOM 1437 O O . ASN A 1 179 ? -3.848 7.184 5.363 1 81 179 ASN A O 1
ATOM 1441 N N . ASN A 1 180 ? -3.367 5.266 4.293 1 80.88 180 ASN A N 1
ATOM 1442 C CA . ASN A 1 180 ? -2.664 4.555 5.355 1 80.88 180 ASN A CA 1
ATOM 1443 C C . ASN A 1 180 ? -3.582 4.266 6.539 1 80.88 180 ASN A C 1
ATOM 1445 O O . ASN A 1 180 ? -3.113 4.086 7.664 1 80.88 180 ASN A O 1
ATOM 1449 N N . LYS A 1 181 ? -4.859 4.32 6.277 1 86.38 181 LYS A N 1
ATOM 1450 C CA . LYS A 1 181 ? -5.832 4.012 7.324 1 86.38 181 LYS A CA 1
ATOM 1451 C C . LYS A 1 181 ? -6.863 2.996 6.836 1 86.38 181 LYS A C 1
ATOM 1453 O O . LYS A 1 181 ? -7.23 2.996 5.66 1 86.38 181 LYS A O 1
ATOM 1458 N N . TRP A 1 182 ? -7.281 2.248 7.75 1 90.62 182 TRP A N 1
ATOM 1459 C CA . TRP A 1 182 ? -8.305 1.248 7.477 1 90.62 182 TRP A CA 1
ATOM 1460 C C . TRP A 1 182 ? -9.68 1.739 7.926 1 90.62 182 TRP A C 1
ATOM 1462 O O . TRP A 1 182 ? -9.812 2.326 9 1 90.62 182 TRP A O 1
ATOM 1472 N N . TYR A 1 183 ? -10.68 1.474 7.07 1 92.69 183 TYR A N 1
ATOM 1473 C CA . TYR A 1 183 ? -12.062 1.835 7.352 1 92.69 183 TYR A CA 1
ATOM 1474 C C . TYR A 1 183 ? -12.992 0.655 7.105 1 92.69 183 TYR A C 1
ATOM 1476 O O . TYR A 1 183 ? -12.672 -0.249 6.332 1 92.69 183 TYR A O 1
ATOM 1484 N N . VAL A 1 184 ? -14.07 0.711 7.785 1 95.12 184 VAL A N 1
ATOM 1485 C CA . VAL A 1 184 ? -15.18 -0.164 7.43 1 95.12 184 VAL A CA 1
ATOM 1486 C C . VAL A 1 184 ? -16.422 0.671 7.152 1 95.12 184 VAL A C 1
ATOM 1488 O O . VAL A 1 184 ? -16.766 1.571 7.926 1 95.12 184 VAL A O 1
ATOM 1491 N N . ILE A 1 185 ? -17 0.469 5.969 1 95.56 185 ILE A N 1
ATOM 1492 C CA . ILE A 1 185 ? -18.25 1.12 5.582 1 95.56 185 ILE A CA 1
ATOM 1493 C C . ILE A 1 185 ? -19.422 0.172 5.816 1 95.56 185 ILE A C 1
ATOM 1495 O O . ILE A 1 185 ? -19.359 -1.009 5.469 1 95.56 185 ILE A O 1
ATOM 1499 N N . GLY A 1 186 ? -20.438 0.677 6.387 1 96.06 186 GLY A N 1
ATOM 1500 C CA . GLY A 1 186 ? -21.594 -0.165 6.637 1 96.06 186 GLY A CA 1
ATOM 1501 C C . GLY A 1 186 ? -22.766 0.594 7.227 1 96.06 186 GLY A C 1
ATOM 1502 O O . GLY A 1 186 ? -22.688 1.807 7.438 1 96.06 186 GLY A O 1
ATOM 1503 N N . PHE A 1 187 ? -23.812 -0.1 7.5 1 97.19 187 PHE A N 1
ATOM 1504 C CA . PHE A 1 187 ? -25.031 0.47 8.055 1 97.19 187 PHE A CA 1
ATOM 1505 C C . PHE A 1 187 ? -24.984 0.503 9.578 1 97.19 187 PHE A C 1
ATOM 1507 O O . PHE A 1 187 ? -24.812 -0.535 10.219 1 97.19 187 PHE A O 1
ATOM 1514 N N . CYS A 1 188 ? -25.078 1.658 10.109 1 97.12 188 CYS A N 1
ATOM 1515 C CA . CYS A 1 188 ? -25.141 1.845 11.555 1 97.12 188 CYS A CA 1
ATOM 1516 C C . CYS A 1 188 ? -26.578 1.846 12.055 1 97.12 188 CYS A C 1
ATOM 1518 O O . CYS A 1 188 ? -27.344 2.756 11.742 1 97.12 188 CYS A O 1
ATOM 1520 N N . HIS A 1 189 ? -26.859 0.988 12.875 1 96.62 189 HIS A N 1
ATOM 1521 C CA . HIS A 1 189 ? -28.234 0.849 13.344 1 96.62 189 HIS A CA 1
ATOM 1522 C C . HIS A 1 189 ? -28.609 1.954 14.328 1 96.62 189 HIS A C 1
ATOM 1524 O O . HIS A 1 189 ? -29.766 2.359 14.414 1 96.62 189 HIS A O 1
ATOM 1530 N N . LEU A 1 190 ? -27.672 2.396 15.102 1 94.69 190 LEU A N 1
ATOM 1531 C CA . LEU A 1 190 ? -27.906 3.49 16.031 1 94.69 190 LEU A CA 1
ATOM 1532 C C . LEU A 1 190 ? -28.328 4.754 15.289 1 94.69 190 LEU A C 1
ATOM 1534 O O . LEU A 1 190 ? -29.266 5.441 15.703 1 94.69 190 LEU A O 1
ATOM 1538 N N . ARG A 1 191 ? -27.656 5.012 14.164 1 94.38 191 ARG A N 1
ATOM 1539 C CA . ARG A 1 191 ? -27.906 6.242 13.414 1 94.38 191 ARG A CA 1
ATOM 1540 C C . ARG A 1 191 ? -28.812 5.984 12.227 1 94.38 191 ARG A C 1
ATOM 1542 O O . ARG A 1 191 ? -29.25 6.922 11.547 1 94.38 191 ARG A O 1
ATOM 1549 N N . ASN A 1 192 ? -29.094 4.816 11.969 1 96.38 192 ASN A N 1
ATOM 1550 C CA . ASN A 1 192 ? -29.953 4.383 10.875 1 96.38 192 ASN A CA 1
ATOM 1551 C C . ASN A 1 192 ? -29.484 4.938 9.531 1 96.38 192 ASN A C 1
ATOM 1553 O O . ASN A 1 192 ? -30.266 5.527 8.789 1 96.38 192 ASN A O 1
ATOM 1557 N N . ASP A 1 193 ? -28.219 4.797 9.328 1 96.38 193 ASP A N 1
ATOM 1558 C CA . ASP A 1 193 ? -27.578 5.305 8.117 1 96.38 193 ASP A CA 1
ATOM 1559 C C . ASP A 1 193 ? -26.266 4.586 7.844 1 96.38 193 ASP A C 1
ATOM 1561 O O . ASP A 1 193 ? -25.703 3.953 8.734 1 96.38 193 ASP A O 1
ATOM 1565 N N . ILE A 1 194 ? -25.859 4.688 6.566 1 95.88 194 ILE A N 1
ATOM 1566 C CA . ILE A 1 194 ? -24.547 4.16 6.215 1 95.88 194 ILE A CA 1
ATOM 1567 C C . ILE A 1 194 ? -23.453 5.109 6.703 1 95.88 194 ILE A C 1
ATOM 1569 O O . ILE A 1 194 ? -23.562 6.328 6.543 1 95.88 194 ILE A O 1
ATOM 1573 N N . ARG A 1 195 ? -22.453 4.543 7.344 1 95.31 195 ARG A N 1
ATOM 1574 C CA . ARG A 1 195 ? -21.359 5.344 7.898 1 95.31 195 ARG A CA 1
ATOM 1575 C C . ARG A 1 195 ? -20.016 4.691 7.637 1 95.31 195 ARG A C 1
ATOM 1577 O O . ARG A 1 195 ? -19.938 3.51 7.293 1 95.31 195 ARG A O 1
ATOM 1584 N N . SER A 1 196 ? -19.031 5.523 7.719 1 94.19 196 SER A N 1
ATOM 1585 C CA . SER A 1 196 ? -17.641 5.066 7.668 1 94.19 196 SER A CA 1
ATOM 1586 C C . SER A 1 196 ? -17.016 5.059 9.055 1 94.19 196 SER A C 1
ATOM 1588 O O . SER A 1 196 ? -17.078 6.059 9.773 1 94.19 196 SER A O 1
ATOM 1590 N N . PHE A 1 197 ? -16.453 3.961 9.422 1 94.25 197 PHE A N 1
ATOM 1591 C CA . PHE A 1 197 ? -15.781 3.842 10.719 1 94.25 197 PHE A CA 1
ATOM 1592 C C . PHE A 1 197 ? -14.297 3.578 10.531 1 94.25 197 PHE A C 1
ATOM 1594 O O . PHE A 1 197 ? -13.906 2.617 9.859 1 94.25 197 PHE A O 1
ATOM 1601 N N . ARG A 1 198 ? -13.5 4.438 11.078 1 92.5 198 ARG A N 1
ATOM 1602 C CA . ARG A 1 198 ? -12.07 4.145 11.117 1 92.5 198 ARG A CA 1
ATOM 1603 C C . ARG A 1 198 ? -11.766 2.996 12.078 1 92.5 198 ARG A C 1
ATOM 1605 O O . ARG A 1 198 ? -12.25 2.984 13.211 1 92.5 198 ARG A O 1
ATOM 1612 N N . VAL A 1 199 ? -10.953 2.072 11.648 1 91.81 199 VAL A N 1
ATOM 1613 C CA . VAL A 1 199 ? -10.766 0.837 12.406 1 91.81 199 VAL A CA 1
ATOM 1614 C C . VAL A 1 199 ? -9.898 1.108 13.633 1 91.81 199 VAL A C 1
ATOM 1616 O O . VAL A 1 199 ? -10.094 0.489 14.688 1 91.81 199 VAL A O 1
ATOM 1619 N N . ASP A 1 200 ? -8.961 2.037 13.539 1 87.19 200 ASP A N 1
ATOM 1620 C CA . ASP A 1 200 ? -8.07 2.318 14.664 1 87.19 200 ASP A CA 1
ATOM 1621 C C . ASP A 1 200 ? -8.812 3.039 15.781 1 87.19 200 ASP A C 1
ATOM 1623 O O . ASP A 1 200 ? -8.242 3.297 16.844 1 87.19 200 ASP A O 1
ATOM 1627 N N . ARG A 1 201 ? -10.102 3.342 15.594 1 88 201 ARG A N 1
ATOM 1628 C CA . ARG A 1 201 ? -10.922 3.982 16.625 1 88 201 ARG A CA 1
ATOM 1629 C C . ARG A 1 201 ? -11.875 2.982 17.266 1 88 201 ARG A C 1
ATOM 1631 O O . ARG A 1 201 ? -12.703 3.355 18.094 1 88 201 ARG A O 1
ATOM 1638 N N . ILE A 1 202 ? -11.797 1.825 16.859 1 91.56 202 ILE A N 1
ATOM 1639 C CA . ILE A 1 202 ? -12.586 0.759 17.469 1 91.56 202 ILE A CA 1
ATOM 1640 C C . ILE A 1 202 ? -11.852 0.21 18.688 1 91.56 202 ILE A C 1
ATOM 1642 O O . ILE A 1 202 ? -10.703 -0.232 18.578 1 91.56 202 ILE A O 1
ATOM 1646 N N . GLU A 1 203 ? -12.5 0.199 19.719 1 89.75 203 GLU A N 1
ATOM 1647 C CA . GLU A 1 203 ? -11.891 -0.257 20.969 1 89.75 203 GLU A CA 1
ATOM 1648 C C . GLU A 1 203 ? -12.172 -1.737 21.219 1 89.75 203 GLU A C 1
ATOM 1650 O O . GLU A 1 203 ? -11.375 -2.432 21.844 1 89.75 203 GLU A O 1
ATOM 1655 N N . SER A 1 204 ? -13.336 -2.119 20.828 1 94.06 204 SER A N 1
ATOM 1656 C CA . SER A 1 204 ? -13.727 -3.525 20.906 1 94.06 204 SER A CA 1
ATOM 1657 C C . SER A 1 204 ? -14.672 -3.902 19.781 1 94.06 204 SER A C 1
ATOM 1659 O O . SER A 1 204 ? -15.367 -3.045 19.234 1 94.06 204 SER A O 1
ATOM 1661 N N . LEU A 1 205 ? -14.633 -5.141 19.422 1 96.25 205 LEU A N 1
ATOM 1662 C CA . LEU A 1 205 ? -15.438 -5.66 18.312 1 96.25 205 LEU A CA 1
ATOM 1663 C C . LEU A 1 205 ? -15.906 -7.082 18.594 1 96.25 205 LEU A C 1
ATOM 1665 O O . LEU A 1 205 ? -15.133 -7.914 19.078 1 96.25 205 LEU A O 1
ATOM 1669 N N . MET A 1 206 ? -17.172 -7.266 18.422 1 95 206 MET A N 1
ATOM 1670 C CA . MET A 1 206 ? -17.75 -8.586 18.609 1 95 206 MET A CA 1
ATOM 1671 C C . MET A 1 206 ? -18.656 -8.953 17.438 1 95 206 MET A C 1
ATOM 1673 O O . MET A 1 206 ? -19.516 -8.156 17.031 1 95 206 MET A O 1
ATOM 1677 N N . LEU A 1 207 ? -18.406 -10.078 16.938 1 94.31 207 LEU A N 1
ATOM 1678 C CA . LEU A 1 207 ? -19.312 -10.602 15.914 1 94.31 207 LEU A CA 1
ATOM 1679 C C . LEU A 1 207 ? -20.641 -11.008 16.516 1 94.31 207 LEU A C 1
ATOM 1681 O O . LEU A 1 207 ? -20.688 -11.586 17.609 1 94.31 207 LEU A O 1
ATOM 1685 N N . THR A 1 208 ? -21.641 -10.672 15.789 1 95.25 208 THR A N 1
ATOM 1686 C CA . THR A 1 208 ? -22.969 -11.109 16.234 1 95.25 208 THR A CA 1
ATOM 1687 C C . THR A 1 208 ? -23.469 -12.266 15.367 1 95.25 208 THR A C 1
ATOM 1689 O O . THR A 1 208 ? -22.766 -12.727 14.461 1 95.25 208 THR A O 1
ATOM 1692 N N . GLU A 1 209 ? -24.656 -12.758 15.711 1 92.81 209 GLU A N 1
ATOM 1693 C CA . GLU A 1 209 ? -25.266 -13.836 14.938 1 92.81 209 GLU A CA 1
ATOM 1694 C C . GLU A 1 209 ? -26.312 -13.297 13.961 1 92.81 209 GLU A C 1
ATOM 1696 O O . GLU A 1 209 ? -26.922 -14.062 13.219 1 92.81 209 GLU A O 1
ATOM 1701 N N . ASN A 1 210 ? -26.391 -12.047 13.945 1 94.06 210 ASN A N 1
ATOM 1702 C CA . ASN A 1 210 ? -27.375 -11.422 13.062 1 94.06 210 ASN A CA 1
ATOM 1703 C C . ASN A 1 210 ? -26.828 -11.266 11.641 1 94.06 210 ASN A C 1
ATOM 1705 O O . ASN A 1 210 ? -25.75 -10.695 11.445 1 94.06 210 ASN A O 1
ATOM 1709 N N . LYS A 1 211 ? -27.609 -11.734 10.703 1 94.88 211 LYS A N 1
ATOM 1710 C CA . LYS A 1 211 ? -27.219 -11.625 9.305 1 94.88 211 LYS A CA 1
ATOM 1711 C C . LYS A 1 211 ? -27.828 -10.383 8.656 1 94.88 211 LYS A C 1
ATOM 1713 O O . LYS A 1 211 ? -28.875 -9.906 9.102 1 94.88 211 LYS A O 1
ATOM 1718 N N . PHE A 1 212 ? -27.172 -9.859 7.684 1 94.5 212 PHE A N 1
ATOM 1719 C CA . PHE A 1 212 ? -27.703 -8.758 6.902 1 94.5 212 PHE A CA 1
ATOM 1720 C C . PHE A 1 212 ? -27.5 -8.992 5.414 1 94.5 212 PHE A C 1
ATOM 1722 O O . PHE A 1 212 ? -26.75 -9.898 5.02 1 94.5 212 PHE A O 1
ATOM 1729 N N . ASN A 1 213 ? -28.297 -8.211 4.672 1 89.44 213 ASN A N 1
ATOM 1730 C CA . ASN A 1 213 ? -28.109 -8.203 3.225 1 89.44 213 ASN A CA 1
ATOM 1731 C C . ASN A 1 213 ? -27.516 -6.883 2.738 1 89.44 213 ASN A C 1
ATOM 1733 O O . ASN A 1 213 ? -28.031 -5.812 3.059 1 89.44 213 ASN A O 1
ATOM 1737 N N . ARG A 1 214 ? -26.516 -6.965 2.014 1 87.19 214 ARG A N 1
ATOM 1738 C CA . ARG A 1 214 ? -25.938 -5.762 1.424 1 87.19 214 ARG A CA 1
ATOM 1739 C C . ARG A 1 214 ? -26.828 -5.199 0.328 1 87.19 214 ARG A C 1
ATOM 1741 O O . ARG A 1 214 ? -27.406 -5.953 -0.462 1 87.19 214 ARG A O 1
ATOM 1748 N N . PRO A 1 215 ? -26.859 -3.961 0.248 1 88.12 215 PRO A N 1
ATOM 1749 C CA . PRO A 1 215 ? -27.609 -3.391 -0.868 1 88.12 215 PRO A CA 1
ATOM 1750 C C . PRO A 1 215 ? -26.984 -3.688 -2.225 1 88.12 215 PRO A C 1
ATOM 1752 O O . PRO A 1 215 ? -25.766 -3.627 -2.367 1 88.12 215 PRO A O 1
ATOM 1755 N N . GLU A 1 216 ? -27.594 -4.227 -3.271 1 79.56 216 GLU A N 1
ATOM 1756 C CA . GLU A 1 216 ? -27.125 -4.691 -4.57 1 79.56 216 GLU A CA 1
ATOM 1757 C C . GLU A 1 216 ? -26.375 -3.582 -5.312 1 79.56 216 GLU A C 1
ATOM 1759 O O . GLU A 1 216 ? -25.359 -3.834 -5.957 1 79.56 216 GLU A O 1
ATOM 1764 N N . ASN A 1 217 ? -26.781 -2.268 -5.172 1 83.75 217 ASN A N 1
ATOM 1765 C CA . ASN A 1 217 ? -26.203 -1.193 -5.977 1 83.75 217 ASN A CA 1
ATOM 1766 C C . ASN A 1 217 ? -25.438 -0.191 -5.109 1 83.75 217 ASN A C 1
ATOM 1768 O O . ASN A 1 217 ? -25.375 0.994 -5.441 1 83.75 217 ASN A O 1
ATOM 1772 N N . PHE A 1 218 ? -24.859 -0.844 -4.18 1 87.62 218 PHE A N 1
ATOM 1773 C CA . PHE A 1 218 ? -24.125 0.065 -3.299 1 87.62 218 PHE A CA 1
ATOM 1774 C C . PHE A 1 218 ? -22.641 0.016 -3.586 1 87.62 218 PHE A C 1
ATOM 1776 O O . PHE A 1 218 ? -22.047 -1.064 -3.637 1 87.62 218 PHE A O 1
ATOM 1783 N N . SER A 1 219 ? -22.078 1.157 -3.838 1 88.94 219 SER A N 1
ATOM 1784 C CA . SER A 1 219 ? -20.625 1.288 -3.992 1 88.94 219 SER A CA 1
ATOM 1785 C C . SER A 1 219 ? -20 1.931 -2.762 1 88.94 219 SER A C 1
ATOM 1787 O O . SER A 1 219 ? -20.141 3.133 -2.535 1 88.94 219 SER A O 1
ATOM 1789 N N . ALA A 1 220 ? -19.281 1.111 -2.014 1 89.44 220 ALA A N 1
ATOM 1790 C CA . ALA A 1 220 ? -18.609 1.627 -0.822 1 89.44 220 ALA A CA 1
ATOM 1791 C C . ALA 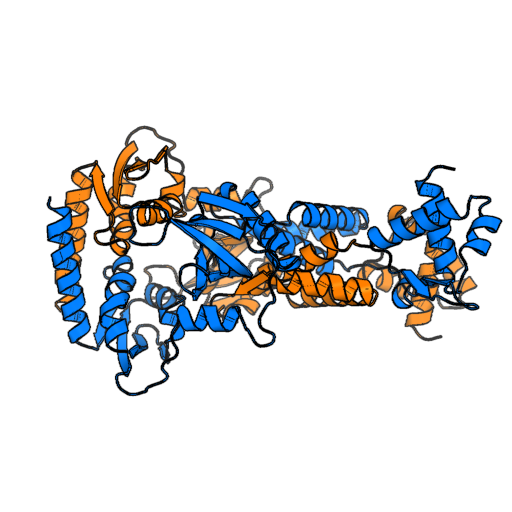A 1 220 ? -17.562 2.682 -1.188 1 89.44 220 ALA A C 1
ATOM 1793 O O . ALA A 1 220 ? -17.406 3.682 -0.481 1 89.44 220 ALA A O 1
ATOM 1794 N N . ARG A 1 221 ? -16.906 2.475 -2.271 1 85.44 221 ARG A N 1
ATOM 1795 C CA . ARG A 1 221 ? -15.898 3.42 -2.746 1 85.44 221 ARG A CA 1
ATOM 1796 C C . ARG A 1 221 ? -16.531 4.777 -3.047 1 85.44 221 ARG A C 1
ATOM 1798 O O . ARG A 1 221 ? -16.062 5.805 -2.549 1 85.44 221 ARG A O 1
ATOM 1805 N N . ASP A 1 222 ? -17.594 4.734 -3.82 1 83.69 222 ASP A N 1
ATOM 1806 C CA . ASP A 1 222 ? -18.25 5.98 -4.184 1 83.69 222 ASP A CA 1
ATOM 1807 C C . ASP A 1 222 ? -18.797 6.691 -2.945 1 83.69 222 ASP A C 1
ATOM 1809 O O . ASP A 1 222 ? -18.656 7.906 -2.805 1 83.69 222 ASP A O 1
ATOM 1813 N N . PHE A 1 223 ? -19.453 5.918 -2.154 1 89.81 223 PHE A N 1
ATOM 1814 C CA . PHE A 1 223 ? -20 6.48 -0.92 1 89.81 223 PHE A CA 1
ATOM 1815 C C . PHE A 1 223 ? -18.891 7.148 -0.106 1 89.81 223 PHE A C 1
ATOM 1817 O O . PHE A 1 223 ? -19.047 8.289 0.337 1 89.81 223 PHE A O 1
ATOM 1824 N N . PHE A 1 224 ? -17.766 6.457 0.074 1 89.56 224 PHE A N 1
ATOM 1825 C CA . PHE A 1 224 ? -16.641 6.918 0.881 1 89.56 224 PHE A CA 1
ATOM 1826 C C . PHE A 1 224 ? -16.047 8.203 0.311 1 89.56 224 PHE A C 1
ATOM 1828 O O . PHE A 1 224 ? -15.875 9.18 1.034 1 89.56 224 PHE A O 1
ATOM 1835 N N . MET A 1 225 ? -15.812 8.164 -0.928 1 81.56 225 MET A N 1
ATOM 1836 C CA . MET A 1 225 ? -15.18 9.312 -1.579 1 81.56 225 MET A CA 1
ATOM 1837 C C . MET A 1 225 ? -16.109 10.516 -1.584 1 81.56 225 MET A C 1
ATOM 1839 O O . MET A 1 225 ? -15.664 11.648 -1.371 1 81.56 225 MET A O 1
ATOM 1843 N N . LYS A 1 226 ? -17.391 10.258 -1.83 1 83.12 226 LYS A N 1
ATOM 1844 C CA . LYS A 1 226 ? -18.375 11.336 -1.834 1 83.12 226 LYS A CA 1
ATOM 1845 C C . LYS A 1 226 ? -18.438 12.023 -0.474 1 83.12 226 LYS A C 1
ATOM 1847 O O . LYS A 1 226 ? -18.578 13.25 -0.396 1 83.12 226 LYS A O 1
ATOM 1852 N N . ASN A 1 227 ? -18.375 11.203 0.523 1 85 227 ASN A N 1
ATOM 1853 C CA . ASN A 1 227 ? -18.453 11.75 1.871 1 85 227 ASN A CA 1
ATOM 1854 C C . ASN A 1 227 ? -17.156 12.453 2.268 1 85 227 ASN A C 1
ATOM 1856 O O . ASN A 1 227 ? -17.172 13.422 3.029 1 85 227 ASN A O 1
ATOM 1860 N N . LEU A 1 228 ? -16.109 11.922 1.786 1 78.88 228 LEU A N 1
ATOM 1861 C CA . LEU A 1 228 ? -14.812 12.516 2.074 1 78.88 228 LEU A CA 1
ATOM 1862 C C . LEU A 1 228 ? -14.594 13.773 1.241 1 78.88 228 LEU A C 1
ATOM 1864 O O . LEU A 1 228 ? -14.086 14.781 1.748 1 78.88 228 LEU A O 1
ATOM 1868 N N . LEU A 1 229 ? -14.922 13.594 -0.063 1 77.62 229 LEU A N 1
ATOM 1869 C CA . LEU A 1 229 ? -14.719 14.672 -1.03 1 77.62 229 LEU A CA 1
ATOM 1870 C C . LEU A 1 229 ? -16.031 15.023 -1.729 1 77.62 229 LEU A C 1
ATOM 1872 O O . LEU A 1 229 ? -16.266 14.602 -2.863 1 77.62 229 LEU A O 1
ATOM 1876 N N . PRO A 1 230 ? -16.859 15.734 -1.008 1 70.19 230 PRO A N 1
ATOM 1877 C CA . PRO A 1 230 ? -18.141 16.062 -1.635 1 70.19 230 PRO A CA 1
ATOM 1878 C C . PRO A 1 230 ? -17.984 16.734 -2.992 1 70.19 230 PRO A C 1
ATOM 1880 O O . PRO A 1 230 ? -17.047 17.516 -3.188 1 70.19 230 PRO A O 1
ATOM 1883 N N . ASN A 1 231 ? -18.688 16.078 -4.047 1 65.25 231 ASN A N 1
ATOM 1884 C CA . ASN A 1 231 ? -18.672 16.656 -5.387 1 65.25 231 ASN A CA 1
ATOM 1885 C C . ASN A 1 231 ? -19.203 18.094 -5.395 1 65.25 231 ASN A C 1
ATOM 1887 O O . ASN A 1 231 ? -20.031 18.453 -4.547 1 65.25 231 ASN A O 1
ATOM 1891 N N . ILE A 1 232 ? -18.609 18.859 -6.203 1 66.31 232 ILE A N 1
ATOM 1892 C CA . ILE A 1 232 ? -19.078 20.219 -6.395 1 66.31 232 ILE A CA 1
ATOM 1893 C C . ILE A 1 232 ? -20.391 20.203 -7.195 1 66.31 232 ILE A C 1
ATOM 1895 O O . ILE A 1 232 ? -20.375 19.938 -8.398 1 66.31 232 ILE A O 1
ATOM 1899 N N . GLU A 1 233 ? -21.469 19.656 -6.75 1 58.59 233 GLU A N 1
ATOM 1900 C CA . GLU A 1 233 ? -22.719 19.594 -7.512 1 58.59 233 GLU A CA 1
ATOM 1901 C C . GLU A 1 233 ? -23.219 20.984 -7.852 1 58.59 233 GLU A C 1
ATOM 1903 O O . GLU A 1 233 ? -23.672 21.234 -8.977 1 58.59 233 GLU A O 1
ATOM 1908 N N . ASP A 1 234 ? -23.531 21.797 -6.867 1 59.47 234 ASP A N 1
ATOM 1909 C CA . ASP A 1 234 ? -24.172 23.109 -7.066 1 59.47 234 ASP A CA 1
ATOM 1910 C C . ASP A 1 234 ? -23.125 24.203 -7.242 1 59.47 234 ASP A C 1
ATOM 1912 O O . ASP A 1 234 ? -22.281 24.406 -6.359 1 59.47 234 ASP A O 1
ATOM 1916 N N . LYS A 1 235 ? -22.859 24.531 -8.555 1 62.97 235 LYS A N 1
ATOM 1917 C CA . LYS A 1 235 ? -21.938 25.578 -8.984 1 62.97 235 LYS A CA 1
ATOM 1918 C C . LYS A 1 235 ? -22.141 26.859 -8.18 1 62.97 235 LYS A C 1
ATOM 1920 O O . LYS A 1 235 ? -21.266 27.719 -8.117 1 62.97 235 LYS A O 1
ATOM 1925 N N . GLU A 1 236 ? -23.297 26.781 -7.504 1 65.94 236 GLU A N 1
ATOM 1926 C CA . GLU A 1 236 ? -23.531 28.031 -6.785 1 65.94 236 GLU A CA 1
ATOM 1927 C C . GLU A 1 236 ? -22.672 28.094 -5.52 1 65.94 236 GLU A C 1
ATOM 1929 O O . GLU A 1 236 ? -22.656 27.172 -4.719 1 65.94 236 GLU A O 1
ATOM 1934 N N . GLY A 1 237 ? -21.656 28.797 -5.445 1 82.06 237 GLY A N 1
ATOM 1935 C CA . GLY A 1 237 ? -20.859 29.109 -4.266 1 82.06 237 GLY A CA 1
ATOM 1936 C C . GLY A 1 237 ? -19.422 28.672 -4.395 1 82.06 237 GLY A C 1
ATOM 1937 O O . GLY A 1 237 ? -18.641 28.812 -3.453 1 82.06 237 GLY A O 1
ATOM 1938 N N . ILE A 1 238 ? -19.172 28.078 -5.566 1 90 238 ILE A N 1
ATOM 1939 C CA . ILE A 1 238 ? -17.797 27.688 -5.82 1 90 238 ILE A CA 1
ATOM 1940 C C . ILE A 1 238 ? -16.953 28.922 -6.109 1 90 238 ILE A C 1
ATOM 1942 O O . ILE A 1 238 ? -17.359 29.781 -6.887 1 90 238 ILE A O 1
ATOM 1946 N N . ILE A 1 239 ? -15.844 28.984 -5.457 1 93.56 239 ILE A N 1
ATOM 1947 C CA . ILE A 1 239 ? -14.93 30.094 -5.699 1 93.56 239 ILE A CA 1
ATOM 1948 C C . ILE A 1 239 ? -13.508 29.562 -5.863 1 93.56 239 ILE A C 1
ATOM 1950 O O . ILE A 1 239 ? -13.188 28.469 -5.398 1 93.56 239 ILE A O 1
ATOM 1954 N N . PRO A 1 240 ? -12.734 30.344 -6.562 1 95.56 240 PRO A N 1
ATOM 1955 C CA . PRO A 1 240 ? -11.336 29.922 -6.73 1 95.56 240 PRO A CA 1
ATOM 1956 C C . PRO A 1 240 ? -10.5 30.172 -5.48 1 95.56 240 PRO A C 1
ATOM 1958 O O . PRO A 1 240 ? -10.656 31.203 -4.816 1 95.56 240 PRO A O 1
ATOM 1961 N N . LEU A 1 241 ? -9.758 29.188 -5.141 1 97.31 241 LEU A N 1
ATOM 1962 C CA . LEU A 1 241 ? -8.648 29.312 -4.207 1 97.31 241 LEU A CA 1
ATOM 1963 C C . LEU A 1 241 ? -7.32 29.438 -4.949 1 97.31 241 LEU A C 1
ATOM 1965 O O . LEU A 1 241 ? -6.891 28.5 -5.621 1 97.31 241 LEU A O 1
ATOM 1969 N N . VAL A 1 242 ? -6.762 30.609 -4.883 1 97.75 242 VAL A N 1
ATOM 1970 C CA . VAL A 1 242 ? -5.488 30.859 -5.555 1 97.75 242 VAL A CA 1
ATOM 1971 C C . VAL A 1 242 ? -4.371 30.969 -4.523 1 97.75 242 VAL A C 1
ATOM 1973 O O . VAL A 1 242 ? -4.426 31.844 -3.641 1 97.75 242 VAL A O 1
ATOM 1976 N N . ILE A 1 243 ? -3.396 30.125 -4.633 1 97.31 243 ILE A N 1
ATOM 1977 C CA . ILE A 1 243 ? -2.268 30.172 -3.711 1 97.31 243 ILE A CA 1
ATOM 1978 C C . ILE A 1 243 ? -0.963 30.266 -4.5 1 97.31 243 ILE A C 1
ATOM 1980 O O . ILE A 1 243 ? -0.866 29.75 -5.617 1 97.31 243 ILE A O 1
ATOM 1984 N N . ASN A 1 244 ? -0.006 30.984 -3.965 1 96.44 244 ASN A N 1
ATOM 1985 C CA . ASN A 1 244 ? 1.371 31.016 -4.445 1 96.44 244 ASN A CA 1
ATOM 1986 C C . ASN A 1 244 ? 2.318 30.297 -3.49 1 96.44 244 ASN A C 1
ATOM 1988 O O . ASN A 1 244 ? 2.057 30.234 -2.287 1 96.44 244 ASN A O 1
ATOM 1992 N N . GLY A 1 245 ? 3.332 29.703 -3.996 1 93.19 245 GLY A N 1
ATOM 1993 C CA . GLY A 1 245 ? 4.312 29.031 -3.158 1 93.19 245 GLY A CA 1
ATOM 1994 C C . GLY A 1 245 ? 5.492 28.484 -3.941 1 93.19 245 GLY A C 1
ATOM 1995 O O . GLY A 1 245 ? 5.566 28.656 -5.16 1 93.19 245 GLY A O 1
ATOM 1996 N N . ASN A 1 246 ? 6.426 28 -3.217 1 88.62 246 ASN A N 1
ATOM 1997 C CA . ASN A 1 246 ? 7.539 27.359 -3.904 1 88.62 246 ASN A CA 1
ATOM 1998 C C . ASN A 1 246 ? 7.113 26.031 -4.523 1 88.62 246 ASN A C 1
ATOM 2000 O O . ASN A 1 246 ? 6.07 25.469 -4.172 1 88.62 246 ASN A O 1
ATOM 2004 N N . ALA A 1 247 ? 7.855 25.578 -5.41 1 83.75 247 ALA A N 1
ATOM 2005 C CA . ALA A 1 247 ? 7.512 24.422 -6.234 1 83.75 247 ALA A CA 1
ATOM 2006 C C . ALA A 1 247 ? 7.285 23.188 -5.371 1 83.75 247 ALA A C 1
ATOM 2008 O O . ALA A 1 247 ? 6.367 22.406 -5.629 1 83.75 247 ALA A O 1
ATOM 2009 N N . ARG A 1 248 ? 7.996 23.062 -4.355 1 82.94 248 ARG A N 1
ATOM 2010 C CA . ARG A 1 248 ? 7.895 21.891 -3.496 1 82.94 248 ARG A CA 1
ATOM 2011 C C . ARG A 1 248 ? 6.582 21.891 -2.723 1 82.94 248 ARG A C 1
ATOM 2013 O O . ARG A 1 248 ? 5.852 20.891 -2.727 1 82.94 248 ARG A O 1
ATOM 2020 N N . ALA A 1 249 ? 6.375 22.984 -2.068 1 89.31 249 ALA A N 1
ATOM 2021 C CA . ALA A 1 249 ? 5.156 23.109 -1.277 1 89.31 249 ALA A CA 1
ATOM 2022 C C . ALA A 1 249 ? 3.916 22.953 -2.156 1 89.31 249 ALA A C 1
ATOM 2024 O O . ALA A 1 249 ? 2.963 22.266 -1.782 1 89.31 249 ALA A O 1
ATOM 2025 N N . LEU A 1 250 ? 4.027 23.547 -3.309 1 90.12 250 LEU A N 1
ATOM 2026 C CA . LEU A 1 250 ? 2.902 23.438 -4.23 1 90.12 250 LEU A CA 1
ATOM 2027 C C . LEU A 1 250 ? 2.742 22.016 -4.734 1 90.12 250 LEU A C 1
ATOM 2029 O O . LEU A 1 250 ? 1.62 21.531 -4.902 1 90.12 250 LEU A O 1
ATOM 2033 N N . GLY A 1 251 ? 3.873 21.406 -4.988 1 83.81 251 GLY A N 1
ATOM 2034 C CA . GLY A 1 251 ? 3.814 20 -5.379 1 83.81 251 GLY A CA 1
ATOM 2035 C C . GLY A 1 251 ? 3.109 19.125 -4.355 1 83.81 251 GLY A C 1
ATOM 2036 O O . GLY A 1 251 ? 2.279 18.297 -4.715 1 83.81 251 GLY A O 1
ATOM 2037 N N . ASP A 1 252 ? 3.389 19.359 -3.125 1 86.25 252 ASP A N 1
ATOM 2038 C CA . ASP A 1 252 ? 2.816 18.562 -2.041 1 86.25 252 ASP A CA 1
ATOM 2039 C C . ASP A 1 252 ? 1.325 18.859 -1.879 1 86.25 252 ASP A C 1
ATOM 2041 O O . ASP A 1 252 ? 0.515 17.922 -1.799 1 86.25 252 ASP A O 1
ATOM 2045 N N . ILE A 1 253 ? 1.001 20.141 -1.857 1 90.94 253 ILE A N 1
ATOM 2046 C CA . ILE A 1 253 ? -0.382 20.5 -1.564 1 90.94 253 ILE A CA 1
ATOM 2047 C C . ILE A 1 253 ? -1.275 20.125 -2.742 1 90.94 253 ILE A C 1
ATOM 2049 O O . ILE A 1 253 ? -2.436 19.75 -2.555 1 90.94 253 ILE A O 1
ATOM 2053 N N . CYS A 1 254 ? -0.741 20.172 -3.936 1 89.25 254 CYS A N 1
ATOM 2054 C CA . CYS A 1 254 ? -1.515 19.797 -5.117 1 89.25 254 CYS A CA 1
ATOM 2055 C C . CYS A 1 254 ? -1.736 18.281 -5.172 1 89.25 254 CYS A C 1
ATOM 2057 O O . CYS A 1 254 ? -2.629 17.812 -5.879 1 89.25 254 CYS A O 1
ATOM 2059 N N . GLN A 1 255 ? -0.92 17.609 -4.422 1 80.69 255 GLN A N 1
ATOM 2060 C CA . GLN A 1 255 ? -1.073 16.156 -4.375 1 80.69 255 GLN A CA 1
ATOM 2061 C C . GLN A 1 255 ? -1.807 15.719 -3.107 1 80.69 255 GLN A C 1
ATOM 2063 O O . GLN A 1 255 ? -1.983 14.523 -2.865 1 80.69 255 GLN A O 1
ATOM 2068 N N . HIS A 1 256 ? -2.113 16.719 -2.309 1 84 256 HIS A N 1
ATOM 2069 C CA . HIS A 1 256 ? -2.893 16.406 -1.113 1 84 256 HIS A CA 1
ATOM 2070 C C . HIS A 1 256 ? -4.223 15.766 -1.477 1 84 256 HIS A C 1
ATOM 2072 O O . HIS A 1 256 ? -4.863 16.156 -2.457 1 84 256 HIS A O 1
ATOM 2078 N N . TRP A 1 257 ? -4.621 14.836 -0.748 1 77.38 257 TRP A N 1
ATOM 2079 C CA . TRP A 1 257 ? -5.789 14.031 -1.085 1 77.38 257 TRP A CA 1
ATOM 2080 C C . TRP A 1 257 ? -7.035 14.898 -1.215 1 77.38 257 TRP A C 1
ATOM 2082 O O . TRP A 1 257 ? -7.891 14.648 -2.064 1 77.38 257 TRP A O 1
ATOM 2092 N N . PHE A 1 258 ? -7.129 15.891 -0.406 1 85.56 258 PHE A N 1
ATOM 2093 C CA . PHE A 1 258 ? -8.297 16.766 -0.381 1 85.56 258 PHE A CA 1
ATOM 2094 C C . PHE A 1 258 ? -8.18 17.859 -1.428 1 85.56 258 PHE A C 1
ATOM 2096 O O . PHE A 1 258 ? -8.961 17.906 -2.377 1 85.56 258 PHE A O 1
ATOM 2103 N N . LEU A 1 259 ? -7.133 18.672 -1.316 1 89.12 259 LEU A N 1
ATOM 2104 C CA . LEU A 1 259 ? -7.02 19.828 -2.197 1 89.12 259 LEU A CA 1
ATOM 2105 C C . LEU A 1 259 ? -6.695 19.391 -3.623 1 89.12 259 LEU A C 1
ATOM 2107 O O . LEU A 1 259 ? -7.137 20.031 -4.586 1 89.12 259 LEU A O 1
ATOM 2111 N N . GLY A 1 260 ? -5.977 18.375 -3.723 1 86.81 260 GLY A N 1
ATOM 2112 C CA . GLY A 1 260 ? -5.648 17.875 -5.047 1 86.81 260 GLY A CA 1
ATOM 2113 C C . GLY A 1 260 ? -6.871 17.531 -5.879 1 86.81 260 GLY A C 1
ATOM 2114 O O . GLY A 1 260 ? -6.855 17.672 -7.102 1 86.81 260 GLY A O 1
ATOM 2115 N N . HIS A 1 261 ? -7.883 17.078 -5.184 1 82.5 261 HIS A N 1
ATOM 2116 C CA . HIS A 1 261 ? -9.125 16.719 -5.848 1 82.5 261 HIS A CA 1
ATOM 2117 C C . HIS A 1 261 ? -9.766 17.922 -6.531 1 82.5 261 HIS A C 1
ATOM 2119 O O . HIS A 1 261 ? -10.461 17.766 -7.539 1 82.5 261 HIS A O 1
ATOM 2125 N N . TYR A 1 262 ? -9.43 19.062 -6.066 1 88.94 262 TYR A N 1
ATOM 2126 C CA . TYR A 1 262 ? -10.094 20.266 -6.555 1 88.94 262 TYR A CA 1
ATOM 2127 C C . TYR A 1 262 ? -9.133 21.125 -7.371 1 88.94 262 TYR A C 1
ATOM 2129 O O . TYR A 1 262 ? -9.438 22.266 -7.691 1 88.94 262 TYR A O 1
ATOM 2137 N N . LEU A 1 263 ? -8 20.578 -7.703 1 92.06 263 LEU A N 1
ATOM 2138 C CA . LEU A 1 263 ? -6.984 21.312 -8.445 1 92.06 263 LEU A CA 1
ATOM 2139 C C . LEU A 1 263 ? -7.449 21.609 -9.867 1 92.06 263 LEU A C 1
ATOM 2141 O O . LEU A 1 263 ? -7.918 20.703 -10.562 1 92.06 263 LEU A O 1
ATOM 2145 N N . GLN A 1 264 ? -7.391 22.812 -10.273 1 93.12 264 GLN A N 1
ATOM 2146 C CA . GLN A 1 264 ? -7.781 23.219 -11.617 1 93.12 264 GLN A CA 1
ATOM 2147 C C . GLN A 1 264 ? -6.555 23.5 -12.484 1 93.12 264 GLN A C 1
ATOM 2149 O O . GLN A 1 264 ? -6.512 23.109 -13.648 1 93.12 264 GLN A O 1
ATOM 2154 N N . GLU A 1 265 ? -5.648 24.25 -11.898 1 93.81 265 GLU A N 1
ATOM 2155 C CA . GLU A 1 265 ? -4.449 24.656 -12.633 1 93.81 265 GLU A CA 1
ATOM 2156 C C . GLU A 1 265 ? -3.244 24.766 -11.703 1 93.81 265 GLU A C 1
ATOM 2158 O O . GLU A 1 265 ? -3.391 25.078 -10.516 1 93.81 265 GLU A O 1
ATOM 2163 N N . ARG A 1 266 ? -2.123 24.422 -12.25 1 92.19 266 ARG A N 1
ATOM 2164 C CA . ARG A 1 266 ? -0.881 24.516 -11.492 1 92.19 266 ARG A CA 1
ATOM 2165 C C . ARG A 1 266 ? 0.259 25.016 -12.375 1 92.19 266 ARG A C 1
ATOM 2167 O O . ARG A 1 266 ? 0.403 24.578 -13.516 1 92.19 266 ARG A O 1
ATOM 2174 N N . THR A 1 267 ? 0.888 26.016 -11.93 1 90.75 267 THR A N 1
ATOM 2175 C CA . THR A 1 267 ? 2.166 26.453 -12.484 1 90.75 267 THR A CA 1
ATOM 2176 C C . THR A 1 267 ? 3.303 26.172 -11.508 1 90.75 267 THR A C 1
ATOM 2178 O O . THR A 1 267 ? 3.125 25.453 -10.523 1 90.75 267 THR A O 1
ATOM 2181 N N . SER A 1 268 ? 4.449 26.719 -11.789 1 84.88 268 SER A N 1
ATOM 2182 C CA . SER A 1 268 ? 5.602 26.484 -10.922 1 84.88 268 SER A CA 1
ATOM 2183 C C . SER A 1 268 ? 5.441 27.203 -9.586 1 84.88 268 SER A C 1
ATOM 2185 O O . SER A 1 268 ? 5.945 26.734 -8.562 1 84.88 268 SER A O 1
ATOM 2187 N N . ASN A 1 269 ? 4.68 28.312 -9.672 1 92.25 269 ASN A N 1
ATOM 2188 C CA . ASN A 1 269 ? 4.652 29.078 -8.43 1 92.25 269 ASN A CA 1
ATOM 2189 C C . ASN A 1 269 ? 3.225 29.391 -7.996 1 92.25 269 ASN A C 1
ATOM 2191 O O . ASN A 1 269 ? 3.012 30.156 -7.055 1 92.25 269 ASN A O 1
ATOM 2195 N N . GLN A 1 270 ? 2.252 28.797 -8.727 1 96.25 270 GLN A N 1
ATOM 2196 C CA . GLN A 1 270 ? 0.865 29.094 -8.375 1 96.25 270 GLN A CA 1
ATOM 2197 C C . GLN A 1 270 ? -0.025 27.875 -8.586 1 96.25 270 GLN A C 1
ATOM 2199 O O . GLN A 1 270 ? 0.216 27.062 -9.492 1 96.25 270 GLN A O 1
ATOM 2204 N N . ALA A 1 271 ? -1.006 27.734 -7.766 1 96.81 271 ALA A N 1
ATOM 2205 C CA . ALA A 1 271 ? -2.029 26.703 -7.926 1 96.81 271 ALA A CA 1
ATOM 2206 C C . ALA A 1 271 ? -3.426 27.281 -7.711 1 96.81 271 ALA A C 1
ATOM 2208 O O . ALA A 1 271 ? -3.619 28.156 -6.863 1 96.81 271 ALA A O 1
ATOM 2209 N N . VAL A 1 272 ? -4.32 26.844 -8.523 1 97.56 272 VAL A N 1
ATOM 2210 C CA . VAL A 1 272 ? -5.711 27.281 -8.438 1 97.56 272 VAL A CA 1
ATOM 2211 C C . VAL A 1 272 ? -6.609 26.078 -8.18 1 97.56 272 VAL A C 1
ATOM 2213 O O . VAL A 1 272 ? -6.543 25.078 -8.891 1 97.56 272 VAL A O 1
ATOM 2216 N N . PHE A 1 273 ? -7.383 26.203 -7.129 1 95.44 273 PHE A N 1
ATOM 2217 C CA . PHE A 1 273 ? -8.367 25.188 -6.785 1 95.44 273 PHE A CA 1
ATOM 2218 C C . PHE A 1 273 ? -9.773 25.75 -6.84 1 95.44 273 PHE A C 1
ATOM 2220 O O . PHE A 1 273 ? -9.984 26.938 -6.598 1 95.44 273 PHE A O 1
ATOM 2227 N N . LEU A 1 274 ? -10.719 24.953 -7.18 1 93.19 274 LEU A N 1
ATOM 2228 C CA . LEU A 1 274 ? -12.125 25.359 -7.148 1 93.19 274 LEU A CA 1
ATOM 2229 C C . LEU A 1 274 ? -12.891 24.578 -6.09 1 93.19 274 LEU A C 1
ATOM 2231 O O . LEU A 1 274 ? -13.008 23.344 -6.184 1 93.19 274 LEU A O 1
ATOM 2235 N N . LEU A 1 275 ? -13.344 25.281 -5.094 1 90.38 275 LEU A N 1
ATOM 2236 C CA . LEU A 1 275 ? -14.062 24.656 -3.982 1 90.38 275 LEU A CA 1
ATOM 2237 C C . LEU A 1 275 ? -15.203 25.562 -3.514 1 90.38 275 LEU A C 1
ATOM 2239 O O . LEU A 1 275 ? -15.242 26.75 -3.852 1 90.38 275 LEU A O 1
ATOM 2243 N N . GLU A 1 276 ? -16.078 24.953 -2.746 1 90.12 276 GLU A N 1
ATOM 2244 C CA . GLU A 1 276 ? -17.125 25.734 -2.109 1 90.12 276 GLU A CA 1
ATOM 2245 C C . GLU A 1 276 ? -16.547 26.688 -1.06 1 90.12 276 GLU A C 1
ATOM 2247 O O . GLU A 1 276 ? -15.625 26.328 -0.331 1 90.12 276 GLU A O 1
ATOM 2252 N N . LYS A 1 277 ? -17.141 27.844 -0.913 1 91.25 277 LYS A N 1
ATOM 2253 C CA . LYS A 1 277 ? -16.656 28.875 0.005 1 91.25 277 LYS A CA 1
ATOM 2254 C C . LYS A 1 277 ? -16.594 28.359 1.437 1 91.25 277 LYS A C 1
ATOM 2256 O O . LYS A 1 277 ? -15.617 28.594 2.148 1 91.25 277 LYS A O 1
ATOM 2261 N N . ASN A 1 278 ? -17.578 27.609 1.806 1 89.88 278 ASN A N 1
ATOM 2262 C CA . ASN A 1 278 ? -17.641 27.094 3.168 1 89.88 278 ASN A CA 1
ATOM 2263 C C . ASN A 1 278 ? -16.5 26.125 3.439 1 89.88 278 ASN A C 1
ATOM 2265 O O . ASN A 1 278 ? -15.93 26.109 4.531 1 89.88 278 ASN A O 1
ATOM 2269 N N . MET A 1 279 ? -16.172 25.359 2.508 1 88.56 279 MET A N 1
ATOM 2270 C CA . MET A 1 279 ? -15.086 24.406 2.648 1 88.56 279 MET A CA 1
ATOM 2271 C C . MET A 1 279 ? -13.742 25.125 2.768 1 88.56 279 MET A C 1
ATOM 2273 O O . MET A 1 279 ? -12.891 24.719 3.562 1 88.56 279 MET A O 1
ATOM 2277 N N . ILE A 1 280 ? -13.625 26.125 1.985 1 92.94 280 ILE A N 1
ATOM 2278 C CA . ILE A 1 280 ? -12.398 26.906 2.01 1 92.94 280 ILE A CA 1
ATOM 2279 C C . ILE A 1 280 ? -12.172 27.469 3.412 1 92.94 280 ILE A C 1
ATOM 2281 O O . ILE A 1 280 ? -11.094 27.297 3.992 1 92.94 280 ILE A O 1
ATOM 2285 N N . HIS A 1 281 ? -13.172 28.031 4.027 1 93.31 281 HIS A N 1
ATOM 2286 C CA . HIS A 1 281 ? -13.016 28.719 5.305 1 93.31 281 HIS A CA 1
ATOM 2287 C C . HIS A 1 281 ? -12.906 27.719 6.453 1 93.31 281 HIS A C 1
ATOM 2289 O O . HIS A 1 281 ? -12.273 28 7.473 1 93.31 281 HIS A O 1
ATOM 2295 N N . THR A 1 282 ? -13.477 26.594 6.203 1 89.88 282 THR A N 1
ATOM 2296 C CA . THR A 1 282 ? -13.531 25.609 7.285 1 89.88 282 THR A CA 1
ATOM 2297 C C . THR A 1 282 ? -12.25 24.781 7.328 1 89.88 282 THR A C 1
ATOM 2299 O O . THR A 1 282 ? -11.68 24.578 8.398 1 89.88 282 THR A O 1
ATOM 2302 N N . TYR A 1 283 ? -11.75 24.359 6.164 1 89.38 283 TYR A N 1
ATOM 2303 C CA . TYR A 1 283 ? -10.727 23.328 6.164 1 89.38 283 TYR A CA 1
ATOM 2304 C C . TYR A 1 283 ? -9.383 23.875 5.703 1 89.38 283 TYR A C 1
ATOM 2306 O O . TYR A 1 283 ? -8.336 23.5 6.227 1 89.38 283 TYR A O 1
ATOM 2314 N N . VAL A 1 284 ? -9.336 24.797 4.789 1 93.31 284 VAL A N 1
ATOM 2315 C CA . VAL A 1 284 ? -8.133 25.188 4.066 1 93.31 284 VAL A CA 1
ATOM 2316 C C . VAL A 1 284 ? -7.145 25.844 5.027 1 93.31 284 VAL A C 1
ATOM 2318 O O . VAL A 1 284 ? -5.938 25.625 4.938 1 93.31 284 VAL A O 1
ATOM 2321 N N . PRO A 1 285 ? -7.637 26.703 5.988 1 92.88 285 PRO A N 1
ATOM 2322 C CA . PRO A 1 285 ? -6.672 27.297 6.918 1 92.88 285 PRO A CA 1
ATOM 2323 C C . PRO A 1 285 ? -5.789 26.234 7.594 1 92.88 285 PRO A C 1
ATOM 2325 O O . PRO A 1 285 ? -4.574 26.422 7.691 1 92.88 285 PRO A O 1
ATOM 2328 N N . TYR A 1 286 ? -6.305 25.156 7.957 1 88.94 286 TYR A N 1
ATOM 2329 C CA . TYR A 1 286 ? -5.574 24.125 8.695 1 88.94 286 TYR A CA 1
ATOM 2330 C C . TYR A 1 286 ? -4.703 23.297 7.766 1 88.94 286 TYR A C 1
ATOM 2332 O O . TYR A 1 286 ? -3.678 22.75 8.188 1 88.94 286 TYR A O 1
ATOM 2340 N N . LEU A 1 287 ? -5.098 23.219 6.531 1 90 287 LEU A N 1
ATOM 2341 C CA . LEU A 1 287 ? -4.312 22.5 5.547 1 90 287 LEU A CA 1
ATOM 2342 C C . LEU A 1 287 ? -3.053 23.266 5.168 1 90 287 LEU A C 1
ATOM 2344 O O . LEU A 1 287 ? -2.031 22.672 4.824 1 90 287 LEU A O 1
ATOM 2348 N N . LEU A 1 288 ? -3.154 24.609 5.27 1 93 288 LEU A N 1
ATOM 2349 C CA . LEU A 1 288 ? -2.053 25.453 4.828 1 93 288 LEU A CA 1
ATOM 2350 C C . LEU A 1 288 ? -1.047 25.672 5.953 1 93 288 LEU A C 1
ATOM 2352 O O . LEU A 1 288 ? 0.121 25.969 5.699 1 93 288 LEU A O 1
ATOM 2356 N N . LEU A 1 289 ? -1.417 25.469 7.18 1 90.69 289 LEU A N 1
ATOM 2357 C CA . LEU A 1 289 ? -0.619 25.828 8.352 1 90.69 289 LEU A CA 1
ATOM 2358 C C . LEU A 1 289 ? 0.72 25.094 8.336 1 90.69 289 LEU A C 1
ATOM 2360 O O . LEU A 1 289 ? 1.764 25.703 8.602 1 90.69 289 LEU A O 1
ATOM 2364 N N . PRO A 1 290 ? 0.722 23.844 7.938 1 87.81 290 PRO A N 1
ATOM 2365 C CA . PRO A 1 290 ? 1.996 23.109 7.977 1 87.81 290 PRO A CA 1
ATOM 2366 C C . PRO A 1 290 ? 3.014 23.656 6.977 1 87.81 290 PRO A C 1
ATOM 2368 O O . PRO A 1 290 ? 4.215 23.406 7.113 1 87.81 290 PRO A O 1
ATOM 2371 N N . TYR A 1 291 ? 2.594 24.406 6.031 1 90.81 291 TYR A N 1
ATOM 2372 C CA . TYR A 1 291 ? 3.494 24.906 4.992 1 90.81 291 TYR A CA 1
ATOM 2373 C C . TYR A 1 291 ? 4.125 26.219 5.402 1 90.81 291 TYR A C 1
ATOM 2375 O O . TYR A 1 291 ? 4.996 26.75 4.699 1 90.81 291 TYR A O 1
ATOM 2383 N N . GLY A 1 292 ? 3.645 26.75 6.488 1 90.12 292 GLY A N 1
ATOM 2384 C CA . GLY A 1 292 ? 4.238 27.969 7.008 1 90.12 292 GLY A CA 1
ATOM 2385 C C . GLY A 1 292 ? 4.281 29.094 5.984 1 90.12 292 GLY A C 1
ATOM 2386 O O . GLY A 1 292 ? 3.26 29.438 5.391 1 90.12 292 GLY A O 1
ATOM 2387 N N . LYS A 1 293 ? 5.559 29.484 5.723 1 92.25 293 LYS A N 1
ATOM 2388 C CA . LYS A 1 293 ? 5.734 30.641 4.848 1 92.25 293 LYS A CA 1
ATOM 2389 C C . LYS A 1 293 ? 5.957 30.203 3.402 1 92.25 293 LYS A C 1
ATOM 2391 O O . LYS A 1 293 ? 6.18 31.047 2.521 1 92.25 293 LYS A O 1
ATOM 2396 N N . SER A 1 294 ? 5.828 28.938 3.145 1 92.06 294 SER A N 1
ATOM 2397 C CA . SER A 1 294 ? 6.098 28.422 1.808 1 92.06 294 SER A CA 1
ATOM 2398 C C . SER A 1 294 ? 4.887 28.578 0.898 1 92.06 294 SER A C 1
ATOM 2400 O O . SER A 1 294 ? 4.992 28.438 -0.321 1 92.06 294 SER A O 1
ATOM 2402 N N . ILE A 1 295 ? 3.75 28.859 1.494 1 94.81 295 ILE A N 1
ATOM 2403 C CA . ILE A 1 295 ? 2.533 29.047 0.71 1 94.81 295 ILE A CA 1
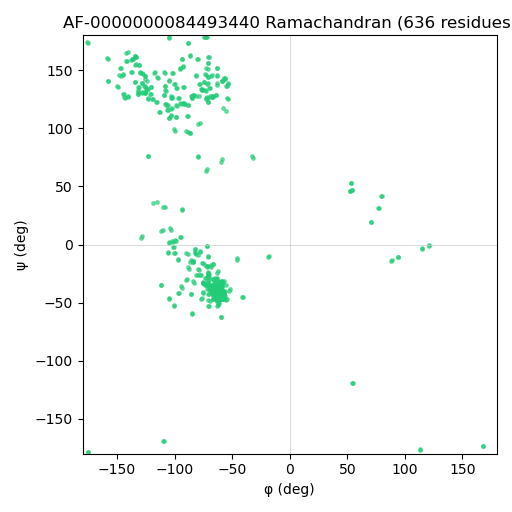ATOM 2404 C C . ILE A 1 295 ? 1.826 30.328 1.154 1 94.81 295 ILE A C 1
ATOM 2406 O O . ILE A 1 295 ? 1.707 30.594 2.352 1 94.81 295 ILE A O 1
ATOM 2410 N N . GLN A 1 296 ? 1.381 31.109 0.213 1 95.62 296 GLN A N 1
ATOM 2411 C CA . GLN A 1 296 ? 0.647 32.344 0.455 1 95.62 296 GLN A CA 1
ATOM 2412 C C . GLN A 1 296 ? -0.708 32.312 -0.246 1 95.62 296 GLN A C 1
ATOM 2414 O O . GLN A 1 296 ? -0.799 31.969 -1.425 1 95.62 296 GLN A O 1
ATOM 2419 N N . VAL A 1 297 ? -1.704 32.719 0.522 1 96.56 297 VAL A N 1
ATOM 2420 C CA . VAL A 1 297 ? -3.037 32.781 -0.061 1 96.56 297 VAL A CA 1
ATOM 2421 C C . VAL A 1 297 ? -3.166 34.094 -0.86 1 96.56 297 VAL A C 1
ATOM 2423 O O . VAL A 1 297 ? -2.891 35.188 -0.344 1 96.56 297 VAL A O 1
ATOM 2426 N N . ILE A 1 298 ? -3.564 34 -2.072 1 96.19 298 ILE A N 1
ATOM 2427 C CA . ILE A 1 298 ? -3.771 35.156 -2.936 1 96.19 298 ILE A CA 1
ATOM 2428 C C . ILE A 1 298 ? -5.262 35.5 -3.006 1 96.19 298 ILE A C 1
ATOM 2430 O O . ILE A 1 298 ? -5.656 36.656 -2.828 1 96.19 298 ILE A O 1
ATOM 2434 N N . GLU A 1 299 ? -6.082 34.5 -3.332 1 95.19 299 GLU A N 1
ATOM 2435 C CA . GLU A 1 299 ? -7.539 34.594 -3.361 1 95.19 299 GLU A CA 1
ATOM 2436 C C . GLU A 1 299 ? -8.188 33.344 -2.742 1 95.19 299 GLU A C 1
ATOM 2438 O O . GLU A 1 299 ? -7.648 32.25 -2.832 1 95.19 299 GLU A O 1
ATOM 2443 N N . PRO A 1 300 ? -9.336 33.594 -2.146 1 95.94 300 PRO A N 1
ATOM 2444 C CA . PRO A 1 300 ? -10.047 34.844 -1.871 1 95.94 300 PRO A CA 1
ATOM 2445 C C . PRO A 1 300 ? -9.5 35.562 -0.655 1 95.94 300 PRO A C 1
ATOM 2447 O O . PRO A 1 300 ? -8.914 34.969 0.236 1 95.94 300 PRO A O 1
ATOM 2450 N N . ILE A 1 301 ? -9.75 36.844 -0.536 1 94.56 301 ILE A N 1
ATOM 2451 C CA . ILE A 1 301 ? -9.273 37.688 0.549 1 94.56 301 ILE A CA 1
ATOM 2452 C C . ILE A 1 301 ? -9.898 37.25 1.867 1 94.56 301 ILE A C 1
ATOM 2454 O O . ILE A 1 301 ? -9.266 37.312 2.92 1 94.56 301 ILE A O 1
ATOM 2458 N N . SER A 1 302 ? -11.078 36.781 1.799 1 95.25 302 SER A N 1
ATOM 2459 C CA . SER A 1 302 ? -11.789 36.312 2.992 1 95.25 302 SER A CA 1
ATOM 2460 C C . SER A 1 302 ? -11.039 35.188 3.668 1 95.25 302 SER A C 1
ATOM 2462 O O . SER A 1 302 ? -11.094 35.031 4.891 1 95.25 302 SER A O 1
ATOM 2464 N N . LEU A 1 303 ? -10.391 34.375 2.879 1 96.06 303 LEU A N 1
ATOM 2465 C CA . LEU A 1 303 ? -9.625 33.281 3.457 1 96.06 303 LEU A CA 1
ATOM 2466 C C . LEU A 1 303 ? -8.391 33.812 4.195 1 96.06 303 LEU A C 1
ATOM 2468 O O . LEU A 1 303 ? -8.008 33.25 5.23 1 96.06 303 LEU A O 1
ATOM 2472 N N . LYS A 1 304 ? -7.801 34.781 3.656 1 94.62 304 LYS A N 1
ATOM 2473 C CA . LYS A 1 304 ? -6.664 35.406 4.332 1 94.62 304 LYS A CA 1
ATOM 2474 C C . LYS A 1 304 ? -7.051 35.906 5.727 1 94.62 304 LYS A C 1
ATOM 2476 O O . LYS A 1 304 ? -6.32 35.688 6.691 1 94.62 304 LYS A O 1
ATOM 2481 N N . LYS A 1 305 ? -8.141 36.531 5.734 1 94.88 305 LYS A N 1
ATOM 2482 C CA . LYS A 1 305 ? -8.648 37.031 7.012 1 94.88 305 LYS A CA 1
ATOM 2483 C C . LYS A 1 305 ? -8.938 35.875 7.965 1 94.88 305 LYS A C 1
ATOM 2485 O O . LYS A 1 305 ? -8.594 35.938 9.148 1 94.88 305 LYS A O 1
ATOM 2490 N N . ARG A 1 306 ? -9.57 34.875 7.41 1 95.88 306 ARG A N 1
ATOM 2491 C CA . ARG A 1 306 ? -9.898 33.688 8.211 1 95.88 306 ARG A CA 1
ATOM 2492 C C . ARG A 1 306 ? -8.641 33.031 8.75 1 95.88 306 ARG A C 1
ATOM 2494 O O . ARG A 1 306 ? -8.609 32.594 9.906 1 95.88 306 ARG A O 1
ATOM 2501 N N . LEU A 1 307 ? -7.645 32.969 7.93 1 95.38 307 LEU A N 1
ATOM 2502 C CA . LEU A 1 307 ? -6.375 32.375 8.328 1 95.38 307 LEU A CA 1
ATOM 2503 C C . LEU A 1 307 ? -5.754 33.125 9.484 1 95.38 307 LEU A C 1
ATOM 2505 O O . LEU A 1 307 ? -5.281 32.531 10.453 1 95.38 307 LEU A O 1
ATOM 2509 N N . ILE A 1 308 ? -5.82 34.406 9.438 1 95.06 308 ILE A N 1
ATOM 2510 C CA . ILE A 1 308 ? -5.277 35.281 10.492 1 95.06 308 ILE A CA 1
ATOM 2511 C C . ILE A 1 308 ? -6.078 35.062 11.773 1 95.06 308 ILE A C 1
ATOM 2513 O O . ILE A 1 308 ? -5.508 35.031 12.867 1 95.06 308 ILE A O 1
ATOM 2517 N N . GLU A 1 309 ? -7.375 35 11.625 1 95.88 309 GLU A N 1
ATOM 2518 C CA . GLU A 1 309 ? -8.227 34.719 12.781 1 95.88 309 GLU A CA 1
ATOM 2519 C C . GLU A 1 309 ? -7.852 33.406 13.453 1 95.88 309 GLU A C 1
ATOM 2521 O O . GLU A 1 309 ? -7.738 33.344 14.68 1 95.88 309 GLU A O 1
ATOM 2526 N N . VAL A 1 310 ? -7.676 32.438 12.656 1 94.88 310 VAL A N 1
ATOM 2527 C CA . VAL A 1 310 ? -7.324 31.125 13.172 1 94.88 310 VAL A CA 1
ATOM 2528 C C . VAL A 1 310 ? -5.984 31.188 13.906 1 94.88 310 VAL A C 1
ATOM 2530 O O . VAL A 1 310 ? -5.852 30.672 15.008 1 94.88 310 VAL A O 1
ATOM 2533 N N . LEU A 1 311 ? -5.008 31.844 13.289 1 95.19 311 LEU A N 1
ATOM 2534 C CA . LEU A 1 311 ? -3.684 31.984 13.883 1 95.19 311 LEU A CA 1
ATOM 2535 C C . LEU A 1 311 ? -3.758 32.75 15.203 1 95.19 311 LEU A C 1
ATOM 2537 O O . LEU A 1 311 ? -3.109 32.344 16.188 1 95.19 311 LEU A O 1
ATOM 2541 N N . SER A 1 312 ? -4.562 33.781 15.242 1 95.25 312 SER A N 1
ATOM 2542 C CA . SER A 1 312 ? -4.73 34.562 16.453 1 95.25 312 SER A CA 1
ATOM 2543 C C . SER A 1 312 ? -5.379 33.75 17.562 1 95.25 312 SER A C 1
ATOM 2545 O O . SER A 1 312 ? -4.984 33.844 18.719 1 95.25 312 SER A O 1
ATOM 2547 N N . GLU A 1 313 ? -6.344 33 17.188 1 94.94 313 GLU A N 1
ATOM 2548 C CA . GLU A 1 313 ? -7 32.094 18.141 1 94.94 313 GLU A CA 1
ATOM 2549 C C . GLU A 1 313 ? -6.023 31.094 18.719 1 94.94 313 GLU A C 1
ATOM 2551 O O . GLU A 1 313 ? -6.082 30.766 19.906 1 94.94 313 GLU A O 1
ATOM 2556 N N . LEU A 1 314 ? -5.18 30.594 17.891 1 93.56 314 LEU A N 1
ATOM 2557 C CA . LEU A 1 314 ? -4.199 29.609 18.328 1 93.56 314 LEU A CA 1
ATOM 2558 C C . LEU A 1 314 ? -3.189 30.234 19.281 1 93.56 314 LEU A C 1
ATOM 2560 O O . LEU A 1 314 ? -2.754 29.594 20.25 1 93.56 314 LEU A O 1
ATOM 2564 N N . ILE A 1 315 ? -2.781 31.469 19.016 1 94.44 315 ILE A N 1
ATOM 2565 C CA . ILE A 1 315 ? -1.866 32.156 19.906 1 94.44 315 ILE A CA 1
ATOM 2566 C C . ILE A 1 315 ? -2.492 32.281 21.297 1 94.44 315 ILE A C 1
ATOM 2568 O O . ILE A 1 315 ? -1.845 31.984 22.297 1 94.44 315 ILE A O 1
ATOM 2572 N N . LYS A 1 316 ? -3.752 32.656 21.375 1 94.31 316 LYS A N 1
ATOM 2573 C CA . LYS A 1 316 ? -4.457 32.781 22.641 1 94.31 316 LYS A CA 1
ATOM 2574 C C . LYS A 1 316 ? -4.543 31.453 23.359 1 94.31 316 LYS A C 1
ATOM 2576 O O . LYS A 1 316 ? -4.395 31.375 24.578 1 94.31 316 LYS A O 1
ATOM 2581 N N . PHE A 1 317 ? -4.754 30.469 22.609 1 93.12 317 PHE A N 1
ATOM 2582 C CA . PHE A 1 317 ? -4.91 29.125 23.156 1 93.12 317 PHE A CA 1
ATOM 2583 C C . PHE A 1 317 ? -3.604 28.641 23.766 1 93.12 317 PHE A C 1
ATOM 2585 O O . PHE A 1 317 ? -3.607 28.016 24.828 1 93.12 317 PHE A O 1
ATOM 2592 N N . HIS A 1 318 ? -2.436 28.875 23.125 1 90.38 318 HIS A N 1
ATOM 2593 C CA . HIS A 1 318 ? -1.16 28.312 23.547 1 90.38 318 HIS A CA 1
ATOM 2594 C C . HIS A 1 318 ? -0.496 29.203 24.594 1 90.38 318 HIS A C 1
ATOM 2596 O O . HIS A 1 318 ? 0.475 28.797 25.234 1 90.38 318 HIS A O 1
ATOM 2602 N N . GLN A 1 319 ? -0.972 30.406 24.719 1 87 319 GLN A N 1
ATOM 2603 C CA . GLN A 1 319 ? -0.428 31.312 25.734 1 87 319 GLN A CA 1
ATOM 2604 C C . GLN A 1 319 ? -0.826 30.875 27.141 1 87 319 GLN A C 1
ATOM 2606 O O . GLN A 1 319 ? -0.175 31.25 28.125 1 87 319 GLN A O 1
ATOM 2611 N N . VAL A 1 320 ? -1.812 30.078 27.281 1 77.44 320 VAL A N 1
ATOM 2612 C CA . VAL A 1 320 ? -2.266 29.641 28.609 1 77.44 320 VAL A CA 1
ATOM 2613 C C . VAL A 1 320 ? -1.458 28.422 29.047 1 77.44 320 VAL A C 1
ATOM 2615 O O . VAL A 1 320 ? -1.187 27.516 28.25 1 77.44 320 VAL A O 1
ATOM 2618 N N . MET B 1 1 ? 3.262 -29.453 -36.125 1 62.88 1 MET B N 1
ATOM 2619 C CA . MET B 1 1 ? 2.637 -29.172 -34.844 1 62.88 1 MET B CA 1
ATOM 2620 C C . MET B 1 1 ? 2.883 -27.719 -34.438 1 62.88 1 MET B C 1
ATOM 2622 O O . MET B 1 1 ? 3.945 -27.172 -34.719 1 62.88 1 MET B O 1
ATOM 2626 N N . PRO B 1 2 ? 1.841 -27.109 -34 1 67.44 2 PRO B N 1
ATOM 2627 C CA . PRO B 1 2 ? 2.039 -25.719 -33.562 1 67.44 2 PRO B CA 1
ATOM 2628 C C . PRO B 1 2 ? 3.111 -25.594 -32.5 1 67.44 2 PRO B C 1
ATOM 2630 O O . PRO B 1 2 ? 3.363 -26.562 -31.75 1 67.44 2 PRO B O 1
ATOM 2633 N N . LYS B 1 3 ? 3.857 -24.516 -32.594 1 73.69 3 LYS B N 1
ATOM 2634 C CA . LYS B 1 3 ? 4.93 -24.219 -31.656 1 73.69 3 LYS B CA 1
ATOM 2635 C C . LYS B 1 3 ? 4.508 -24.547 -30.234 1 73.69 3 LYS B C 1
ATOM 2637 O O . LYS B 1 3 ? 5.246 -25.203 -29.484 1 73.69 3 LYS B O 1
ATOM 2642 N N . ILE B 1 4 ? 3.355 -24.141 -29.922 1 74.19 4 ILE B N 1
ATOM 2643 C CA . ILE B 1 4 ? 2.877 -24.297 -28.547 1 74.19 4 ILE B CA 1
ATOM 2644 C C . ILE B 1 4 ? 2.734 -25.766 -28.219 1 74.19 4 ILE B C 1
ATOM 2646 O O . ILE B 1 4 ? 3.025 -26.188 -27.094 1 74.19 4 ILE B O 1
ATOM 2650 N N . ASP B 1 5 ? 2.354 -26.531 -29.156 1 73.62 5 ASP B N 1
ATOM 2651 C CA . ASP B 1 5 ? 2.193 -27.969 -28.953 1 73.62 5 ASP B CA 1
ATOM 2652 C C . ASP B 1 5 ? 3.541 -28.641 -28.688 1 73.62 5 ASP B C 1
ATOM 2654 O O . ASP B 1 5 ? 3.645 -29.516 -27.812 1 73.62 5 ASP B O 1
ATOM 2658 N N . ASN B 1 6 ? 4.5 -28.234 -29.422 1 79.25 6 ASN B N 1
ATOM 2659 C CA . ASN B 1 6 ? 5.84 -28.781 -29.25 1 79.25 6 ASN B CA 1
ATOM 2660 C C . ASN B 1 6 ? 6.418 -28.406 -27.891 1 79.25 6 ASN B C 1
ATOM 2662 O O . ASN B 1 6 ? 7.035 -29.25 -27.219 1 79.25 6 ASN B O 1
ATOM 2666 N N . ILE B 1 7 ? 6.195 -27.188 -27.531 1 82.81 7 ILE B N 1
ATOM 2667 C CA . ILE B 1 7 ? 6.691 -26.703 -26.25 1 82.81 7 ILE B CA 1
ATOM 2668 C C . ILE B 1 7 ? 6.043 -27.5 -25.109 1 82.81 7 ILE B C 1
ATOM 2670 O O . ILE B 1 7 ? 6.727 -27.938 -24.188 1 82.81 7 ILE B O 1
ATOM 2674 N N . LEU B 1 8 ? 4.781 -27.75 -25.297 1 79.56 8 LEU B N 1
ATOM 2675 C CA . LEU B 1 8 ? 4.062 -28.516 -24.281 1 79.56 8 LEU B CA 1
ATOM 2676 C C . LEU B 1 8 ? 4.531 -29.969 -24.266 1 79.56 8 LEU B C 1
ATOM 2678 O O . LEU B 1 8 ? 4.621 -30.578 -23.203 1 79.56 8 LEU B O 1
ATOM 2682 N N . ALA B 1 9 ? 4.789 -30.469 -25.391 1 80.38 9 ALA B N 1
ATOM 2683 C CA . ALA B 1 9 ? 5.297 -31.828 -25.484 1 80.38 9 ALA B CA 1
ATOM 2684 C C . ALA B 1 9 ? 6.621 -31.969 -24.75 1 80.38 9 ALA B C 1
ATOM 2686 O O . ALA B 1 9 ? 6.84 -32.969 -24.031 1 80.38 9 ALA B O 1
ATOM 2687 N N . ILE B 1 10 ? 7.414 -31.016 -24.906 1 85.94 10 ILE B N 1
ATOM 2688 C CA . ILE B 1 10 ? 8.695 -31.031 -24.219 1 85.94 10 ILE B CA 1
ATOM 2689 C C . ILE B 1 10 ? 8.461 -30.969 -22.703 1 85.94 10 ILE B C 1
ATOM 2691 O O . ILE B 1 10 ? 9.094 -31.719 -21.938 1 85.94 10 ILE B O 1
ATOM 2695 N N . LEU B 1 11 ? 7.586 -30.141 -22.328 1 82.56 11 LEU B N 1
ATOM 2696 C CA . LEU B 1 11 ? 7.258 -30.016 -20.922 1 82.56 11 LEU B CA 1
ATOM 2697 C C . LEU B 1 11 ? 6.789 -31.344 -20.344 1 82.56 11 LEU B C 1
ATOM 2699 O O . LEU B 1 11 ? 7.203 -31.734 -19.25 1 82.56 11 LEU B O 1
ATOM 2703 N N . TRP B 1 12 ? 6.035 -32.031 -21.062 1 79.88 12 TRP B N 1
ATOM 2704 C CA . TRP B 1 12 ? 5.512 -33.312 -20.625 1 79.88 12 TRP B CA 1
ATOM 2705 C C . TRP B 1 12 ? 6.617 -34.375 -20.547 1 79.88 12 TRP B C 1
ATOM 2707 O O . TRP B 1 12 ? 6.648 -35.188 -19.625 1 79.88 12 TRP B O 1
ATOM 2717 N N . MET B 1 13 ? 7.473 -34.312 -21.484 1 82.81 13 MET B N 1
ATOM 2718 C CA . MET B 1 13 ? 8.617 -35.25 -21.453 1 82.81 13 MET B CA 1
ATOM 2719 C C . MET B 1 13 ? 9.438 -35.031 -20.188 1 82.81 13 MET B C 1
ATOM 2721 O O . MET B 1 13 ? 9.859 -36 -19.547 1 82.81 13 MET B O 1
ATOM 2725 N N . LEU B 1 14 ? 9.617 -33.781 -19.875 1 86.12 14 LEU B N 1
ATOM 2726 C CA . LEU B 1 14 ? 10.414 -33.438 -18.703 1 86.12 14 LEU B CA 1
ATOM 2727 C C . LEU B 1 14 ? 9.672 -33.812 -17.422 1 86.12 14 LEU B C 1
ATOM 2729 O O . LEU B 1 14 ? 10.289 -34.031 -16.391 1 86.12 14 LEU B O 1
ATOM 2733 N N . SER B 1 15 ? 8.375 -33.875 -17.484 1 79.38 15 SER B N 1
ATOM 2734 C CA . SER B 1 15 ? 7.539 -34.125 -16.297 1 79.38 15 SER B CA 1
ATOM 2735 C C . SER B 1 15 ? 7.668 -35.562 -15.812 1 79.38 15 SER B C 1
ATOM 2737 O O . SER B 1 15 ? 7.215 -35.875 -14.711 1 79.38 15 SER B O 1
ATOM 2739 N N . SER B 1 16 ? 8.297 -36.406 -16.594 1 75.75 16 SER B N 1
ATOM 2740 C CA . SER B 1 16 ? 8.531 -37.781 -16.188 1 75.75 16 SER B CA 1
ATOM 2741 C C . SER B 1 16 ? 9.531 -37.844 -15.031 1 75.75 16 SER B C 1
ATOM 2743 O O . SER B 1 16 ? 9.617 -38.875 -14.344 1 75.75 16 SER B O 1
ATOM 2745 N N . GLY B 1 17 ? 10.297 -36.75 -14.828 1 81.06 17 GLY B N 1
ATOM 2746 C CA . GLY B 1 17 ? 11.305 -36.719 -13.781 1 81.06 17 GLY B CA 1
ATOM 2747 C C . GLY B 1 17 ? 12.648 -37.25 -14.234 1 81.06 17 GLY B C 1
ATOM 2748 O O . GLY B 1 17 ? 13.648 -37.125 -13.523 1 81.06 17 GLY B O 1
ATOM 2749 N N . GLU B 1 18 ? 12.672 -37.906 -15.328 1 85.12 18 GLU B N 1
ATOM 2750 C CA . GLU B 1 18 ? 13.914 -38.469 -15.852 1 85.12 18 GLU B CA 1
ATOM 2751 C C . GLU B 1 18 ? 14.719 -37.406 -16.594 1 85.12 18 GLU B C 1
ATOM 2753 O O . GLU B 1 18 ? 14.148 -36.5 -17.25 1 85.12 18 GLU B O 1
ATOM 2758 N N . LYS B 1 19 ? 16.031 -37.5 -16.484 1 92.56 19 LYS B N 1
ATOM 2759 C CA . LYS B 1 19 ? 16.906 -36.625 -17.25 1 92.56 19 LYS B CA 1
ATOM 2760 C C . LYS B 1 19 ? 16.891 -36.969 -18.734 1 92.56 19 LYS B C 1
ATOM 2762 O O . LYS B 1 19 ? 17.016 -38.156 -19.094 1 92.56 19 LYS B O 1
ATOM 2767 N N . ILE B 1 20 ? 16.625 -36 -19.578 1 92.31 20 ILE B N 1
ATOM 2768 C CA . ILE B 1 20 ? 16.547 -36.219 -21.016 1 92.31 20 ILE B CA 1
ATOM 2769 C C . ILE B 1 20 ? 17.484 -35.25 -21.75 1 92.31 20 ILE B C 1
ATOM 2771 O O . ILE B 1 20 ? 17.562 -34.062 -21.391 1 92.31 20 ILE B O 1
ATOM 2775 N N . THR B 1 21 ? 18.188 -35.719 -22.688 1 92.81 21 THR B N 1
ATOM 2776 C CA . THR B 1 21 ? 19.109 -34.875 -23.438 1 92.81 21 THR B CA 1
ATOM 2777 C C . THR B 1 21 ? 18.375 -34.188 -24.594 1 92.81 21 THR B C 1
ATOM 2779 O O . THR B 1 21 ? 17.312 -34.625 -25 1 92.81 21 THR B O 1
ATOM 2782 N N . ALA B 1 22 ? 19 -33.156 -25.109 1 91.94 22 ALA B N 1
ATOM 2783 C CA . ALA B 1 22 ? 18.453 -32.438 -26.281 1 91.94 22 ALA B CA 1
ATOM 2784 C C . ALA B 1 22 ? 18.344 -33.375 -27.469 1 91.94 22 ALA B C 1
ATOM 2786 O O . ALA B 1 22 ? 17.391 -33.281 -28.25 1 91.94 22 ALA B O 1
ATOM 2787 N N . LYS B 1 23 ? 19.266 -34.25 -27.594 1 92.81 23 LYS B N 1
ATOM 2788 C CA . LYS B 1 23 ? 19.281 -35.219 -28.703 1 92.81 23 LYS B CA 1
ATOM 2789 C C . LYS B 1 23 ? 18.078 -36.188 -28.609 1 92.81 23 LYS B C 1
ATOM 2791 O O . LYS B 1 23 ? 17.422 -36.438 -29.609 1 92.81 23 LYS B O 1
ATOM 2796 N N . GLN B 1 24 ? 17.828 -36.656 -27.469 1 93.56 24 GLN B N 1
ATOM 2797 C CA . GLN B 1 24 ? 16.703 -37.531 -27.25 1 93.56 24 GLN B CA 1
ATOM 2798 C C . GLN B 1 24 ? 15.383 -36.844 -27.562 1 93.56 24 GLN B C 1
ATOM 2800 O O . GLN B 1 24 ? 14.484 -37.438 -28.156 1 93.56 24 GLN B O 1
ATOM 2805 N N . ILE B 1 25 ? 15.258 -35.594 -27.141 1 92.69 25 ILE B N 1
ATOM 2806 C CA . ILE B 1 25 ? 14.047 -34.812 -27.406 1 92.69 25 ILE B CA 1
ATOM 2807 C C . ILE B 1 25 ? 13.891 -34.594 -28.922 1 92.69 25 ILE B C 1
ATOM 2809 O O . ILE B 1 25 ? 12.805 -34.781 -29.469 1 92.69 25 ILE B O 1
ATOM 2813 N N . SER B 1 26 ? 14.977 -34.281 -29.531 1 93.19 26 SER B N 1
ATOM 2814 C CA . SER B 1 26 ? 15 -34.062 -30.969 1 93.19 26 SER B CA 1
ATOM 2815 C C . SER B 1 26 ? 14.539 -35.312 -31.734 1 93.19 26 SER B C 1
ATOM 2817 O O . SER B 1 26 ? 13.734 -35.219 -32.656 1 93.19 26 SER B O 1
ATOM 2819 N N . GLU B 1 27 ? 14.969 -36.406 -31.344 1 93.75 27 GLU B N 1
ATOM 2820 C CA . GLU B 1 27 ? 14.633 -37.688 -32 1 93.75 27 GLU B CA 1
ATOM 2821 C C . GLU B 1 27 ? 13.172 -38.062 -31.75 1 93.75 27 GLU B C 1
ATOM 2823 O O . GLU B 1 27 ? 12.461 -38.438 -32.688 1 93.75 27 GLU B O 1
ATOM 2828 N N . LYS B 1 28 ? 12.766 -37.875 -30.562 1 90.88 28 LYS B N 1
ATOM 2829 C CA . LYS B 1 28 ? 11.422 -38.281 -30.188 1 90.88 28 LYS B CA 1
ATOM 2830 C C . LYS B 1 28 ? 10.367 -37.375 -30.859 1 90.88 28 LYS B C 1
ATOM 2832 O O . LYS B 1 28 ? 9.297 -37.875 -31.234 1 90.88 28 LYS B O 1
ATOM 2837 N N . LEU B 1 29 ? 10.695 -36.156 -30.969 1 89.31 29 LEU B N 1
ATOM 2838 C CA . LEU B 1 29 ? 9.711 -35.219 -31.5 1 89.31 29 LEU B CA 1
ATOM 2839 C C . LEU B 1 29 ? 10.008 -34.875 -32.969 1 89.31 29 LEU B C 1
ATOM 2841 O O . LEU B 1 29 ? 9.336 -34.062 -33.562 1 89.31 29 LEU B O 1
ATOM 2845 N N . GLU B 1 30 ? 10.977 -35.469 -33.5 1 90 30 GLU B N 1
ATOM 2846 C CA . GLU B 1 30 ? 11.359 -35.312 -34.906 1 90 30 GLU B CA 1
ATOM 2847 C C . GLU B 1 30 ? 11.539 -33.844 -35.281 1 90 30 GLU B C 1
ATOM 2849 O O . GLU B 1 30 ? 10.953 -33.375 -36.25 1 90 30 GLU B O 1
ATOM 2854 N N . MET B 1 31 ? 12.383 -33.219 -34.438 1 91.31 31 MET B N 1
ATOM 2855 C CA . MET B 1 31 ? 12.664 -31.812 -34.719 1 91.31 31 MET B CA 1
ATOM 2856 C C . MET B 1 31 ? 14.164 -31.531 -34.625 1 91.31 31 MET B C 1
ATOM 2858 O O . MET B 1 31 ? 14.906 -32.312 -34.031 1 91.31 31 MET B O 1
ATOM 2862 N N . ASN B 1 32 ? 14.531 -30.422 -35.219 1 93.44 32 ASN B N 1
ATOM 2863 C CA . ASN B 1 32 ? 15.922 -30 -35.156 1 93.44 32 ASN B CA 1
ATOM 2864 C C . ASN B 1 32 ? 16.375 -29.703 -33.75 1 93.44 32 ASN B C 1
ATOM 2866 O O . ASN B 1 32 ? 15.633 -29.109 -32.969 1 93.44 32 ASN B O 1
ATOM 2870 N N . ILE B 1 33 ? 17.688 -30.047 -33.562 1 93.38 33 ILE B N 1
ATOM 2871 C CA . ILE B 1 33 ? 18.219 -29.906 -32.219 1 93.38 33 ILE B CA 1
ATOM 2872 C C . ILE B 1 33 ? 18.266 -28.422 -31.828 1 93.38 33 ILE B C 1
ATOM 2874 O O . ILE B 1 33 ? 18.078 -28.078 -30.656 1 93.38 33 ILE B O 1
ATOM 2878 N N . ARG B 1 34 ? 18.438 -27.547 -32.781 1 92.69 34 ARG B N 1
ATOM 2879 C CA . ARG B 1 34 ? 18.438 -26.109 -32.5 1 92.69 34 ARG B CA 1
ATOM 2880 C C . ARG B 1 34 ? 17.062 -25.641 -32.031 1 92.69 34 ARG B C 1
ATOM 2882 O O . ARG B 1 34 ? 16.969 -24.766 -31.172 1 92.69 34 ARG B O 1
ATOM 2889 N N . THR B 1 35 ? 16.062 -26.203 -32.625 1 92.56 35 THR B N 1
ATOM 2890 C CA . THR B 1 35 ? 14.688 -25.891 -32.219 1 92.56 35 THR B CA 1
ATOM 2891 C C . THR B 1 35 ? 14.414 -26.359 -30.797 1 92.56 35 THR B C 1
ATOM 2893 O O . THR B 1 35 ? 13.727 -25.672 -30.031 1 92.56 35 THR B O 1
ATOM 2896 N N . VAL B 1 36 ? 14.992 -27.484 -30.438 1 91.44 36 VAL B N 1
ATOM 2897 C CA . VAL B 1 36 ? 14.852 -28 -29.094 1 91.44 36 VAL B CA 1
ATOM 2898 C C . VAL B 1 36 ? 15.445 -27 -28.094 1 91.44 36 VAL B C 1
ATOM 2900 O O . VAL B 1 36 ? 14.812 -26.672 -27.078 1 91.44 36 VAL B O 1
ATOM 2903 N N . TYR B 1 37 ? 16.594 -26.531 -28.453 1 90.88 37 TYR B N 1
ATOM 2904 C CA . TYR B 1 37 ? 17.234 -25.578 -27.562 1 90.88 37 TYR B CA 1
ATOM 2905 C C . TYR B 1 37 ? 16.406 -24.312 -27.406 1 90.88 37 TYR B C 1
ATOM 2907 O O . TYR B 1 37 ? 16.266 -23.781 -26.312 1 90.88 37 TYR B O 1
ATOM 2915 N N . ARG B 1 38 ? 15.828 -23.906 -28.453 1 89.06 38 ARG B N 1
ATOM 2916 C CA . ARG B 1 38 ? 15 -22.703 -28.422 1 89.06 38 ARG B CA 1
ATOM 2917 C C . ARG B 1 38 ? 13.766 -22.906 -27.562 1 89.06 38 ARG B C 1
ATOM 2919 O O . ARG B 1 38 ? 13.383 -22.016 -26.797 1 89.06 38 ARG B O 1
ATOM 2926 N N . TYR B 1 39 ? 13.188 -24.047 -27.734 1 87.31 39 TYR B N 1
ATOM 2927 C CA . TYR B 1 39 ? 11.969 -24.328 -26.984 1 87.31 39 TYR B CA 1
ATOM 2928 C C . TYR B 1 39 ? 12.273 -24.5 -25.5 1 87.31 39 TYR B C 1
ATOM 2930 O O . TYR B 1 39 ? 11.492 -24.062 -24.641 1 87.31 39 TYR B O 1
ATOM 2938 N N . ILE B 1 40 ? 13.398 -25.062 -25.188 1 88.56 40 ILE B N 1
ATOM 2939 C CA . ILE B 1 40 ? 13.82 -25.188 -23.797 1 88.56 40 ILE B CA 1
ATOM 2940 C C . ILE B 1 40 ? 14.062 -23.812 -23.188 1 88.56 40 ILE B C 1
ATOM 2942 O O . ILE B 1 40 ? 13.656 -23.531 -22.062 1 88.56 40 ILE B O 1
ATOM 2946 N N . ASP B 1 41 ? 14.641 -22.984 -23.984 1 84.5 41 ASP B N 1
ATOM 2947 C CA . ASP B 1 41 ? 14.859 -21.609 -23.562 1 84.5 41 ASP B CA 1
ATOM 2948 C C . ASP B 1 41 ? 13.539 -20.891 -23.297 1 84.5 41 ASP B C 1
ATOM 2950 O O . ASP B 1 41 ? 13.398 -20.156 -22.312 1 84.5 41 ASP B O 1
ATOM 2954 N N . THR B 1 42 ? 12.656 -21.141 -24.203 1 84 42 THR B N 1
ATOM 2955 C CA . THR B 1 42 ? 11.336 -20.547 -24.062 1 84 42 THR B CA 1
ATOM 2956 C C . THR B 1 42 ? 10.664 -21 -22.766 1 84 42 THR B C 1
ATOM 2958 O O . THR B 1 42 ? 10.109 -20.188 -22.031 1 84 42 THR B O 1
ATOM 2961 N N . LEU B 1 43 ? 10.711 -22.266 -22.5 1 84.25 43 LEU B N 1
ATOM 2962 C CA . LEU B 1 43 ? 10.133 -22.828 -21.281 1 84.25 43 LEU B CA 1
ATOM 2963 C C . LEU B 1 43 ? 10.789 -22.219 -20.047 1 84.25 43 LEU B C 1
ATOM 2965 O O . LEU B 1 43 ? 10.102 -21.812 -19.109 1 84.25 43 LEU B O 1
ATOM 2969 N N . SER B 1 44 ? 12.055 -22.125 -20.125 1 82.38 44 SER B N 1
ATOM 2970 C CA . SER B 1 44 ? 12.812 -21.594 -19 1 82.38 44 SER B CA 1
ATOM 2971 C C . SER B 1 44 ? 12.484 -20.125 -18.734 1 82.38 44 SER B C 1
ATOM 2973 O O . SER B 1 44 ? 12.227 -19.734 -17.594 1 82.38 44 SER B O 1
ATOM 2975 N N . THR B 1 45 ? 12.406 -19.406 -19.781 1 77.12 45 THR B N 1
ATOM 2976 C CA . THR B 1 45 ? 12.141 -17.969 -19.672 1 77.12 45 THR B CA 1
ATOM 2977 C C . THR B 1 45 ? 10.703 -17.719 -19.234 1 77.12 45 THR B C 1
ATOM 2979 O O . THR B 1 45 ? 10.398 -16.688 -18.641 1 77.12 45 THR B O 1
ATOM 2982 N N . SER B 1 46 ? 9.875 -18.719 -19.531 1 76.69 46 SER B N 1
ATOM 2983 C CA . SER B 1 46 ? 8.469 -18.578 -19.156 1 76.69 46 SER B CA 1
ATOM 2984 C C . SER B 1 46 ? 8.258 -18.938 -17.688 1 76.69 46 SER B C 1
ATOM 2986 O O . SER B 1 46 ? 7.172 -18.719 -17.141 1 76.69 46 SER B O 1
ATOM 2988 N N . GLY B 1 47 ? 9.281 -19.453 -17.094 1 80.44 47 GLY B N 1
ATOM 2989 C CA . GLY B 1 47 ? 9.172 -19.672 -15.656 1 80.44 47 GLY B CA 1
ATOM 2990 C C . GLY B 1 47 ? 9.211 -21.141 -15.273 1 80.44 47 GLY B C 1
ATOM 2991 O O . GLY B 1 47 ? 9.156 -21.484 -14.094 1 80.44 47 GLY B O 1
ATOM 2992 N N . VAL B 1 48 ? 9.266 -22.062 -16.25 1 79.94 48 VAL B N 1
ATOM 2993 C CA . VAL B 1 48 ? 9.398 -23.484 -15.945 1 79.94 48 VAL B CA 1
ATOM 2994 C C . VAL B 1 48 ? 10.766 -23.75 -15.336 1 79.94 48 VAL B C 1
ATOM 2996 O O . VAL B 1 48 ? 11.797 -23.344 -15.891 1 79.94 48 VAL B O 1
ATOM 2999 N N . PRO B 1 49 ? 10.773 -24.359 -14.227 1 86.94 49 PRO B N 1
ATOM 3000 C CA . PRO B 1 49 ? 12.047 -24.531 -13.531 1 86.94 49 PRO B CA 1
ATOM 3001 C C . PRO B 1 49 ? 12.875 -25.688 -14.102 1 86.94 49 PRO B C 1
ATOM 3003 O O . PRO B 1 49 ? 13.055 -26.719 -13.438 1 86.94 49 PRO B O 1
ATOM 3006 N N . ILE B 1 50 ? 13.461 -25.5 -15.195 1 87.31 50 ILE B N 1
ATOM 3007 C CA . ILE B 1 50 ? 14.281 -26.484 -15.883 1 87.31 50 ILE B CA 1
ATOM 3008 C C . ILE B 1 50 ? 15.711 -26.438 -15.336 1 87.31 50 ILE B C 1
ATOM 3010 O O . ILE B 1 50 ? 16.266 -25.359 -15.148 1 87.31 50 ILE B O 1
ATOM 3014 N N . ILE B 1 51 ? 16.203 -27.531 -14.953 1 88.06 51 ILE B N 1
ATOM 3015 C CA . ILE B 1 51 ? 17.594 -27.688 -14.539 1 88.06 51 ILE B CA 1
ATOM 3016 C C . ILE B 1 51 ? 18.422 -28.25 -15.688 1 88.06 51 ILE B C 1
ATOM 3018 O O . ILE B 1 51 ? 18.094 -29.312 -16.234 1 88.06 51 ILE B O 1
ATOM 3022 N N . SER B 1 52 ? 19.391 -27.531 -16.109 1 86.69 52 SER B N 1
ATOM 3023 C CA . SER B 1 52 ? 20.266 -27.938 -17.203 1 86.69 52 SER B CA 1
ATOM 3024 C C . SER B 1 52 ? 21.609 -28.422 -16.688 1 86.69 52 SER B C 1
ATOM 3026 O O . SER B 1 52 ? 22.344 -27.656 -16.047 1 86.69 52 SER B O 1
ATOM 3028 N N . ASP B 1 53 ? 21.859 -29.672 -16.797 1 85.31 53 ASP B N 1
ATOM 3029 C CA . ASP B 1 53 ? 23.156 -30.25 -16.453 1 85.31 53 ASP B CA 1
ATOM 3030 C C . ASP B 1 53 ? 24.031 -30.406 -17.688 1 85.31 53 ASP B C 1
ATOM 3032 O O . ASP B 1 53 ? 23.578 -30.938 -18.703 1 85.31 53 ASP B O 1
ATOM 3036 N N . THR B 1 54 ? 25.234 -29.844 -17.609 1 79.12 54 THR B N 1
ATOM 3037 C CA . THR B 1 54 ? 26.156 -29.906 -18.734 1 79.12 54 THR B CA 1
ATOM 3038 C C . THR B 1 54 ? 27.094 -31.109 -18.609 1 79.12 54 THR B C 1
ATOM 3040 O O . THR B 1 54 ? 27.297 -31.625 -17.516 1 79.12 54 THR B O 1
ATOM 3043 N N . GLY B 1 55 ? 27.688 -31.562 -19.641 1 75.75 55 GLY B N 1
ATOM 3044 C CA . GLY B 1 55 ? 28.688 -32.625 -19.656 1 75.75 55 GLY B CA 1
ATOM 3045 C C . GLY B 1 55 ? 28.219 -33.875 -20.344 1 75.75 55 GLY B C 1
ATOM 3046 O O . GLY B 1 55 ? 27.141 -33.906 -20.953 1 75.75 55 GLY B O 1
ATOM 3047 N N . HIS B 1 56 ? 29.047 -34.969 -20.344 1 77.56 56 HIS B N 1
ATOM 3048 C CA . HIS B 1 56 ? 28.812 -36.219 -21.062 1 77.56 56 HIS B CA 1
ATOM 3049 C C . HIS B 1 56 ? 27.531 -36.875 -20.578 1 77.56 56 HIS B C 1
ATOM 3051 O O . HIS B 1 56 ? 26.828 -37.5 -21.375 1 77.56 56 HIS B O 1
ATOM 3057 N N . ASN B 1 57 ? 27.188 -36.688 -19.25 1 81.56 57 ASN B N 1
ATOM 3058 C CA . ASN B 1 57 ? 25.953 -37.25 -18.688 1 81.56 57 ASN B CA 1
ATOM 3059 C C . ASN B 1 57 ? 24.953 -36.125 -18.375 1 81.56 57 ASN B C 1
ATOM 3061 O O . ASN B 1 57 ? 24.125 -36.281 -17.469 1 81.56 57 ASN B O 1
ATOM 3065 N N . GLY B 1 58 ? 25.125 -35.125 -19.297 1 84.25 58 GLY B N 1
ATOM 3066 C CA . GLY B 1 58 ? 24.25 -34 -19 1 84.25 58 GLY B CA 1
ATOM 3067 C C . GLY B 1 58 ? 22.875 -34.125 -19.641 1 84.25 58 GLY B C 1
ATOM 3068 O O . GLY B 1 58 ? 22.578 -35.125 -20.312 1 84.25 58 GLY B O 1
ATOM 3069 N N . GLY B 1 59 ? 21.906 -33.25 -19.359 1 92 59 GLY B N 1
ATOM 3070 C CA . GLY B 1 59 ? 20.547 -33.219 -19.844 1 92 59 GLY B CA 1
ATOM 3071 C C . GLY B 1 59 ? 19.672 -32.25 -19.078 1 92 59 GLY B C 1
ATOM 3072 O O . GLY B 1 59 ? 20.172 -31.344 -18.391 1 92 59 GLY B O 1
ATOM 3073 N N . TYR B 1 60 ? 18.422 -32.344 -19.438 1 92.31 60 TYR B N 1
ATOM 3074 C CA . TYR B 1 60 ? 17.422 -31.453 -18.828 1 92.31 60 TYR B CA 1
ATOM 3075 C C . TYR B 1 60 ? 16.531 -32.219 -17.875 1 92.31 60 TYR B C 1
ATOM 3077 O O . TYR B 1 60 ? 16.125 -33.344 -18.172 1 92.31 60 TYR B O 1
ATOM 3085 N N . THR B 1 61 ? 16.25 -31.656 -16.703 1 89.5 61 THR B N 1
ATOM 3086 C CA . THR B 1 61 ? 15.258 -32.156 -15.758 1 89.5 61 THR B CA 1
ATOM 3087 C C . THR B 1 61 ? 14.414 -30.984 -15.211 1 89.5 61 THR B C 1
ATOM 3089 O O . THR B 1 61 ? 14.758 -29.828 -15.398 1 89.5 61 THR B O 1
ATOM 3092 N N . LEU B 1 62 ? 13.234 -31.312 -14.688 1 86.56 62 LEU B N 1
ATOM 3093 C CA . LEU B 1 62 ? 12.438 -30.328 -13.953 1 86.56 62 LEU B CA 1
ATOM 3094 C C . LEU B 1 62 ? 12.727 -30.391 -12.461 1 86.56 62 LEU B C 1
ATOM 3096 O O . LEU B 1 62 ? 13.141 -31.438 -11.953 1 86.56 62 LEU B O 1
ATOM 3100 N N . LEU B 1 63 ? 12.531 -29.25 -11.773 1 85.75 63 LEU B N 1
ATOM 3101 C CA . LEU B 1 63 ? 12.578 -29.25 -10.32 1 85.75 63 LEU B CA 1
ATOM 3102 C C . LEU B 1 63 ? 11.633 -30.297 -9.734 1 85.75 63 LEU B C 1
ATOM 3104 O O . LEU B 1 63 ? 10.492 -30.422 -10.18 1 85.75 63 LEU B O 1
ATOM 3108 N N . ASN B 1 64 ? 12.047 -31 -8.719 1 81.31 64 ASN B N 1
ATOM 3109 C CA . ASN B 1 64 ? 11.297 -32.094 -8.148 1 81.31 64 ASN B CA 1
ATOM 3110 C C . ASN B 1 64 ? 9.914 -31.656 -7.672 1 81.31 64 ASN B C 1
ATOM 3112 O O . ASN B 1 64 ? 8.914 -32.312 -7.938 1 81.31 64 ASN B O 1
ATOM 3116 N N . ASN B 1 65 ? 9.914 -30.578 -7 1 77.62 65 ASN B N 1
ATOM 3117 C CA . ASN B 1 65 ? 8.648 -30.078 -6.473 1 77.62 65 ASN B CA 1
ATOM 3118 C C . ASN B 1 65 ? 7.645 -29.812 -7.59 1 77.62 65 ASN B C 1
ATOM 3120 O O . ASN B 1 65 ? 6.438 -29.969 -7.402 1 77.62 65 ASN B O 1
ATOM 3124 N N . PHE B 1 66 ? 8.148 -29.453 -8.68 1 76.5 66 PHE B N 1
ATOM 3125 C CA . PHE B 1 66 ? 7.316 -29.125 -9.836 1 76.5 66 PHE B CA 1
ATOM 3126 C C . PHE B 1 66 ? 6.727 -30.391 -10.445 1 76.5 66 PHE B C 1
ATOM 3128 O O . PHE B 1 66 ? 5.602 -30.391 -10.945 1 76.5 66 PHE B O 1
ATOM 3135 N N . ILE B 1 67 ? 7.508 -31.391 -10.383 1 72.69 67 ILE B N 1
ATOM 3136 C CA . ILE B 1 67 ? 7.082 -32.688 -10.93 1 72.69 67 ILE B CA 1
ATOM 3137 C C . ILE B 1 67 ? 6.07 -33.344 -9.984 1 72.69 67 ILE B C 1
ATOM 3139 O O . ILE B 1 67 ? 5.066 -33.875 -10.438 1 72.69 67 ILE B O 1
ATOM 3143 N N . GLU B 1 68 ? 6.359 -33.219 -8.711 1 73.19 68 GLU B N 1
ATOM 3144 C CA . GLU B 1 68 ? 5.57 -33.938 -7.703 1 73.19 68 GLU B CA 1
ATOM 3145 C C . GLU B 1 68 ? 4.137 -33.406 -7.66 1 73.19 68 GLU B C 1
ATOM 3147 O O . GLU B 1 68 ? 3.189 -34.188 -7.551 1 73.19 68 GLU B O 1
ATOM 3152 N N . ALA B 1 69 ? 4.051 -32.125 -7.691 1 72.75 69 ALA B N 1
ATOM 3153 C CA . ALA B 1 69 ? 2.713 -31.547 -7.641 1 72.75 69 ALA B CA 1
ATOM 3154 C C . ALA B 1 69 ? 2.666 -30.219 -8.398 1 72.75 69 ALA B C 1
ATOM 3156 O O . ALA B 1 69 ? 3.594 -29.406 -8.305 1 72.75 69 ALA B O 1
ATOM 3157 N N . PRO B 1 70 ? 1.573 -30.109 -9.172 1 76 70 PRO B N 1
ATOM 3158 C CA . PRO B 1 70 ? 1.392 -28.797 -9.781 1 76 70 PRO B CA 1
ATOM 3159 C C . PRO B 1 70 ? 1.178 -27.688 -8.75 1 76 70 PRO B C 1
ATOM 3161 O O . PRO B 1 70 ? 0.7 -27.953 -7.648 1 76 70 PRO B O 1
ATOM 3164 N N . LEU B 1 71 ? 1.591 -26.562 -9.188 1 84.31 71 LEU B N 1
ATOM 3165 C CA . LEU B 1 71 ? 1.392 -25.391 -8.328 1 84.31 71 LEU B CA 1
ATOM 3166 C C . LEU B 1 71 ? -0.083 -25.016 -8.258 1 84.31 71 LEU B C 1
ATOM 3168 O O . LEU B 1 71 ? -0.752 -24.922 -9.289 1 84.31 71 LEU B O 1
ATOM 3172 N N . PHE B 1 72 ? -0.602 -24.984 -7.098 1 83.44 72 PHE B N 1
ATOM 3173 C CA . PHE B 1 72 ? -1.96 -24.5 -6.895 1 83.44 72 PHE B CA 1
ATOM 3174 C C . PHE B 1 72 ? -2.059 -23.703 -5.605 1 83.44 72 PHE B C 1
ATOM 3176 O O . PHE B 1 72 ? -1.194 -23.812 -4.734 1 83.44 72 PHE B O 1
ATOM 3183 N N . PHE B 1 73 ? -3.086 -22.859 -5.547 1 88.69 73 PHE B N 1
ATOM 3184 C CA . PHE B 1 73 ? -3.357 -22.031 -4.379 1 88.69 73 PHE B CA 1
ATOM 3185 C C . PHE B 1 73 ? -4.781 -22.25 -3.881 1 88.69 73 PHE B C 1
ATOM 3187 O O . PHE B 1 73 ? -5.719 -22.312 -4.676 1 88.69 73 PH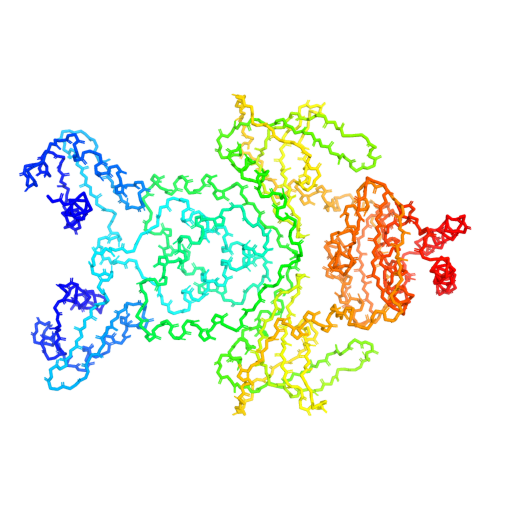E B O 1
ATOM 3194 N N . ASP B 1 74 ? -4.883 -22.391 -2.59 1 87.19 74 ASP B N 1
ATOM 3195 C CA . ASP B 1 74 ? -6.246 -22.484 -2.068 1 87.19 74 ASP B CA 1
ATOM 3196 C C . ASP B 1 74 ? -6.938 -21.125 -2.121 1 87.19 74 ASP B C 1
ATOM 3198 O O . ASP B 1 74 ? -6.344 -20.125 -2.553 1 87.19 74 ASP B O 1
ATOM 3202 N N . PHE B 1 75 ? -8.156 -21.172 -1.689 1 84.38 75 PHE B N 1
ATOM 3203 C CA . PHE B 1 75 ? -8.992 -19.984 -1.838 1 84.38 75 PHE B CA 1
ATOM 3204 C C . PHE B 1 75 ? -8.422 -18.812 -1.052 1 84.38 75 PHE B C 1
ATOM 3206 O O . PHE B 1 75 ? -8.406 -17.688 -1.536 1 84.38 75 PHE B O 1
ATOM 3213 N N . GLU B 1 76 ? -7.941 -18.984 0.155 1 87.69 76 GLU B N 1
ATOM 3214 C CA . GLU B 1 76 ? -7.379 -17.922 0.986 1 87.69 76 GLU B CA 1
ATOM 3215 C C . GLU B 1 76 ? -6.094 -17.375 0.378 1 87.69 76 GLU B C 1
ATOM 3217 O O . GLU B 1 76 ? -5.879 -16.156 0.37 1 87.69 76 GLU B O 1
ATOM 3222 N N . GLU B 1 77 ? -5.316 -18.328 -0.104 1 92.31 77 GLU B N 1
ATOM 3223 C CA . GLU B 1 77 ? -4.062 -17.938 -0.742 1 92.31 77 GLU B CA 1
ATOM 3224 C C . GLU B 1 77 ? -4.32 -17.109 -1.991 1 92.31 77 GLU B C 1
ATOM 3226 O O . GLU B 1 77 ? -3.705 -16.047 -2.174 1 92.31 77 GLU B O 1
ATOM 3231 N N . GLN B 1 78 ? -5.227 -17.531 -2.779 1 91.44 78 GLN B N 1
ATOM 3232 C CA . GLN B 1 78 ? -5.555 -16.812 -4 1 91.44 78 GLN B CA 1
ATOM 3233 C C . GLN B 1 78 ? -6.109 -15.422 -3.682 1 91.44 78 GLN B C 1
ATOM 3235 O O . GLN B 1 78 ? -5.672 -14.422 -4.254 1 91.44 78 GLN B O 1
ATOM 3240 N N . THR B 1 79 ? -7.031 -15.359 -2.793 1 89.94 79 THR B N 1
ATOM 3241 C CA . THR B 1 79 ? -7.637 -14.102 -2.385 1 89.94 79 THR B CA 1
ATOM 3242 C C . THR B 1 79 ? -6.57 -13.125 -1.883 1 89.94 79 THR B C 1
ATOM 3244 O O . THR B 1 79 ? -6.578 -11.945 -2.244 1 89.94 79 THR B O 1
ATOM 3247 N N . SER B 1 80 ? -5.672 -13.641 -1.096 1 92.94 80 SER B N 1
ATOM 3248 C CA . SER B 1 80 ? -4.633 -12.789 -0.519 1 92.94 80 SER B CA 1
ATOM 3249 C C . SER B 1 80 ? -3.705 -12.242 -1.598 1 92.94 80 SER B C 1
ATOM 3251 O O . SER B 1 80 ? -3.244 -11.102 -1.506 1 92.94 80 SER B O 1
ATOM 3253 N N . LEU B 1 81 ? -3.4 -13.047 -2.639 1 94.62 81 LEU B N 1
ATOM 3254 C CA . LEU B 1 81 ? -2.58 -12.586 -3.752 1 94.62 81 LEU B CA 1
ATOM 3255 C C . LEU B 1 81 ? -3.301 -11.492 -4.535 1 94.62 81 LEU B C 1
ATOM 3257 O O . LEU B 1 81 ? -2.684 -10.5 -4.938 1 94.62 81 LEU B O 1
ATOM 3261 N N . PHE B 1 82 ? -4.586 -11.664 -4.703 1 91.81 82 PHE B N 1
ATOM 3262 C CA . PHE B 1 82 ? -5.387 -10.648 -5.379 1 91.81 82 PHE B CA 1
ATOM 3263 C C . PHE B 1 82 ? -5.395 -9.344 -4.594 1 91.81 82 PHE B C 1
ATOM 3265 O O . PHE B 1 82 ? -5.18 -8.273 -5.16 1 91.81 82 PHE B O 1
ATOM 3272 N N . HIS B 1 83 ? -5.613 -9.445 -3.316 1 91.62 83 HIS B N 1
ATOM 3273 C CA . HIS B 1 83 ? -5.605 -8.258 -2.465 1 91.62 83 HIS B CA 1
ATOM 3274 C C . HIS B 1 83 ? -4.242 -7.574 -2.486 1 91.62 83 HIS B C 1
ATOM 3276 O O . HIS B 1 83 ? -4.16 -6.348 -2.582 1 91.62 83 HIS B O 1
ATOM 3282 N N . ALA B 1 84 ? -3.164 -8.383 -2.4 1 93.62 84 ALA B N 1
ATOM 3283 C CA . ALA B 1 84 ? -1.813 -7.824 -2.445 1 93.62 84 ALA B CA 1
ATOM 3284 C C . ALA B 1 84 ? -1.597 -7.016 -3.719 1 93.62 84 ALA B C 1
ATOM 3286 O O . ALA B 1 84 ? -1 -5.934 -3.68 1 93.62 84 ALA B O 1
ATOM 3287 N N . ALA B 1 85 ? -2.09 -7.562 -4.797 1 92.94 85 ALA B N 1
ATOM 3288 C CA . ALA B 1 85 ? -1.95 -6.879 -6.082 1 92.94 85 ALA B CA 1
ATOM 3289 C C . ALA B 1 85 ? -2.623 -5.508 -6.047 1 92.94 85 ALA B C 1
ATOM 3291 O O . ALA B 1 85 ? -2.096 -4.539 -6.598 1 92.94 85 ALA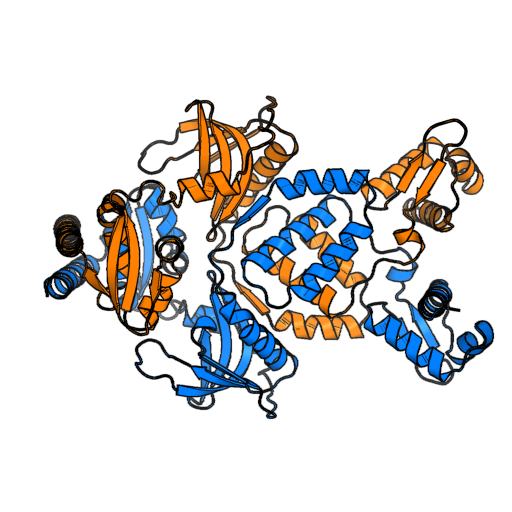 B O 1
ATOM 3292 N N . VAL B 1 86 ? -3.715 -5.398 -5.426 1 89.62 86 VAL B N 1
ATOM 3293 C CA . VAL B 1 86 ? -4.453 -4.145 -5.344 1 89.62 86 VAL B CA 1
ATOM 3294 C C . VAL B 1 86 ? -3.65 -3.123 -4.539 1 89.62 86 VAL B C 1
ATOM 3296 O O . VAL B 1 86 ? -3.58 -1.949 -4.91 1 89.62 86 VAL B O 1
ATOM 3299 N N . PHE B 1 87 ? -3.023 -3.521 -3.443 1 89 87 PHE B N 1
ATOM 3300 C CA . PHE B 1 87 ? -2.176 -2.635 -2.654 1 89 87 PHE B CA 1
ATOM 3301 C C . PHE B 1 87 ? -1.041 -2.076 -3.502 1 89 87 PHE B C 1
ATOM 3303 O O . PHE B 1 87 ? -0.741 -0.881 -3.438 1 89 87 PHE B O 1
ATOM 3310 N N . ALA B 1 88 ? -0.406 -2.984 -4.227 1 89.19 88 ALA B N 1
ATOM 3311 C CA . ALA B 1 88 ? 0.697 -2.557 -5.086 1 89.19 88 ALA B CA 1
ATOM 3312 C C . ALA B 1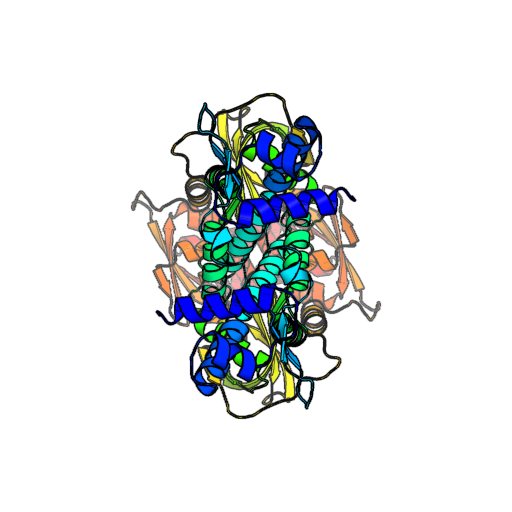 88 ? 0.219 -1.572 -6.148 1 89.19 88 ALA B C 1
ATOM 3314 O O . ALA B 1 88 ? 0.867 -0.552 -6.395 1 89.19 88 ALA B O 1
ATOM 3315 N N . GLU B 1 89 ? -0.889 -1.885 -6.75 1 86.44 89 GLU B N 1
ATOM 3316 C CA . GLU B 1 89 ? -1.441 -1.021 -7.789 1 86.44 89 GLU B CA 1
ATOM 3317 C C . GLU B 1 89 ? -1.741 0.374 -7.246 1 86.44 89 GLU B C 1
ATOM 3319 O O . GLU B 1 89 ? -1.419 1.377 -7.887 1 86.44 89 GLU B O 1
ATOM 3324 N N . GLU B 1 90 ? -2.27 0.467 -6.129 1 84.38 90 GLU B N 1
ATOM 3325 C CA . GLU B 1 90 ? -2.654 1.741 -5.531 1 84.38 90 GLU B CA 1
ATOM 3326 C C . GLU B 1 90 ? -1.43 2.543 -5.105 1 84.38 90 GLU B C 1
ATOM 3328 O O . GLU B 1 90 ? -1.478 3.773 -5.039 1 84.38 90 GLU B O 1
ATOM 3333 N N . ALA B 1 91 ? -0.357 1.829 -4.824 1 82.81 91 ALA B N 1
ATOM 3334 C CA . ALA B 1 91 ? 0.896 2.498 -4.48 1 82.81 91 ALA B CA 1
ATOM 3335 C C . ALA B 1 91 ? 1.597 3.023 -5.73 1 82.81 91 ALA B C 1
ATOM 3337 O O . ALA B 1 91 ? 2.602 3.732 -5.633 1 82.81 91 ALA B O 1
ATOM 3338 N N . GLY B 1 92 ? 1.054 2.707 -6.961 1 83.06 92 GLY B N 1
ATOM 3339 C CA . GLY B 1 92 ? 1.71 3.096 -8.203 1 83.06 92 GLY B CA 1
ATOM 3340 C C . GLY B 1 92 ? 2.908 2.23 -8.539 1 83.06 92 GLY B C 1
ATOM 3341 O O . GLY B 1 92 ? 3.896 2.717 -9.094 1 83.06 92 GLY B O 1
ATOM 3342 N N . TYR B 1 93 ? 2.838 1.014 -8.141 1 87.94 93 TYR B N 1
ATOM 3343 C CA . TYR B 1 93 ? 3.91 0.056 -8.391 1 87.94 93 TYR B CA 1
ATOM 3344 C C . TYR B 1 93 ? 4.246 -0.016 -9.875 1 87.94 93 TYR B C 1
ATOM 3346 O O . TYR B 1 93 ? 3.346 -0.07 -10.719 1 87.94 93 TYR B O 1
ATOM 3354 N N . TYR B 1 94 ? 5.477 -0.033 -10.234 1 85.81 94 TYR B N 1
ATOM 3355 C CA . TYR B 1 94 ? 5.961 0.081 -11.609 1 85.81 94 TYR B CA 1
ATOM 3356 C C . TYR B 1 94 ? 5.934 -1.271 -12.312 1 85.81 94 TYR B C 1
ATOM 3358 O O . TYR B 1 94 ? 6.082 -1.347 -13.531 1 85.81 94 TYR B O 1
ATOM 3366 N N . GLY B 1 95 ? 5.805 -2.357 -11.695 1 87.75 95 GLY B N 1
ATOM 3367 C CA . GLY B 1 95 ? 5.727 -3.674 -12.305 1 87.75 95 GLY B CA 1
ATOM 3368 C C . GLY B 1 95 ? 4.301 -4.133 -12.555 1 87.75 95 GLY B C 1
ATOM 3369 O O . GLY B 1 95 ? 4.012 -5.328 -12.5 1 87.75 95 GLY B O 1
ATOM 3370 N N . GLY B 1 96 ? 3.424 -3.219 -12.781 1 88.38 96 GLY B N 1
ATOM 3371 C CA . GLY B 1 96 ? 2 -3.496 -12.883 1 88.38 96 GLY B CA 1
ATOM 3372 C C . GLY B 1 96 ? 1.659 -4.449 -14.008 1 88.38 96 GLY B C 1
ATOM 3373 O O . GLY B 1 96 ? 0.774 -5.297 -13.867 1 88.38 96 GLY B O 1
ATOM 3374 N N . GLU B 1 97 ? 2.346 -4.336 -15.086 1 90.25 97 GLU B N 1
ATOM 3375 C CA . GLU B 1 97 ? 2.064 -5.211 -16.219 1 90.25 97 GLU B CA 1
ATOM 3376 C C . GLU B 1 97 ? 2.316 -6.676 -15.867 1 90.25 97 GLU B C 1
ATOM 3378 O O . GLU B 1 97 ? 1.461 -7.531 -16.094 1 90.25 97 GLU B O 1
ATOM 3383 N N . ALA B 1 98 ? 3.492 -6.918 -15.359 1 92.62 98 ALA B N 1
ATOM 3384 C CA . ALA B 1 98 ? 3.83 -8.281 -14.953 1 92.62 98 ALA B CA 1
ATOM 3385 C C . ALA B 1 98 ? 2.881 -8.781 -13.867 1 92.62 98 ALA B C 1
ATOM 3387 O O . ALA B 1 98 ? 2.475 -9.945 -13.875 1 92.62 98 ALA B O 1
ATOM 3388 N N . LEU B 1 99 ? 2.549 -7.91 -12.992 1 94 99 LEU B N 1
ATOM 3389 C CA . LEU B 1 99 ? 1.639 -8.258 -11.906 1 94 99 LEU B CA 1
ATOM 3390 C C . LEU B 1 99 ? 0.263 -8.633 -12.453 1 94 99 LEU B C 1
ATOM 3392 O O . LEU B 1 99 ? -0.32 -9.641 -12.047 1 94 99 LEU B O 1
ATOM 3396 N N . ASN B 1 100 ? -0.234 -7.875 -13.367 1 92.88 100 ASN B N 1
ATOM 3397 C CA . ASN B 1 100 ? -1.532 -8.141 -13.977 1 92.88 100 ASN B CA 1
ATOM 3398 C C . ASN B 1 100 ? -1.528 -9.461 -14.75 1 92.88 100 ASN B C 1
ATOM 3400 O O . ASN B 1 100 ? -2.514 -10.195 -14.727 1 92.88 100 ASN B O 1
ATOM 3404 N N . ARG B 1 101 ? -0.46 -9.742 -15.406 1 93.12 101 ARG B N 1
ATOM 3405 C CA . ARG B 1 101 ? -0.329 -11.023 -16.094 1 93.12 101 ARG B CA 1
ATOM 3406 C C . ARG B 1 101 ? -0.392 -12.18 -15.102 1 93.12 101 ARG B C 1
ATOM 3408 O O . ARG B 1 101 ? -1.066 -13.18 -15.352 1 93.12 101 ARG B O 1
ATOM 3415 N N . ALA B 1 102 ? 0.293 -12.031 -13.992 1 93.75 102 ALA B N 1
ATOM 3416 C CA . ALA B 1 102 ? 0.306 -13.078 -12.977 1 93.75 102 ALA B CA 1
ATOM 3417 C C . ALA B 1 102 ? -1.093 -13.312 -12.414 1 93.75 102 ALA B C 1
ATOM 3419 O O . ALA B 1 102 ? -1.535 -14.453 -12.289 1 93.75 102 ALA B O 1
ATOM 3420 N N . ILE B 1 103 ? -1.769 -12.242 -12.117 1 93.31 103 ILE B N 1
ATOM 3421 C CA . ILE B 1 103 ? -3.107 -12.312 -11.547 1 93.31 103 ILE B CA 1
ATOM 3422 C C . ILE B 1 103 ? -4.07 -12.93 -12.562 1 93.31 103 ILE B C 1
ATOM 3424 O O . ILE B 1 103 ? -4.926 -13.742 -12.203 1 93.31 103 ILE B O 1
ATOM 3428 N N . SER B 1 104 ? -3.967 -12.539 -13.758 1 90.44 104 SER B N 1
ATOM 3429 C CA . SER B 1 104 ? -4.797 -13.102 -14.82 1 90.44 104 SER B CA 1
ATOM 3430 C C . SER B 1 104 ? -4.598 -14.609 -14.938 1 90.44 104 SER B C 1
ATOM 3432 O O . SER B 1 104 ? -5.562 -15.352 -15.109 1 90.44 104 SER B O 1
ATOM 3434 N N . LYS B 1 105 ? -3.363 -15.008 -14.883 1 88.12 105 LYS B N 1
ATOM 3435 C CA . LYS B 1 105 ? -3.055 -16.438 -14.922 1 88.12 105 LYS B CA 1
ATOM 3436 C C . LYS B 1 105 ? -3.709 -17.172 -13.758 1 88.12 105 LYS B C 1
ATOM 3438 O O . LYS B 1 105 ? -4.285 -18.25 -13.938 1 88.12 105 LYS B O 1
ATOM 3443 N N . LEU B 1 106 ? -3.633 -16.609 -12.594 1 89.25 106 LEU B N 1
ATOM 3444 C CA . LEU B 1 106 ? -4.23 -17.203 -11.398 1 89.25 106 LEU B CA 1
ATOM 3445 C C . LEU B 1 106 ? -5.73 -17.406 -11.594 1 89.25 106 LEU B C 1
ATOM 3447 O O . LEU B 1 106 ? -6.266 -18.453 -11.234 1 89.25 106 LEU B O 1
ATOM 3451 N N . SER B 1 107 ? -6.352 -16.438 -12.125 1 86.88 107 SER B N 1
ATOM 3452 C CA . SER B 1 107 ? -7.797 -16.484 -12.328 1 86.88 107 SER B CA 1
ATOM 3453 C C . SER B 1 107 ? -8.18 -17.594 -13.305 1 86.88 107 SER B C 1
ATOM 3455 O O . SER B 1 107 ? -9.258 -18.188 -13.18 1 86.88 107 SER B O 1
ATOM 3457 N N . LYS B 1 108 ? -7.34 -17.906 -14.211 1 84.12 108 LYS B N 1
ATOM 3458 C CA . LYS B 1 108 ? -7.609 -18.922 -15.227 1 84.12 108 LYS B CA 1
ATOM 3459 C C . LYS B 1 108 ? -7.5 -20.328 -14.641 1 84.12 108 LYS B C 1
ATOM 3461 O O . LYS B 1 108 ? -7.969 -21.297 -15.242 1 84.12 108 LYS B O 1
ATOM 3466 N N . TYR B 1 109 ? -6.93 -20.438 -13.547 1 84 109 TYR B N 1
ATOM 3467 C CA . TYR B 1 109 ? -6.707 -21.75 -12.961 1 84 109 TYR B CA 1
ATOM 3468 C C . TYR B 1 109 ? -7.699 -22.016 -11.828 1 84 109 TYR B C 1
ATOM 3470 O O . TYR B 1 109 ? -7.516 -22.953 -11.039 1 84 109 TYR B O 1
ATOM 3478 N N . SER B 1 110 ? -8.695 -21.266 -11.719 1 82.94 110 SER B N 1
ATOM 3479 C CA . SER B 1 110 ? -9.781 -21.469 -10.766 1 82.94 110 SER B CA 1
ATOM 3480 C C . SER B 1 110 ? -11.055 -21.922 -11.469 1 82.94 110 SER B C 1
ATOM 3482 O O . SER B 1 110 ? -11.383 -21.438 -12.547 1 82.94 110 SER B O 1
ATOM 3484 N N . ASN B 1 111 ? -11.695 -22.984 -10.898 1 80.38 111 ASN B N 1
ATOM 3485 C CA . ASN B 1 111 ? -13 -23.344 -11.438 1 80.38 111 ASN B CA 1
ATOM 3486 C C . ASN B 1 111 ? -14.086 -22.359 -11.016 1 80.38 111 ASN B C 1
ATOM 3488 O O . ASN B 1 111 ? -13.805 -21.391 -10.297 1 80.38 111 ASN B O 1
ATOM 3492 N N . GLN B 1 112 ? -15.242 -22.547 -11.445 1 78.62 112 GLN B N 1
ATOM 3493 C CA . GLN B 1 112 ? -16.328 -21.594 -11.234 1 78.62 112 GLN B CA 1
ATOM 3494 C C . GLN B 1 112 ? -16.625 -21.422 -9.75 1 78.62 112 GLN B C 1
ATOM 3496 O O . GLN B 1 112 ? -16.859 -20.297 -9.281 1 78.62 112 GLN B O 1
ATOM 3501 N N . GLU B 1 113 ? -16.656 -22.5 -9.062 1 79.69 113 GLU B N 1
ATOM 3502 C CA . GLU B 1 113 ? -16.938 -22.438 -7.637 1 79.69 113 GLU B CA 1
ATOM 3503 C C . GLU B 1 113 ? -15.875 -21.641 -6.887 1 79.69 113 GLU B C 1
ATOM 3505 O O . GLU B 1 113 ? -16.188 -20.828 -6.023 1 79.69 113 GLU B O 1
ATOM 3510 N N . GLN B 1 114 ? -14.742 -21.906 -7.238 1 80.69 114 GLN B N 1
ATOM 3511 C CA . GLN B 1 114 ? -13.625 -21.203 -6.621 1 80.69 114 GLN B CA 1
ATOM 3512 C C . GLN B 1 114 ? -13.648 -19.719 -6.957 1 80.69 114 GLN B C 1
ATOM 3514 O O . GLN B 1 114 ? -13.438 -18.875 -6.086 1 80.69 114 GLN B O 1
ATOM 3519 N N . GLU B 1 115 ? -13.93 -19.453 -8.211 1 82.25 115 GLU B N 1
ATOM 3520 C CA . GLU B 1 115 ? -14 -18.062 -8.648 1 82.25 115 GLU B CA 1
ATOM 3521 C C . GLU B 1 115 ? -15.062 -17.297 -7.883 1 82.25 115 GLU B C 1
ATOM 3523 O O . GLU B 1 115 ? -14.859 -16.125 -7.512 1 82.25 115 GLU B O 1
ATOM 3528 N N . THR B 1 116 ? -16.125 -17.922 -7.68 1 80.19 116 THR B N 1
ATOM 3529 C CA . THR B 1 116 ? -17.219 -17.297 -6.945 1 80.19 116 THR B CA 1
ATOM 3530 C C . THR B 1 116 ? -16.797 -16.984 -5.516 1 80.19 116 THR B C 1
ATOM 3532 O O . THR B 1 116 ? -17.047 -15.883 -5.016 1 80.19 116 THR B O 1
ATOM 3535 N N . LYS B 1 117 ? -16.203 -17.938 -4.949 1 77.69 117 LYS B N 1
ATOM 3536 C CA . LYS B 1 117 ? -15.734 -17.75 -3.578 1 77.69 117 LYS B CA 1
ATOM 3537 C C . LYS B 1 117 ? -14.695 -16.641 -3.496 1 77.69 117 LYS B C 1
ATOM 3539 O O . LYS B 1 117 ? -14.742 -15.797 -2.596 1 77.69 117 LYS B O 1
ATOM 3544 N N . ILE B 1 118 ? -13.805 -16.641 -4.41 1 78.38 118 ILE B N 1
ATOM 3545 C CA . ILE B 1 118 ? -12.75 -15.641 -4.469 1 78.38 118 ILE B CA 1
ATOM 3546 C C . ILE B 1 118 ? -13.367 -14.258 -4.664 1 78.38 118 ILE B C 1
ATOM 3548 O O . ILE B 1 118 ? -13.016 -13.305 -3.961 1 78.38 118 ILE B O 1
ATOM 3552 N N . ASN B 1 119 ? -14.305 -14.172 -5.527 1 75.12 119 ASN B N 1
ATOM 3553 C CA . ASN B 1 119 ? -14.93 -12.891 -5.84 1 75.12 119 ASN B CA 1
ATOM 3554 C C . ASN B 1 119 ? -15.68 -12.32 -4.637 1 75.12 119 ASN B C 1
ATOM 3556 O O . ASN B 1 119 ? -15.703 -11.109 -4.43 1 75.12 119 ASN B O 1
ATOM 3560 N N . GLN B 1 120 ? -16.234 -13.172 -3.879 1 72.25 120 GLN B N 1
ATOM 3561 C CA . GLN B 1 120 ? -16.938 -12.758 -2.67 1 72.25 120 GLN B CA 1
ATOM 3562 C C . GLN B 1 120 ? -15.977 -12.078 -1.686 1 72.25 120 GLN B C 1
ATOM 3564 O O . GLN B 1 120 ? -16.344 -11.109 -1.023 1 72.25 120 GLN B O 1
ATOM 3569 N N . HIS B 1 121 ? -14.805 -12.57 -1.688 1 72.38 121 HIS B N 1
ATOM 3570 C CA . HIS B 1 121 ? -13.828 -12.039 -0.737 1 72.38 121 HIS B CA 1
ATOM 3571 C C . HIS B 1 121 ? -13.062 -10.867 -1.329 1 72.38 121 HIS B C 1
ATOM 3573 O O . HIS B 1 121 ? -12.594 -9.992 -0.596 1 72.38 121 HIS B O 1
ATOM 3579 N N . LEU B 1 122 ? -12.93 -10.938 -2.615 1 73.06 122 LEU B N 1
ATOM 3580 C CA . LEU B 1 122 ? -12.25 -9.828 -3.277 1 73.06 122 LEU B CA 1
ATOM 3581 C C . LEU B 1 122 ? -13.031 -8.531 -3.102 1 73.06 122 LEU B C 1
ATOM 3583 O O . LEU B 1 122 ? -12.438 -7.457 -2.971 1 73.06 122 LEU B O 1
ATOM 3587 N N . THR B 1 123 ? -14.32 -8.688 -2.975 1 71.5 123 THR B N 1
ATOM 3588 C CA . THR B 1 123 ? -15.188 -7.523 -2.875 1 71.5 123 THR B CA 1
ATOM 3589 C C . THR B 1 123 ? -15.211 -6.988 -1.445 1 71.5 123 THR B C 1
ATOM 3591 O O . THR B 1 123 ? -15.773 -5.922 -1.186 1 71.5 123 THR B O 1
ATOM 3594 N N . SER B 1 124 ? -14.547 -7.684 -0.557 1 76.19 124 SER B N 1
ATOM 3595 C CA . SER B 1 124 ? -14.57 -7.254 0.838 1 76.19 124 SER B CA 1
ATOM 3596 C C . SER B 1 124 ? -13.609 -6.098 1.075 1 76.19 124 SER B C 1
ATOM 3598 O O . SER B 1 124 ? -13.727 -5.375 2.066 1 76.19 124 SER B O 1
ATOM 3600 N N . LEU B 1 125 ? -12.664 -5.996 0.211 1 81.06 125 LEU B N 1
ATOM 3601 C CA . LEU B 1 125 ? -11.617 -4.992 0.421 1 81.06 125 LEU B CA 1
ATOM 3602 C C . LEU B 1 125 ? -11.492 -4.086 -0.795 1 81.06 125 LEU B C 1
ATOM 3604 O O . LEU B 1 125 ? -11.523 -4.555 -1.935 1 81.06 125 LEU B O 1
ATOM 3608 N N . GLU B 1 126 ? -11.492 -2.811 -0.532 1 79.75 126 GLU B N 1
ATOM 3609 C CA . GLU B 1 126 ? -11.109 -1.822 -1.537 1 79.75 126 GLU B CA 1
ATOM 3610 C C . GLU B 1 126 ? -9.93 -0.984 -1.066 1 79.75 126 GLU B C 1
ATOM 3612 O O . GLU B 1 126 ? -9.859 -0.592 0.1 1 79.75 126 GLU B O 1
ATOM 3617 N N . VAL B 1 127 ? -8.984 -0.902 -1.885 1 76.88 127 VAL B N 1
ATOM 3618 C CA . VAL B 1 127 ? -7.879 0.02 -1.663 1 76.88 127 VAL B CA 1
ATOM 3619 C C . VAL B 1 127 ? -8 1.212 -2.609 1 76.88 127 VAL B C 1
ATOM 3621 O O . VAL B 1 127 ? -8.109 1.039 -3.826 1 76.88 127 VAL B O 1
ATOM 3624 N N . ILE B 1 128 ? -8.109 2.359 -2.078 1 73.75 128 ILE B N 1
ATOM 3625 C CA . ILE B 1 128 ? -8.312 3.568 -2.867 1 73.75 128 ILE B CA 1
ATOM 3626 C C . ILE B 1 128 ? -7.023 4.391 -2.895 1 73.75 128 ILE B C 1
ATOM 3628 O O . ILE B 1 128 ? -6.398 4.609 -1.855 1 73.75 128 ILE B O 1
ATOM 3632 N N . SER B 1 129 ? -6.535 4.496 -4.051 1 65.06 129 SER B N 1
ATOM 3633 C CA . SER B 1 129 ? -5.293 5.246 -4.219 1 65.06 129 SER B CA 1
ATOM 3634 C C . SER B 1 129 ? -5.547 6.75 -4.199 1 65.06 129 SER B C 1
ATOM 3636 O O . SER B 1 129 ? -6.59 7.215 -4.668 1 65.06 129 SER B O 1
ATOM 3638 N N . ARG B 1 130 ? -4.586 7.27 -3.475 1 61.66 130 ARG B N 1
ATOM 3639 C CA . ARG B 1 130 ? -4.551 8.719 -3.627 1 61.66 130 ARG B CA 1
ATOM 3640 C C . ARG B 1 130 ? -4.227 9.109 -5.066 1 61.66 130 ARG B C 1
ATOM 3642 O O . ARG B 1 130 ? -3.699 8.305 -5.832 1 61.66 130 ARG B O 1
ATOM 3649 N N . LEU B 1 131 ? -4.832 10.07 -5.719 1 54.16 131 LEU B N 1
ATOM 3650 C CA . LEU B 1 131 ? -4.562 10.508 -7.086 1 54.16 131 LEU B CA 1
ATOM 3651 C C . LEU B 1 131 ? -3.09 10.328 -7.434 1 54.16 131 LEU B C 1
ATOM 3653 O O . LEU B 1 131 ? -2.217 10.883 -6.762 1 54.16 131 LEU B O 1
ATOM 3657 N N . SER B 1 132 ? -2.744 9.016 -7.645 1 55.25 132 SER B N 1
ATOM 3658 C CA . SER B 1 132 ? -1.356 8.719 -7.984 1 55.25 132 SER B CA 1
ATOM 3659 C C . SER B 1 132 ? -0.921 9.453 -9.242 1 55.25 132 SER B C 1
ATOM 3661 O O . SER B 1 132 ? -1.734 9.703 -10.133 1 55.25 132 SER B O 1
ATOM 3663 N N . SER B 1 133 ? 0.022 10.297 -9.109 1 57.5 133 SER B N 1
ATOM 3664 C CA . SER B 1 133 ? 0.553 10.938 -10.305 1 57.5 133 SER B CA 1
ATOM 3665 C C . SER B 1 133 ? 1.107 9.914 -11.289 1 57.5 133 SER B C 1
ATOM 3667 O O . SER B 1 133 ? 2.193 9.367 -11.078 1 57.5 133 SER B O 1
ATOM 3669 N N . LEU B 1 134 ? 0.324 9.078 -12.07 1 58.44 134 LEU B N 1
ATOM 3670 C CA . LEU B 1 134 ? 0.667 8.312 -13.266 1 58.44 134 LEU B CA 1
ATOM 3671 C C . LEU B 1 134 ? 1.945 8.836 -13.906 1 58.44 134 LEU B C 1
ATOM 3673 O O . LEU B 1 134 ? 2.672 8.086 -14.562 1 58.44 134 LEU B O 1
ATOM 3677 N N . SER B 1 135 ? 2.316 9.984 -13.359 1 68 135 SER B N 1
ATOM 3678 C CA . SER B 1 135 ? 3.402 10.672 -14.047 1 68 135 SER B CA 1
ATOM 3679 C C . SER B 1 135 ? 4.762 10.109 -13.641 1 68 135 SER B C 1
ATOM 3681 O O . SER B 1 135 ? 5.742 10.25 -14.375 1 68 135 SER B O 1
ATOM 3683 N N . MET B 1 136 ? 4.793 9.164 -12.602 1 83.81 136 MET B N 1
ATOM 3684 C CA . MET B 1 136 ? 6.117 8.766 -12.133 1 83.81 136 MET B CA 1
ATOM 3685 C C . MET B 1 136 ? 6.477 7.367 -12.625 1 83.81 136 MET B C 1
ATOM 3687 O O . MET B 1 136 ? 7.629 6.945 -12.523 1 83.81 136 MET B O 1
ATOM 3691 N N . GLU B 1 137 ? 5.562 6.723 -13.219 1 83.69 137 GLU B N 1
ATOM 3692 C CA . GLU B 1 137 ? 5.738 5.316 -13.562 1 83.69 137 GLU B CA 1
ATOM 3693 C C . GLU B 1 137 ? 6.938 5.121 -14.484 1 83.69 137 GLU B C 1
ATOM 3695 O O . GLU B 1 137 ? 7.766 4.238 -14.258 1 83.69 137 GLU B O 1
ATOM 3700 N N . PRO B 1 138 ? 7.129 5.945 -15.453 1 86.5 138 PRO B N 1
ATOM 3701 C CA . PRO B 1 138 ? 8.289 5.762 -16.328 1 86.5 138 PRO B CA 1
ATOM 3702 C C . PRO B 1 138 ? 9.617 5.918 -15.594 1 86.5 138 PRO B C 1
ATOM 3704 O O . PRO B 1 138 ? 10.562 5.176 -15.859 1 86.5 138 PRO B O 1
ATOM 3707 N N . PHE B 1 139 ? 9.695 6.863 -14.672 1 93.12 139 PHE B N 1
ATOM 3708 C CA . PHE B 1 139 ? 10.914 7.059 -13.898 1 93.12 139 PHE B CA 1
ATOM 3709 C C . PHE B 1 139 ? 11.188 5.848 -13.008 1 93.12 139 PHE B C 1
ATOM 3711 O O . PHE B 1 139 ? 12.328 5.395 -12.906 1 93.12 139 PHE B O 1
ATOM 3718 N N . LEU B 1 140 ? 10.156 5.336 -12.445 1 91.94 140 LEU B N 1
ATOM 3719 C CA . LEU B 1 140 ? 10.312 4.207 -11.539 1 91.94 140 LEU B CA 1
ATOM 3720 C C . LEU B 1 140 ? 10.797 2.971 -12.289 1 91.94 140 LEU B C 1
ATOM 3722 O O . LEU B 1 140 ? 11.656 2.232 -11.797 1 91.94 140 LEU B O 1
ATOM 3726 N N . LYS B 1 141 ? 10.281 2.748 -13.438 1 88.06 141 LYS B N 1
ATOM 3727 C CA . LYS B 1 141 ? 10.703 1.618 -14.258 1 88.06 141 LYS B CA 1
ATOM 3728 C C . LYS B 1 141 ? 12.18 1.73 -14.641 1 88.06 141 LYS B C 1
ATOM 3730 O O . LYS B 1 141 ? 12.922 0.756 -14.539 1 88.06 141 LYS B O 1
ATOM 3735 N N . GLU B 1 142 ? 12.547 2.908 -15.023 1 92.19 142 GLU B N 1
ATOM 3736 C CA . GLU B 1 142 ? 13.938 3.143 -15.391 1 92.19 142 GLU B CA 1
ATOM 3737 C C . GLU B 1 142 ? 14.859 2.992 -14.188 1 92.19 142 GLU B C 1
ATOM 3739 O O . GLU B 1 142 ? 15.945 2.422 -14.297 1 92.19 142 GLU B O 1
ATOM 3744 N N . LEU B 1 143 ? 14.422 3.496 -13.102 1 93.75 143 LEU B N 1
ATOM 3745 C CA . LEU B 1 143 ? 15.203 3.379 -11.883 1 93.75 143 LEU B CA 1
ATOM 3746 C C . LEU B 1 143 ? 15.367 1.919 -11.477 1 93.75 143 LEU B C 1
ATOM 3748 O O . LEU B 1 143 ? 16.453 1.502 -11.062 1 93.75 143 LEU B O 1
ATOM 3752 N N . GLU B 1 144 ? 14.305 1.184 -11.578 1 88.75 144 GLU B N 1
ATOM 3753 C CA . GLU B 1 144 ? 14.367 -0.237 -11.25 1 88.75 144 GLU B CA 1
ATOM 3754 C C . GLU B 1 144 ? 15.391 -0.961 -12.117 1 88.75 144 GLU B C 1
ATOM 3756 O O . GLU B 1 144 ? 16.156 -1.786 -11.625 1 88.75 144 GLU B O 1
ATOM 3761 N N . GLN B 1 145 ? 15.344 -0.714 -13.336 1 85.5 145 GLN B N 1
ATOM 3762 C CA . GLN B 1 145 ? 16.312 -1.3 -14.25 1 85.5 145 GLN B CA 1
ATOM 3763 C C . GLN B 1 145 ? 17.734 -0.913 -13.867 1 85.5 145 GLN B C 1
ATOM 3765 O O . GLN B 1 145 ? 18.641 -1.753 -13.875 1 85.5 145 GLN B O 1
ATOM 3770 N N . ALA B 1 146 ? 17.922 0.365 -13.602 1 92.5 146 ALA B N 1
ATOM 3771 C CA . ALA B 1 146 ? 19.234 0.867 -13.203 1 92.5 146 ALA B CA 1
ATOM 3772 C C . ALA B 1 146 ? 19.734 0.171 -11.938 1 92.5 146 ALA B C 1
ATOM 3774 O O . ALA B 1 146 ? 20.891 -0.228 -11.859 1 92.5 146 ALA B O 1
ATOM 3775 N N . VAL B 1 147 ? 18.891 -0.007 -10.977 1 91 147 VAL B N 1
ATOM 3776 C CA . VAL B 1 147 ? 19.25 -0.651 -9.719 1 91 147 VAL B CA 1
ATOM 3777 C C . VAL B 1 147 ? 19.578 -2.121 -9.961 1 91 147 VAL B C 1
ATOM 3779 O O . VAL B 1 147 ? 20.594 -2.621 -9.477 1 91 147 VAL B O 1
ATOM 3782 N N . ALA B 1 148 ? 18.75 -2.805 -10.703 1 82.88 148 ALA B N 1
ATOM 3783 C CA . ALA B 1 148 ? 18.906 -4.234 -10.961 1 82.88 148 ALA B CA 1
ATOM 3784 C C . ALA B 1 148 ? 20.188 -4.512 -11.734 1 82.88 148 ALA B C 1
ATOM 3786 O O . ALA B 1 148 ? 20.906 -5.465 -11.43 1 82.88 148 ALA B O 1
ATOM 3787 N N . ASP B 1 149 ? 20.484 -3.619 -12.703 1 83.94 149 ASP B N 1
ATOM 3788 C CA . ASP B 1 149 ? 21.594 -3.869 -13.609 1 83.94 149 ASP B CA 1
ATOM 3789 C C . ASP B 1 149 ? 22.844 -3.137 -13.148 1 83.94 149 ASP B C 1
ATOM 3791 O O . ASP B 1 149 ? 23.938 -3.354 -13.695 1 83.94 149 ASP B O 1
ATOM 3795 N N . GLY B 1 150 ? 22.719 -2.248 -12.242 1 90.19 150 GLY B N 1
ATOM 3796 C CA . GLY B 1 150 ? 23.859 -1.539 -11.695 1 90.19 150 GLY B CA 1
ATOM 3797 C C . GLY B 1 150 ? 24.359 -0.421 -12.594 1 90.19 150 GLY B C 1
ATOM 3798 O O . GLY B 1 150 ? 25.562 -0.277 -12.812 1 90.19 150 GLY B O 1
ATOM 3799 N N . TYR B 1 151 ? 23.438 0.346 -13.18 1 94.69 151 TYR B N 1
ATOM 3800 C CA . TYR B 1 151 ? 23.781 1.486 -14.023 1 94.69 151 TYR B CA 1
ATOM 3801 C C . TYR B 1 151 ? 23.531 2.799 -13.289 1 94.69 151 TYR B C 1
ATOM 3803 O O . TYR B 1 151 ? 22.531 2.943 -12.578 1 94.69 151 TYR B O 1
ATOM 3811 N N . SER B 1 152 ? 24.438 3.723 -13.508 1 97.5 152 SER B N 1
ATOM 3812 C CA . SER B 1 152 ? 24.203 5.078 -13.008 1 97.5 152 SER B CA 1
ATOM 3813 C C . SER B 1 152 ? 23.109 5.781 -13.797 1 97.5 152 SER B C 1
ATOM 3815 O O . SER B 1 152 ? 22.859 5.441 -14.953 1 97.5 152 SER B O 1
ATOM 3817 N N . THR B 1 153 ? 22.484 6.75 -13.18 1 97.81 153 THR B N 1
ATOM 3818 C CA . THR B 1 153 ? 21.438 7.52 -13.828 1 97.81 153 THR B CA 1
ATOM 3819 C C . THR B 1 153 ? 21.703 9.016 -13.711 1 97.81 153 THR B C 1
ATOM 3821 O O . THR B 1 153 ? 22.188 9.484 -12.68 1 97.81 153 THR B O 1
AT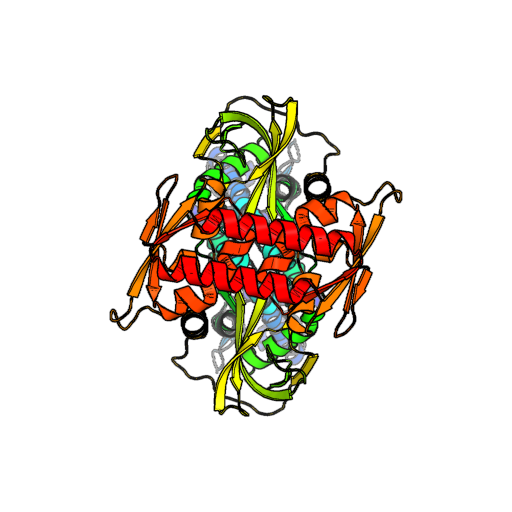OM 3824 N N . LYS B 1 154 ? 21.453 9.703 -14.781 1 97.81 154 LYS B N 1
ATOM 3825 C CA . LYS B 1 154 ? 21.438 11.164 -14.766 1 97.81 154 LYS B CA 1
ATOM 3826 C C . LYS B 1 154 ? 20.016 11.703 -14.555 1 97.81 154 LYS B C 1
ATOM 3828 O O . LYS B 1 154 ? 19.125 11.406 -15.336 1 97.81 154 LYS B O 1
ATOM 3833 N N . ILE B 1 155 ? 19.891 12.469 -13.484 1 96.75 155 ILE B N 1
ATOM 3834 C CA . ILE B 1 155 ? 18.562 12.984 -13.203 1 96.75 155 ILE B CA 1
ATOM 3835 C C . ILE B 1 155 ? 18.594 14.508 -13.102 1 96.75 155 ILE B C 1
ATOM 3837 O O . ILE B 1 155 ? 19.609 15.078 -12.68 1 96.75 155 ILE B O 1
ATOM 3841 N N . LEU B 1 156 ? 17.594 15.172 -13.625 1 95.38 156 LEU B N 1
ATOM 3842 C CA . LEU B 1 156 ? 17.312 16.562 -13.297 1 95.38 156 LEU B CA 1
ATOM 3843 C C . LEU B 1 156 ? 16.391 16.672 -12.078 1 95.38 156 LEU B C 1
ATOM 3845 O O . LEU B 1 156 ? 15.234 16.25 -12.133 1 95.38 156 LEU B O 1
ATOM 3849 N N . TYR B 1 157 ? 17 17.172 -10.969 1 92.62 157 TYR B N 1
ATOM 3850 C CA . TYR B 1 157 ? 16.344 17.031 -9.672 1 92.62 157 TYR B CA 1
ATOM 3851 C C . TYR B 1 157 ? 16.094 18.406 -9.047 1 92.62 157 TYR B C 1
ATOM 3853 O O . TYR B 1 157 ? 16.984 19.25 -9.023 1 92.62 157 TYR B O 1
ATOM 3861 N N . HIS B 1 158 ? 14.93 18.547 -8.539 1 85.38 158 HIS B N 1
ATOM 3862 C CA . HIS B 1 158 ? 14.555 19.766 -7.824 1 85.38 158 HIS B CA 1
ATOM 3863 C C . HIS B 1 158 ? 14.641 19.562 -6.312 1 85.38 158 HIS B C 1
ATOM 3865 O O . HIS B 1 158 ? 13.734 19 -5.703 1 85.38 158 HIS B O 1
ATOM 3871 N N . LYS B 1 159 ? 15.711 20.016 -5.75 1 80.5 159 LYS B N 1
ATOM 3872 C CA . LYS B 1 159 ? 15.898 19.891 -4.305 1 80.5 159 LYS B CA 1
ATOM 3873 C C . LYS B 1 159 ? 14.984 20.859 -3.551 1 80.5 159 LYS B C 1
ATOM 3875 O O . LYS B 1 159 ? 14.719 21.969 -4.016 1 80.5 159 LYS B O 1
ATOM 3880 N N . SER B 1 160 ? 14.688 20.391 -2.352 1 70.81 160 SER B N 1
ATOM 3881 C CA . SER B 1 160 ? 13.836 21.234 -1.503 1 70.81 160 SER B CA 1
ATOM 3882 C C . SER B 1 160 ? 14.523 22.547 -1.15 1 70.81 160 SER B C 1
ATOM 3884 O O . SER B 1 160 ? 15.711 22.562 -0.809 1 70.81 160 SER B O 1
ATOM 3886 N N . GLY B 1 161 ? 13.867 23.594 -1.368 1 65.44 161 GLY B N 1
ATOM 3887 C CA . GLY B 1 161 ? 14.391 24.875 -0.949 1 65.44 161 GLY B CA 1
ATOM 3888 C C . GLY B 1 161 ? 15.164 25.594 -2.039 1 65.44 161 GLY B C 1
ATOM 3889 O O . GLY B 1 161 ? 15.547 26.75 -1.878 1 65.44 161 GLY B O 1
ATOM 3890 N N . GLU B 1 162 ? 15.383 24.781 -3.064 1 69.12 162 GLU B N 1
ATOM 3891 C CA . GLU B 1 162 ? 16.109 25.422 -4.156 1 69.12 162 GLU B CA 1
ATOM 3892 C C . GLU B 1 162 ? 15.18 25.812 -5.297 1 69.12 162 GLU B C 1
ATOM 3894 O O . GLU B 1 162 ? 14.156 25.156 -5.516 1 69.12 162 GLU B O 1
ATOM 3899 N N . GLU B 1 163 ? 15.492 26.828 -5.934 1 70.94 163 GLU B N 1
ATOM 3900 C CA . GLU B 1 163 ? 14.625 27.359 -6.984 1 70.94 163 GLU B CA 1
ATOM 3901 C C . GLU B 1 163 ? 14.859 26.641 -8.312 1 70.94 163 GLU B C 1
ATOM 3903 O O . GLU B 1 163 ? 13.945 26.484 -9.117 1 70.94 163 GLU B O 1
ATOM 3908 N N . GLN B 1 164 ? 16.109 26.234 -8.469 1 79.81 164 GLN B N 1
ATOM 3909 C CA . GLN B 1 164 ? 16.406 25.656 -9.773 1 79.81 164 GLN B CA 1
ATOM 3910 C C . GLN B 1 164 ? 16.766 24.172 -9.641 1 79.81 164 GLN B C 1
ATOM 3912 O O . GLN B 1 164 ? 17.422 23.781 -8.672 1 79.81 164 GLN B O 1
ATOM 3917 N N . SER B 1 165 ? 16.344 23.484 -10.602 1 87.69 165 SER B N 1
ATOM 3918 C CA . SER B 1 165 ? 16.703 22.078 -10.695 1 87.69 165 SER B CA 1
ATOM 3919 C C . SER B 1 165 ? 18.172 21.906 -11.109 1 87.69 165 SER B C 1
ATOM 3921 O O . SER B 1 165 ? 18.703 22.75 -11.836 1 87.69 165 SER B O 1
ATOM 3923 N N . LYS B 1 166 ? 18.797 20.906 -10.625 1 92.12 166 LYS B N 1
ATOM 3924 C CA . LYS B 1 166 ? 20.188 20.609 -10.961 1 92.12 166 LYS B CA 1
ATOM 3925 C C . LYS B 1 166 ? 20.344 19.156 -11.43 1 92.12 166 LYS B C 1
ATOM 3927 O O . LYS B 1 166 ? 19.641 18.266 -10.938 1 92.12 166 LYS B O 1
ATOM 3932 N N . TYR B 1 167 ? 21.25 19.062 -12.305 1 94.69 167 TYR B N 1
ATOM 3933 C CA . TYR B 1 167 ? 21.578 17.703 -12.758 1 94.69 167 TYR B CA 1
ATOM 3934 C C . TYR B 1 167 ? 22.391 16.953 -11.703 1 94.69 167 TYR B C 1
ATOM 3936 O O . TYR B 1 167 ? 23.281 17.531 -11.07 1 94.69 167 TYR B O 1
ATOM 3944 N N . ARG B 1 168 ? 22.062 15.68 -11.547 1 95.81 168 ARG B N 1
ATOM 3945 C CA . ARG B 1 168 ? 22.781 14.766 -10.656 1 95.81 168 ARG B CA 1
ATOM 3946 C C . ARG B 1 168 ? 23.109 13.453 -11.359 1 95.81 168 ARG B C 1
ATOM 3948 O O . ARG B 1 168 ? 22.297 12.938 -12.133 1 95.81 168 ARG B O 1
ATOM 3955 N N . LEU B 1 169 ? 24.297 13.102 -11.195 1 97.69 169 LEU B N 1
ATOM 3956 C CA . LEU B 1 169 ? 24.656 11.719 -11.523 1 97.69 169 LEU B CA 1
ATOM 3957 C C . LEU B 1 169 ? 24.562 10.828 -10.289 1 97.69 169 LEU B C 1
ATOM 3959 O O . LEU B 1 169 ? 25.234 11.062 -9.289 1 97.69 169 LEU B O 1
ATOM 3963 N N . VAL B 1 170 ? 23.703 9.781 -10.406 1 97.94 170 VAL B N 1
ATOM 3964 C CA . VAL B 1 170 ? 23.391 8.992 -9.219 1 97.94 170 VAL B CA 1
ATOM 3965 C C . VAL B 1 170 ? 23.609 7.512 -9.5 1 97.94 170 VAL B C 1
ATOM 3967 O O . VAL B 1 170 ? 23.234 7.016 -10.57 1 97.94 170 VAL B O 1
ATOM 3970 N N . ASP B 1 171 ? 24.312 6.867 -8.625 1 97.81 171 ASP B N 1
ATOM 3971 C CA . ASP B 1 171 ? 24.297 5.406 -8.578 1 97.81 171 ASP B CA 1
ATOM 3972 C C . ASP B 1 171 ? 23.156 4.891 -7.715 1 97.81 171 ASP B C 1
ATOM 3974 O O . ASP B 1 171 ? 23.266 4.816 -6.488 1 97.81 171 ASP B O 1
ATOM 3978 N N . PRO B 1 172 ? 22.016 4.531 -8.312 1 96.25 172 PRO B N 1
ATOM 3979 C CA . PRO B 1 172 ? 20.875 4.113 -7.508 1 96.25 172 PRO B CA 1
ATOM 3980 C C . PRO B 1 172 ? 21.062 2.732 -6.887 1 96.25 172 PRO B C 1
ATOM 3982 O O . PRO B 1 172 ? 21.328 1.762 -7.598 1 96.25 172 PRO B O 1
ATOM 3985 N N . TYR B 1 173 ? 20.922 2.66 -5.594 1 93.5 173 TYR B N 1
ATOM 3986 C CA . TYR B 1 173 ? 21.156 1.424 -4.852 1 93.5 173 TYR B CA 1
ATOM 3987 C C . TYR B 1 173 ? 19.844 0.685 -4.613 1 93.5 173 TYR B C 1
ATOM 3989 O O . TYR B 1 173 ? 19.797 -0.546 -4.668 1 93.5 173 TYR B O 1
ATOM 3997 N N . ARG B 1 174 ? 18.797 1.451 -4.262 1 93.31 174 ARG B N 1
ATOM 3998 C CA . ARG B 1 174 ? 17.531 0.846 -3.863 1 93.31 174 ARG B CA 1
ATOM 3999 C C . ARG B 1 174 ? 16.375 1.829 -4.035 1 93.31 174 ARG B C 1
ATOM 4001 O O . ARG B 1 174 ? 16.547 3.037 -3.859 1 93.31 174 ARG B O 1
ATOM 4008 N N . ILE B 1 175 ? 15.273 1.308 -4.48 1 93.31 175 ILE B N 1
ATOM 4009 C CA . ILE B 1 175 ? 14.039 2.08 -4.484 1 93.31 175 ILE B CA 1
ATOM 4010 C C . ILE B 1 175 ? 13.266 1.829 -3.191 1 93.31 175 ILE B C 1
ATOM 4012 O O . ILE B 1 175 ? 13.164 0.689 -2.73 1 93.31 175 ILE B O 1
ATOM 4016 N N . ILE B 1 176 ? 12.758 2.883 -2.592 1 91.12 176 ILE B N 1
ATOM 4017 C CA . ILE B 1 176 ? 12.023 2.777 -1.336 1 91.12 176 ILE B CA 1
ATOM 4018 C C . ILE B 1 176 ? 10.648 3.43 -1.487 1 91.12 176 ILE B C 1
ATOM 4020 O O . ILE B 1 176 ? 10.523 4.496 -2.09 1 91.12 176 ILE B O 1
ATOM 4024 N N . TYR B 1 177 ? 9.625 2.734 -1.067 1 88.56 177 TYR B N 1
ATOM 4025 C CA . TYR B 1 177 ? 8.297 3.318 -0.897 1 88.56 177 TYR B CA 1
ATOM 4026 C C . TYR B 1 177 ? 8 3.586 0.574 1 88.56 177 TYR B C 1
ATOM 4028 O O . TYR B 1 177 ? 8.055 2.672 1.4 1 88.56 177 TYR B O 1
ATOM 4036 N N . TRP B 1 178 ? 7.824 4.844 0.882 1 84.5 178 TRP B N 1
ATOM 4037 C CA . TRP B 1 178 ? 7.613 5.246 2.268 1 84.5 178 TRP B CA 1
ATOM 4038 C C . TRP B 1 178 ? 6.609 6.391 2.354 1 84.5 178 TRP B C 1
ATOM 4040 O O . TRP B 1 178 ? 6.77 7.418 1.687 1 84.5 178 TRP B O 1
ATOM 4050 N N . ASN B 1 179 ? 5.562 6.16 3.191 1 81 179 ASN B N 1
ATOM 4051 C CA . ASN B 1 179 ? 4.555 7.18 3.459 1 81 179 ASN B CA 1
ATOM 4052 C C . ASN B 1 179 ? 3.967 7.742 2.166 1 81 179 ASN B C 1
ATOM 4054 O O . ASN B 1 179 ? 3.955 8.953 1.96 1 81 179 ASN B O 1
ATOM 4058 N N . ASN B 1 180 ? 3.607 6.863 1.231 1 80.88 180 ASN B N 1
ATOM 4059 C CA . ASN B 1 180 ? 2.914 7.145 -0.021 1 80.88 180 ASN B CA 1
ATOM 4060 C C . ASN B 1 180 ? 3.816 7.887 -1.006 1 80.88 180 ASN B C 1
ATOM 4062 O O . ASN B 1 180 ? 3.328 8.578 -1.899 1 80.88 180 ASN B O 1
ATOM 4066 N N . LYS B 1 181 ? 5.102 7.797 -0.772 1 86.44 181 LYS B N 1
ATOM 4067 C CA . LYS B 1 181 ? 6.059 8.43 -1.675 1 86.44 181 LYS B CA 1
ATOM 4068 C C . LYS B 1 181 ? 7.156 7.445 -2.082 1 86.44 181 LYS B C 1
ATOM 4070 O O . LYS B 1 181 ? 7.559 6.59 -1.289 1 86.44 181 LYS B O 1
ATOM 4075 N N . TRP B 1 182 ? 7.59 7.648 -3.24 1 90.62 182 TRP B N 1
ATOM 4076 C CA . TRP B 1 182 ? 8.68 6.836 -3.779 1 90.62 182 TRP B CA 1
ATOM 4077 C C . TRP B 1 182 ? 10.008 7.57 -3.678 1 90.62 182 TRP B C 1
ATOM 4079 O O . TRP B 1 182 ? 10.086 8.773 -3.953 1 90.62 182 TRP B O 1
ATOM 4089 N N . TYR B 1 183 ? 11.047 6.812 -3.285 1 92.69 183 TYR B N 1
ATOM 4090 C CA . TYR B 1 183 ? 12.398 7.336 -3.174 1 92.69 183 TYR B CA 1
ATOM 4091 C C . TYR B 1 183 ? 13.398 6.418 -3.871 1 92.69 183 TYR B C 1
ATOM 4093 O O . TYR B 1 183 ? 13.141 5.223 -4.039 1 92.69 183 TYR B O 1
ATOM 4101 N N . VAL B 1 184 ? 14.445 7.016 -4.262 1 95.12 184 VAL B N 1
ATOM 4102 C CA . VAL B 1 184 ? 15.609 6.23 -4.652 1 95.12 184 VAL B CA 1
ATOM 4103 C C . VAL B 1 184 ? 16.812 6.645 -3.818 1 95.12 184 VAL B C 1
ATOM 4105 O O . VAL B 1 184 ? 17.078 7.836 -3.652 1 95.12 184 VAL B O 1
ATOM 4108 N N . ILE B 1 185 ? 17.438 5.652 -3.172 1 95.56 185 ILE B N 1
ATOM 4109 C CA . ILE B 1 185 ? 18.656 5.863 -2.398 1 95.56 185 ILE B CA 1
ATOM 4110 C C . ILE B 1 185 ? 19.859 5.473 -3.236 1 95.56 185 ILE B C 1
ATOM 4112 O O . ILE B 1 185 ? 19.875 4.426 -3.885 1 95.56 185 ILE B O 1
ATOM 4116 N N . GLY B 1 186 ? 20.828 6.293 -3.211 1 96.12 186 GLY B N 1
ATOM 4117 C CA . GLY B 1 186 ? 22.031 5.984 -3.982 1 96.12 186 GLY B CA 1
ATOM 4118 C C . GLY B 1 186 ? 23.141 6.992 -3.779 1 96.12 186 GLY B C 1
ATOM 4119 O O . GLY B 1 186 ? 22.984 7.949 -3.018 1 96.12 186 GLY B O 1
ATOM 4120 N N . PHE B 1 187 ? 24.219 6.797 -4.449 1 97.19 187 PHE B N 1
ATOM 4121 C CA . PHE B 1 187 ? 25.406 7.652 -4.359 1 97.19 187 PHE B CA 1
ATOM 4122 C C . PHE B 1 187 ? 25.312 8.805 -5.348 1 97.19 187 PHE B C 1
ATOM 4124 O O . PHE B 1 187 ? 25.172 8.594 -6.555 1 97.19 187 PHE B O 1
ATOM 4131 N N . CYS B 1 188 ? 25.344 9.977 -4.836 1 97.12 188 CYS B N 1
ATOM 4132 C CA . CYS B 1 188 ? 25.359 11.18 -5.656 1 97.12 188 CYS B CA 1
ATOM 4133 C C . CYS B 1 188 ? 26.781 11.633 -5.953 1 97.12 188 CYS B C 1
ATOM 4135 O O . CYS B 1 188 ? 27.516 12.031 -5.047 1 97.12 188 CYS B O 1
ATOM 4137 N N . HIS B 1 189 ? 27.094 11.695 -7.125 1 96.62 189 HIS B N 1
ATOM 4138 C CA . HIS B 1 189 ? 28.453 12.023 -7.508 1 96.62 189 HIS B CA 1
ATOM 4139 C C . HIS B 1 189 ? 28.734 13.516 -7.328 1 96.62 189 HIS B C 1
ATOM 4141 O O . HIS B 1 189 ? 29.875 13.914 -7.062 1 96.62 189 HIS B O 1
ATOM 4147 N N . LEU B 1 190 ? 27.75 14.328 -7.523 1 94.75 190 LEU B N 1
ATOM 4148 C CA . LEU B 1 190 ? 27.906 15.766 -7.32 1 94.75 190 LEU B CA 1
ATOM 4149 C C . LEU B 1 190 ? 28.281 16.078 -5.871 1 94.75 190 LEU B C 1
ATOM 4151 O O . LEU B 1 190 ? 29.172 16.891 -5.609 1 94.75 190 LEU B O 1
ATOM 4155 N N . ARG B 1 191 ? 27.609 15.367 -4.949 1 94.38 191 ARG B N 1
ATOM 4156 C CA . ARG B 1 191 ? 27.812 15.633 -3.529 1 94.38 191 ARG B CA 1
ATOM 4157 C C . ARG B 1 191 ? 28.781 14.617 -2.912 1 94.38 191 ARG B C 1
ATOM 4159 O O . ARG B 1 191 ? 29.156 14.758 -1.75 1 94.38 191 ARG B O 1
ATOM 4166 N N . ASN B 1 192 ? 29.125 13.672 -3.617 1 96.44 192 ASN B N 1
ATOM 4167 C CA . ASN B 1 192 ? 30.031 12.617 -3.197 1 96.44 192 ASN B CA 1
ATOM 4168 C C . ASN B 1 192 ? 29.562 11.953 -1.904 1 96.44 192 ASN B C 1
ATOM 4170 O O . ASN B 1 192 ? 30.344 11.828 -0.951 1 96.44 192 ASN B O 1
ATOM 4174 N N . ASP B 1 193 ? 28.297 11.641 -1.906 1 96.38 193 ASP B N 1
ATOM 4175 C CA . ASP B 1 193 ? 27.688 11.031 -0.734 1 96.38 193 ASP B CA 1
ATOM 4176 C C . ASP B 1 193 ? 26.406 10.281 -1.116 1 96.38 193 ASP B C 1
ATOM 4178 O O . ASP B 1 193 ? 25.859 10.5 -2.195 1 96.38 193 ASP B O 1
ATOM 4182 N N . ILE B 1 194 ? 26.031 9.375 -0.201 1 95.88 194 ILE B N 1
ATOM 4183 C CA . ILE B 1 194 ? 24.75 8.688 -0.392 1 95.88 194 ILE B CA 1
ATOM 4184 C C . ILE B 1 194 ? 23.594 9.625 -0.029 1 95.88 194 ILE B C 1
ATOM 4186 O O . ILE B 1 194 ? 23.656 10.312 0.994 1 95.88 194 ILE B O 1
ATOM 4190 N N . ARG B 1 195 ? 22.609 9.672 -0.902 1 95.31 195 ARG B N 1
ATOM 4191 C CA . ARG B 1 195 ? 21.469 10.562 -0.697 1 95.31 195 ARG B CA 1
ATOM 4192 C C . ARG B 1 195 ? 20.156 9.867 -1.046 1 95.31 195 ARG B C 1
ATOM 4194 O O . ARG B 1 195 ? 20.172 8.828 -1.706 1 95.31 195 ARG B O 1
ATOM 4201 N N . SER B 1 196 ? 19.141 10.422 -0.49 1 94.19 196 SER B N 1
ATOM 4202 C CA . SER B 1 196 ? 17.781 10.008 -0.83 1 94.19 196 SER B CA 1
ATOM 4203 C C . SER B 1 196 ? 17.125 11 -1.771 1 94.19 196 SER B C 1
ATOM 4205 O O . SER B 1 196 ? 17.109 12.203 -1.498 1 94.19 196 SER B O 1
ATOM 4207 N N . PHE B 1 197 ? 16.625 10.516 -2.855 1 94.25 197 PHE B N 1
ATOM 4208 C CA . PHE B 1 197 ? 15.93 11.367 -3.816 1 94.25 197 PHE B CA 1
ATOM 4209 C C . PHE B 1 197 ? 14.461 10.977 -3.924 1 94.25 197 PHE B C 1
ATOM 4211 O O . PHE B 1 197 ? 14.141 9.82 -4.211 1 94.25 197 PHE B O 1
ATOM 4218 N N . ARG B 1 198 ? 13.586 11.922 -3.664 1 92.56 198 ARG B N 1
ATOM 4219 C CA . ARG B 1 198 ? 12.18 11.672 -3.939 1 92.56 198 ARG B CA 1
ATOM 4220 C C . ARG B 1 198 ? 11.914 11.617 -5.441 1 92.56 198 ARG B C 1
ATOM 4222 O O . ARG B 1 198 ? 12.375 12.484 -6.191 1 92.56 198 ARG B O 1
ATOM 4229 N N . VAL B 1 199 ? 11.164 10.648 -5.883 1 91.94 199 VAL B N 1
ATOM 4230 C CA . VAL B 1 199 ? 11.023 10.383 -7.312 1 91.94 199 VAL B CA 1
ATOM 4231 C C . VAL B 1 199 ? 10.117 11.438 -7.945 1 91.94 199 VAL B C 1
ATOM 4233 O O . VAL B 1 199 ? 10.32 11.812 -9.102 1 91.94 199 VAL B O 1
ATOM 4236 N N . ASP B 1 200 ? 9.133 11.93 -7.207 1 87.31 200 ASP B N 1
ATOM 4237 C CA . ASP B 1 200 ? 8.203 12.906 -7.762 1 87.31 200 ASP B CA 1
ATOM 4238 C C . ASP B 1 200 ? 8.875 14.266 -7.953 1 87.31 200 ASP B C 1
ATOM 4240 O O . ASP B 1 200 ? 8.273 15.195 -8.477 1 87.31 200 ASP B O 1
ATOM 4244 N N . ARG B 1 201 ? 10.164 14.391 -7.57 1 88.12 201 ARG B N 1
ATOM 4245 C CA . ARG B 1 201 ? 10.922 15.625 -7.754 1 88.12 201 ARG B CA 1
ATOM 4246 C C . ARG B 1 201 ? 11.914 15.492 -8.898 1 88.12 201 ARG B C 1
ATOM 4248 O O . ARG B 1 201 ? 12.695 16.406 -9.164 1 88.12 201 ARG B O 1
ATOM 4255 N N . ILE B 1 202 ? 11.898 14.414 -9.5 1 91.56 202 ILE B N 1
ATOM 4256 C CA . ILE B 1 202 ? 12.727 14.203 -10.68 1 91.56 202 ILE B CA 1
ATOM 4257 C C . ILE B 1 202 ? 12 14.719 -11.922 1 91.56 202 ILE B C 1
ATOM 4259 O O . ILE B 1 202 ? 10.875 14.289 -12.211 1 91.56 202 ILE B O 1
ATOM 4263 N N . GLU B 1 203 ? 12.617 15.523 -12.609 1 89.81 203 GLU B N 1
ATOM 4264 C CA . GLU B 1 203 ? 12.008 16.125 -13.789 1 89.81 203 GLU B CA 1
ATOM 4265 C C . GLU B 1 203 ? 12.359 15.328 -15.047 1 89.81 203 GLU B C 1
ATOM 4267 O O . GLU B 1 203 ? 11.578 15.297 -16 1 89.81 203 GLU B O 1
ATOM 4272 N N . SER B 1 204 ? 13.555 14.859 -15.062 1 94.19 204 SER B N 1
ATOM 4273 C CA . SER B 1 204 ? 14.016 14.008 -16.156 1 94.19 204 SER B CA 1
ATOM 4274 C C . SER B 1 204 ? 15.008 12.961 -15.656 1 94.19 204 SER B C 1
ATOM 4276 O O . SER B 1 204 ? 15.672 13.156 -14.641 1 94.19 204 SER B O 1
ATOM 4278 N N . LEU B 1 205 ? 15.039 11.867 -16.344 1 96.31 205 LEU B N 1
ATOM 4279 C CA . LEU B 1 205 ? 15.891 10.742 -15.984 1 96.31 205 LEU B CA 1
ATOM 4280 C C . LEU B 1 205 ? 16.438 10.047 -17.219 1 96.31 205 LEU B C 1
ATOM 4282 O O . LEU B 1 205 ? 15.688 9.805 -18.188 1 96.31 205 LEU B O 1
ATOM 4286 N N . MET B 1 206 ? 17.703 9.859 -17.219 1 95.06 206 MET B N 1
ATOM 4287 C CA . MET B 1 206 ? 18.359 9.148 -18.312 1 95.06 206 MET B CA 1
ATOM 4288 C C . MET B 1 206 ? 19.312 8.078 -17.781 1 95.06 206 MET B C 1
ATOM 4290 O O . MET B 1 206 ? 20.125 8.344 -16.891 1 95.06 206 MET B O 1
ATOM 4294 N N . LEU B 1 207 ? 19.141 6.949 -18.312 1 94.44 207 LEU B N 1
ATOM 4295 C CA . LEU B 1 207 ? 20.078 5.879 -18 1 94.44 207 LEU B CA 1
ATOM 4296 C C . LEU B 1 207 ? 21.422 6.125 -18.672 1 94.44 207 LEU B C 1
ATOM 4298 O O . LEU B 1 207 ? 21.469 6.555 -19.828 1 94.44 207 LEU B O 1
ATOM 4302 N N . THR B 1 208 ? 22.422 5.863 -17.906 1 95.31 208 THR B N 1
ATOM 4303 C CA . THR B 1 208 ? 23.75 5.973 -18.484 1 95.31 208 THR B CA 1
ATOM 4304 C C . THR B 1 208 ? 24.328 4.59 -18.766 1 95.31 208 THR B C 1
ATOM 4306 O O . THR B 1 208 ? 23.688 3.574 -18.516 1 95.31 208 THR B O 1
ATOM 4309 N N . GLU B 1 209 ? 25.547 4.586 -19.344 1 92.81 209 GLU B N 1
ATOM 4310 C CA . GLU B 1 209 ? 26.219 3.328 -19.609 1 92.81 209 GLU B CA 1
ATOM 4311 C C . GLU B 1 209 ? 27.25 3.014 -18.531 1 92.81 209 GLU B C 1
ATOM 4313 O O . GLU B 1 209 ? 27.922 1.978 -18.578 1 92.81 209 GLU B O 1
ATOM 4318 N N . ASN B 1 210 ? 27.281 3.848 -17.594 1 94.06 210 ASN B N 1
ATOM 4319 C CA . ASN B 1 210 ? 28.25 3.65 -16.516 1 94.06 210 ASN B CA 1
ATOM 4320 C C . ASN B 1 210 ? 27.734 2.664 -15.469 1 94.06 210 ASN B C 1
ATOM 4322 O O . ASN B 1 210 ? 26.625 2.826 -14.953 1 94.06 210 ASN B O 1
ATOM 4326 N N . LYS B 1 211 ? 28.547 1.703 -15.172 1 94.94 211 LYS B N 1
ATOM 4327 C CA . LYS B 1 211 ? 28.188 0.709 -14.164 1 94.94 211 LYS B CA 1
ATOM 4328 C C . LYS B 1 211 ? 28.766 1.078 -12.797 1 94.94 211 LYS B C 1
ATOM 4330 O O . LYS B 1 211 ? 29.766 1.78 -12.711 1 94.94 211 LYS B O 1
ATOM 4335 N N . PHE B 1 212 ? 28.078 0.66 -11.781 1 94.44 212 PHE B N 1
ATOM 4336 C CA . PHE B 1 212 ? 28.578 0.839 -10.422 1 94.44 212 PHE B CA 1
ATOM 4337 C C . PHE B 1 212 ? 28.422 -0.445 -9.617 1 94.44 212 PHE B C 1
ATOM 4339 O O . PHE B 1 212 ? 27.75 -1.377 -10.047 1 94.44 212 PHE B O 1
ATOM 4346 N N . ASN B 1 213 ? 29.203 -0.434 -8.516 1 89.38 213 ASN B N 1
ATOM 4347 C CA . ASN B 1 213 ? 29.062 -1.522 -7.559 1 89.38 213 ASN B CA 1
ATOM 4348 C C . ASN B 1 213 ? 28.406 -1.043 -6.262 1 89.38 213 ASN B C 1
ATOM 4350 O O . ASN B 1 213 ? 28.859 -0.069 -5.66 1 89.38 213 ASN B O 1
ATOM 4354 N N . ARG B 1 214 ? 27.438 -1.701 -5.871 1 87.12 214 ARG B N 1
ATOM 4355 C CA . ARG B 1 214 ? 26.797 -1.378 -4.594 1 87.12 214 ARG B CA 1
ATOM 4356 C C . ARG B 1 214 ? 27.688 -1.771 -3.426 1 87.12 214 ARG B C 1
ATOM 4358 O O . ARG B 1 214 ? 28.328 -2.828 -3.449 1 87.12 214 ARG B O 1
ATOM 4365 N N . PRO B 1 215 ? 27.656 -1.015 -2.447 1 88.12 215 PRO B N 1
ATOM 4366 C CA . PRO B 1 215 ? 28.406 -1.428 -1.261 1 88.12 215 PRO B CA 1
ATOM 4367 C C . PRO B 1 215 ? 27.828 -2.678 -0.601 1 88.12 215 PRO B C 1
ATOM 4369 O O . PRO B 1 215 ? 26.609 -2.82 -0.498 1 88.12 215 PRO B O 1
ATOM 4372 N N . GLU B 1 216 ? 28.5 -3.797 -0.273 1 79.38 216 GLU B N 1
ATOM 4373 C CA . GLU B 1 216 ? 28.078 -5.105 0.223 1 79.38 216 GLU B CA 1
ATOM 4374 C C . GLU B 1 216 ? 27.297 -4.973 1.526 1 79.38 216 GLU B C 1
ATOM 4376 O O . GLU B 1 216 ? 26.312 -5.684 1.737 1 79.38 216 GLU B O 1
ATOM 4381 N N . ASN B 1 217 ? 27.562 -3.965 2.414 1 83.81 217 ASN B N 1
ATOM 4382 C CA . ASN B 1 217 ? 26.953 -3.877 3.734 1 83.81 217 ASN B CA 1
ATOM 4383 C C . ASN B 1 217 ? 26.125 -2.605 3.887 1 83.81 217 ASN B C 1
ATOM 4385 O O . ASN B 1 217 ? 26 -2.064 4.988 1 83.81 217 ASN B O 1
ATOM 4389 N N . PHE B 1 218 ? 25.578 -2.365 2.775 1 87.75 218 PHE B N 1
ATOM 4390 C CA . PHE B 1 218 ? 24.781 -1.146 2.852 1 87.75 218 PHE B CA 1
ATOM 4391 C C . PHE B 1 218 ? 23.297 -1.476 2.973 1 87.75 218 PHE B C 1
ATOM 4393 O O . PHE B 1 218 ? 22.766 -2.262 2.188 1 87.75 218 PHE B O 1
ATOM 4400 N N . SER B 1 219 ? 22.688 -0.939 3.982 1 88.94 219 SER B N 1
ATOM 4401 C CA . SER B 1 219 ? 21.234 -1.045 4.152 1 88.94 219 SER B CA 1
ATOM 4402 C C . SER B 1 219 ? 20.547 0.266 3.801 1 88.94 219 SER B C 1
ATOM 4404 O O . SER B 1 219 ? 20.625 1.239 4.551 1 88.94 219 SER B O 1
ATOM 4406 N N . ALA B 1 220 ? 19.844 0.248 2.676 1 89.38 220 ALA B N 1
ATOM 4407 C CA . ALA B 1 220 ? 19.125 1.444 2.254 1 89.38 220 ALA B CA 1
ATOM 4408 C C . ALA B 1 220 ? 18.047 1.815 3.264 1 89.38 220 ALA B C 1
ATOM 4410 O O . ALA B 1 220 ? 17.812 2.998 3.537 1 89.38 220 ALA B O 1
ATOM 4411 N N . ARG B 1 221 ? 17.422 0.825 3.816 1 85.56 221 ARG B N 1
ATOM 4412 C CA . ARG B 1 221 ? 16.375 1.045 4.816 1 85.56 221 ARG B CA 1
ATOM 4413 C C . ARG B 1 221 ? 16.938 1.754 6.043 1 85.56 221 ARG B C 1
ATOM 4415 O O . ARG B 1 221 ? 16.406 2.783 6.469 1 85.56 221 ARG B O 1
ATOM 4422 N N . ASP B 1 222 ? 18.031 1.205 6.539 1 83.94 222 ASP B N 1
ATOM 4423 C CA . ASP B 1 222 ? 18.641 1.798 7.727 1 83.94 222 ASP B CA 1
ATOM 4424 C C . ASP B 1 222 ? 19.109 3.221 7.445 1 83.94 222 ASP B C 1
ATOM 4426 O O . ASP B 1 222 ? 18.906 4.125 8.258 1 83.94 222 ASP B O 1
ATOM 4430 N N . PHE B 1 223 ? 19.797 3.334 6.359 1 89.88 223 PHE B N 1
ATOM 4431 C CA . PHE B 1 223 ? 20.281 4.656 5.973 1 89.88 223 PHE B CA 1
ATOM 4432 C C . PHE B 1 223 ? 19.125 5.648 5.906 1 89.88 223 PHE B C 1
ATOM 4434 O O . PHE B 1 223 ? 19.203 6.746 6.465 1 89.88 223 PHE B O 1
ATOM 4441 N N . PHE B 1 224 ? 18.016 5.266 5.254 1 89.69 224 PHE B N 1
ATOM 4442 C CA . PHE B 1 224 ? 16.859 6.113 5.035 1 89.69 224 PHE B CA 1
ATOM 4443 C C . PHE B 1 224 ? 16.219 6.512 6.359 1 89.69 224 PHE B C 1
ATOM 4445 O O . PHE B 1 224 ? 15.969 7.695 6.609 1 89.69 224 PHE B O 1
ATOM 4452 N N . MET B 1 225 ? 16.016 5.543 7.156 1 81.56 225 MET B N 1
ATOM 4453 C CA . MET B 1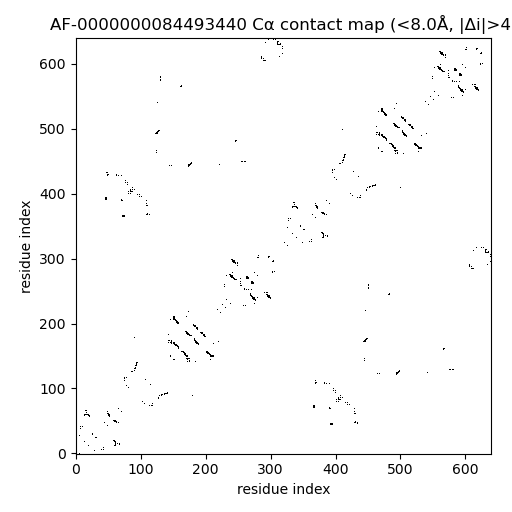 225 ? 15.336 5.781 8.43 1 81.56 225 MET B CA 1
ATOM 4454 C C . MET B 1 225 ? 16.203 6.633 9.352 1 81.56 225 MET B C 1
ATOM 4456 O O . MET B 1 225 ? 15.695 7.52 10.047 1 81.56 225 MET B O 1
ATOM 4460 N N . LYS B 1 226 ? 17.5 6.352 9.344 1 83.12 226 LYS B N 1
ATOM 4461 C CA . LYS B 1 226 ? 18.422 7.117 10.172 1 83.12 226 LYS B CA 1
ATOM 4462 C C . LYS B 1 226 ? 18.422 8.594 9.781 1 83.12 226 LYS B C 1
ATOM 4464 O O . LYS B 1 226 ? 18.5 9.469 10.641 1 83.12 226 LYS B O 1
ATOM 4469 N N . ASN B 1 227 ? 18.375 8.781 8.492 1 85 227 ASN B N 1
ATOM 4470 C CA . ASN B 1 227 ? 18.391 10.156 8.008 1 85 227 ASN B CA 1
ATOM 4471 C C . ASN B 1 227 ? 17.047 10.852 8.242 1 85 227 ASN B C 1
ATOM 4473 O O . ASN B 1 227 ? 17 12.062 8.461 1 85 227 ASN B O 1
ATOM 4477 N N . LEU B 1 228 ? 16.047 10.102 8.164 1 78.81 228 LEU B N 1
ATOM 4478 C CA . LEU B 1 228 ? 14.711 10.641 8.391 1 78.81 228 LEU B CA 1
ATOM 4479 C C . LEU B 1 228 ? 14.453 10.844 9.875 1 78.81 228 LEU B C 1
ATOM 4481 O O . LEU B 1 228 ? 13.891 11.867 10.281 1 78.81 228 LEU B O 1
ATOM 4485 N N . LEU B 1 229 ? 14.828 9.758 10.609 1 77.44 229 LEU B N 1
ATOM 4486 C CA . LEU B 1 229 ? 14.602 9.727 12.047 1 77.44 229 LEU B CA 1
ATOM 4487 C C . LEU B 1 229 ? 15.906 9.508 12.805 1 77.44 229 LEU B C 1
ATOM 4489 O O . LEU B 1 229 ? 16.188 8.391 13.25 1 77.44 229 LEU B O 1
ATOM 4493 N N . PRO B 1 230 ? 16.672 10.562 12.875 1 69.75 230 PRO B N 1
ATOM 4494 C CA . PRO B 1 230 ? 17.953 10.367 13.555 1 69.75 230 PRO B CA 1
ATOM 4495 C C . PRO B 1 230 ? 17.797 9.789 14.961 1 69.75 230 PRO B C 1
ATOM 4497 O O . PRO B 1 230 ? 16.844 10.125 15.664 1 69.75 230 PRO B O 1
ATOM 4500 N N . ASN B 1 231 ? 18.562 8.602 15.195 1 65 231 ASN B N 1
ATOM 4501 C CA . ASN B 1 231 ? 18.547 7.98 16.516 1 65 231 ASN B CA 1
ATOM 4502 C C . ASN B 1 231 ? 19.016 8.953 17.594 1 65 231 ASN B C 1
ATOM 4504 O O . ASN B 1 231 ? 19.812 9.859 17.312 1 65 231 ASN B O 1
ATOM 4508 N N . ILE B 1 232 ? 18.375 8.844 18.672 1 65.75 232 ILE B N 1
ATOM 4509 C CA . ILE B 1 232 ? 18.797 9.633 19.828 1 65.75 232 ILE B CA 1
ATOM 4510 C C . ILE B 1 232 ? 20.109 9.07 20.391 1 65.75 232 ILE B C 1
ATOM 4512 O O . ILE B 1 232 ? 20.109 8 21.016 1 65.75 232 ILE B O 1
ATOM 4516 N N . GLU B 1 233 ? 21.203 9.086 19.719 1 58.69 233 GLU B N 1
ATOM 4517 C CA . GLU B 1 233 ? 22.469 8.531 20.219 1 58.69 233 GLU B CA 1
ATOM 4518 C C . GLU B 1 233 ? 22.906 9.227 21.5 1 58.69 233 GLU B C 1
ATOM 4520 O O . GLU B 1 233 ? 23.359 8.578 22.438 1 58.69 233 GLU B O 1
ATOM 4525 N N . ASP B 1 234 ? 23.172 10.508 21.469 1 59.56 234 ASP B N 1
ATOM 4526 C CA . ASP B 1 234 ? 23.734 11.258 22.594 1 59.56 234 ASP B CA 1
ATOM 4527 C C . ASP B 1 234 ? 22.625 11.797 23.5 1 59.56 234 ASP B C 1
ATOM 4529 O O . ASP B 1 234 ? 21.766 12.562 23.047 1 59.56 234 ASP B O 1
ATOM 4533 N N . LYS B 1 235 ? 22.375 11 24.609 1 63.16 235 LYS B N 1
ATOM 4534 C CA . LYS B 1 235 ? 21.406 11.328 25.656 1 63.16 235 LYS B CA 1
ATOM 4535 C C . LYS B 1 235 ? 21.531 12.781 26.094 1 63.16 235 LYS B C 1
ATOM 4537 O O . LYS B 1 235 ? 20.625 13.336 26.703 1 63.16 235 LYS B O 1
ATOM 4542 N N . GLU B 1 236 ? 22.656 13.312 25.594 1 65.81 236 GLU B N 1
ATOM 4543 C CA . GLU B 1 236 ? 22.812 14.688 26.062 1 65.81 236 GLU B CA 1
ATOM 4544 C C . GLU B 1 236 ? 21.938 15.641 25.266 1 65.81 236 GLU B C 1
ATOM 4546 O O . GLU B 1 236 ? 21.953 15.617 24.031 1 65.81 236 GLU B O 1
ATOM 4551 N N . GLY B 1 237 ? 20.891 16.109 25.719 1 81.75 237 GLY B N 1
ATOM 4552 C CA . GLY B 1 237 ? 20.047 17.156 25.141 1 81.75 237 GLY B CA 1
ATOM 4553 C C . GLY B 1 237 ? 18.625 16.703 24.875 1 81.75 237 GLY B C 1
ATOM 4554 O O . GLY B 1 237 ? 17.812 17.469 24.359 1 81.75 237 GLY B O 1
ATOM 4555 N N . ILE B 1 238 ? 18.453 15.414 25.203 1 89.81 238 ILE B N 1
ATOM 4556 C CA . ILE B 1 238 ? 17.094 14.898 25.031 1 89.81 238 ILE B CA 1
ATOM 4557 C C . ILE B 1 238 ? 16.188 15.461 26.141 1 89.81 238 ILE B C 1
ATOM 4559 O O . ILE B 1 238 ? 16.578 15.469 27.312 1 89.81 238 ILE B O 1
ATOM 4563 N N . ILE B 1 239 ? 15.07 15.922 25.734 1 93.44 239 ILE B N 1
ATOM 4564 C CA . ILE B 1 239 ? 14.109 16.422 26.703 1 93.44 239 ILE B CA 1
ATOM 4565 C C . ILE B 1 239 ? 12.719 15.875 26.375 1 93.44 239 ILE B C 1
ATOM 4567 O O . ILE B 1 239 ? 12.445 15.484 25.25 1 93.44 239 ILE B O 1
ATOM 4571 N N . PRO B 1 240 ? 11.922 15.82 27.422 1 95.5 240 PRO B N 1
ATOM 4572 C CA . PRO B 1 240 ? 10.555 15.344 27.188 1 95.5 240 PRO B CA 1
ATOM 4573 C C . PRO B 1 240 ? 9.672 16.406 26.531 1 95.5 240 PRO B C 1
ATOM 4575 O O . PRO B 1 240 ? 9.758 17.578 26.859 1 95.5 240 PRO B O 1
ATOM 4578 N N . LEU B 1 241 ? 8.977 15.961 25.547 1 97.31 241 LEU B N 1
ATOM 4579 C CA . LEU B 1 241 ? 7.836 16.688 25 1 97.31 241 LEU B CA 1
ATOM 4580 C C . LEU B 1 241 ? 6.527 16.141 25.547 1 97.31 241 LEU B C 1
ATOM 4582 O O . LEU B 1 241 ? 6.168 14.992 25.297 1 97.31 241 LEU B O 1
ATOM 4586 N N . VAL B 1 242 ? 5.902 16.938 26.375 1 97.75 242 VAL B N 1
ATOM 4587 C CA . VAL B 1 242 ? 4.641 16.531 26.969 1 97.75 242 VAL B CA 1
ATOM 4588 C C . VAL B 1 242 ? 3.49 17.328 26.359 1 97.75 242 VAL B C 1
ATOM 4590 O O . VAL B 1 242 ? 3.475 18.547 26.406 1 97.75 242 VAL B O 1
ATOM 4593 N N . ILE B 1 243 ? 2.562 16.609 25.766 1 97.38 243 ILE B N 1
ATOM 4594 C CA . ILE B 1 243 ? 1.408 17.266 25.172 1 97.38 243 ILE B CA 1
ATOM 4595 C C . ILE B 1 243 ? 0.122 16.672 25.734 1 97.38 243 ILE B C 1
ATOM 4597 O O . ILE B 1 243 ? 0.081 15.492 26.094 1 97.38 243 ILE B O 1
ATOM 4601 N N . ASN B 1 244 ? -0.885 17.5 25.891 1 96.44 244 ASN B N 1
ATOM 4602 C CA . ASN B 1 244 ? -2.248 17.078 26.203 1 96.44 244 ASN B CA 1
ATOM 4603 C C . ASN B 1 244 ? -3.184 17.281 25.016 1 96.44 244 ASN B C 1
ATOM 4605 O O . ASN B 1 244 ? -2.953 18.156 24.172 1 96.44 244 ASN B O 1
ATOM 4609 N N . GLY B 1 245 ? -4.152 16.453 24.891 1 93.19 245 GLY B N 1
ATOM 4610 C CA . GLY B 1 245 ? -5.121 16.594 23.812 1 93.19 245 GLY B CA 1
ATOM 4611 C C . GLY B 1 245 ? -6.246 15.578 23.891 1 93.19 245 GLY B C 1
ATOM 4612 O O . GLY B 1 245 ? -6.293 14.766 24.828 1 93.19 245 GLY B O 1
ATOM 4613 N N . ASN B 1 246 ? -7.18 15.75 23.031 1 88.62 246 ASN B N 1
ATOM 4614 C CA . ASN B 1 246 ? -8.234 14.742 22.969 1 88.62 246 ASN B CA 1
ATOM 4615 C C . ASN B 1 246 ? -7.723 13.422 22.406 1 88.62 246 ASN B C 1
ATOM 4617 O O . ASN B 1 246 ? -6.66 13.383 21.781 1 88.62 246 ASN B O 1
ATOM 4621 N N . ALA B 1 247 ? -8.414 12.43 22.641 1 83.75 247 ALA B N 1
ATOM 4622 C CA . ALA B 1 247 ? -7.988 11.07 22.328 1 83.75 247 ALA B CA 1
ATOM 4623 C C . ALA B 1 247 ? -7.719 10.906 20.844 1 83.75 247 ALA B C 1
ATOM 4625 O O . ALA B 1 247 ? -6.75 10.25 20.453 1 83.75 247 ALA B O 1
ATOM 4626 N N . ARG B 1 248 ? -8.445 11.539 20.062 1 83 248 ARG B N 1
ATOM 4627 C CA . ARG B 1 248 ? -8.305 11.406 18.609 1 83 248 ARG B CA 1
ATOM 4628 C C . ARG B 1 248 ? -7.012 12.062 18.125 1 83 248 ARG B C 1
ATOM 4630 O O . ARG B 1 248 ? -6.23 11.445 17.406 1 83 248 ARG B O 1
ATOM 4637 N N . ALA B 1 249 ? -6.891 13.289 18.516 1 89.31 249 ALA B N 1
ATOM 4638 C CA . ALA B 1 249 ? -5.699 14.031 18.109 1 89.31 249 ALA B CA 1
ATOM 4639 C C . ALA B 1 249 ? -4.43 13.344 18.609 1 89.31 249 ALA B C 1
ATOM 4641 O O . ALA B 1 249 ? -3.451 13.219 17.859 1 89.31 249 ALA B O 1
ATOM 4642 N N . LEU B 1 250 ? -4.535 12.859 19.812 1 90.25 250 LEU B N 1
ATOM 4643 C CA . LEU B 1 250 ? -3.377 12.164 20.359 1 90.25 250 LEU B CA 1
ATOM 4644 C C . LEU B 1 250 ? -3.131 10.852 19.625 1 90.25 250 LEU B C 1
ATOM 4646 O O . LEU B 1 250 ? -1.981 10.469 19.406 1 90.25 250 LEU B O 1
ATOM 4650 N N . GLY B 1 251 ? -4.227 10.203 19.312 1 83.94 251 GLY B N 1
ATOM 4651 C CA . GLY B 1 251 ? -4.086 8.992 18.531 1 83.94 251 GLY B CA 1
ATOM 4652 C C . GLY B 1 251 ? -3.367 9.219 17.219 1 83.94 251 GLY B C 1
ATOM 4653 O O . GLY B 1 251 ? -2.488 8.438 16.844 1 83.94 251 GLY B O 1
ATOM 4654 N N . ASP B 1 252 ? -3.691 10.266 16.562 1 86.25 252 ASP B N 1
ATOM 4655 C CA . ASP B 1 252 ? -3.109 10.594 15.266 1 86.25 252 ASP B CA 1
ATOM 4656 C C . ASP B 1 252 ? -1.64 10.984 15.406 1 86.25 252 ASP B C 1
ATOM 4658 O O . ASP B 1 252 ? -0.785 10.477 14.672 1 86.25 252 ASP B O 1
ATOM 4662 N N . ILE B 1 253 ? -1.379 11.875 16.359 1 90.94 253 ILE B N 1
ATOM 4663 C CA . ILE B 1 253 ? -0.025 12.406 16.469 1 90.94 253 ILE B CA 1
ATOM 4664 C C . ILE B 1 253 ? 0.92 11.328 16.984 1 90.94 253 ILE B C 1
ATOM 4666 O O . ILE B 1 253 ? 2.092 11.281 16.594 1 90.94 253 ILE B O 1
ATOM 4670 N N . CYS B 1 254 ? 0.421 10.422 17.781 1 89.31 254 CYS B N 1
ATOM 4671 C CA . CYS B 1 254 ? 1.245 9.336 18.312 1 89.31 254 CYS B CA 1
ATOM 4672 C C . CYS B 1 254 ? 1.546 8.305 17.219 1 89.31 254 CYS B C 1
ATOM 4674 O O . CYS B 1 254 ? 2.48 7.516 17.359 1 89.31 254 CYS B O 1
ATOM 4676 N N . GLN B 1 255 ? 0.749 8.375 16.188 1 80.88 255 GLN B N 1
ATOM 4677 C CA . GLN B 1 255 ? 0.974 7.465 15.078 1 80.88 255 GLN B CA 1
ATOM 4678 C C . GLN B 1 255 ? 1.695 8.164 13.93 1 80.88 255 GLN B C 1
ATOM 4680 O O . GLN B 1 255 ? 1.923 7.57 12.875 1 80.88 255 GLN B O 1
ATOM 4685 N N . HIS B 1 256 ? 1.933 9.445 14.156 1 83.94 256 HIS B N 1
ATOM 4686 C CA . HIS B 1 256 ? 2.693 10.18 13.156 1 83.94 256 HIS B CA 1
ATOM 4687 C C . HIS B 1 256 ? 4.066 9.547 12.938 1 83.94 256 HIS B C 1
ATOM 4689 O O . HIS B 1 256 ? 4.715 9.117 13.891 1 83.94 256 HIS B O 1
ATOM 4695 N N . TRP B 1 257 ? 4.492 9.5 11.773 1 77.31 257 TRP B N 1
ATOM 4696 C CA . TRP B 1 257 ? 5.711 8.781 11.414 1 77.31 257 TRP B CA 1
ATOM 4697 C C . TRP B 1 257 ? 6.91 9.328 12.18 1 77.31 257 TRP B C 1
ATOM 4699 O O . TRP B 1 257 ? 7.805 8.57 12.57 1 77.31 257 TRP B O 1
ATOM 4709 N N . PHE B 1 258 ? 6.938 10.594 12.398 1 85.69 258 PHE B N 1
ATOM 4710 C CA . PHE B 1 258 ? 8.055 11.25 13.062 1 85.69 258 PHE B CA 1
ATOM 4711 C C . PHE B 1 258 ? 7.906 11.188 14.578 1 85.69 258 PHE B C 1
ATOM 4713 O O . PHE B 1 258 ? 8.703 10.539 15.258 1 85.69 258 PHE B O 1
ATOM 4720 N N . LEU B 1 259 ? 6.809 11.734 15.078 1 89.19 259 LEU B N 1
ATOM 4721 C CA . LEU B 1 259 ? 6.66 11.836 16.531 1 89.19 259 LEU B CA 1
ATOM 4722 C C . LEU B 1 259 ? 6.398 10.469 17.141 1 89.19 259 LEU B C 1
ATOM 4724 O O . LEU B 1 259 ? 6.836 10.188 18.266 1 89.19 259 LEU B O 1
ATOM 4728 N N . GLY B 1 260 ? 5.738 9.68 16.422 1 86.81 260 GLY B N 1
ATOM 4729 C CA . GLY B 1 260 ? 5.469 8.336 16.922 1 86.81 260 GLY B CA 1
ATOM 4730 C C . GLY B 1 260 ? 6.73 7.555 17.234 1 86.81 260 GLY B C 1
ATOM 4731 O O . GLY B 1 260 ? 6.738 6.73 18.156 1 86.81 260 GLY B O 1
ATOM 4732 N N . HIS B 1 261 ? 7.738 7.84 16.469 1 82.44 261 HIS B N 1
ATOM 4733 C CA . HIS B 1 261 ? 9.016 7.164 16.656 1 82.44 261 HIS B CA 1
ATOM 4734 C C . HIS B 1 261 ? 9.609 7.484 18.031 1 82.44 261 HIS B C 1
ATOM 4736 O O . HIS B 1 261 ? 10.344 6.672 18.594 1 82.44 261 HIS B O 1
ATOM 4742 N N . TYR B 1 262 ? 9.219 8.578 18.562 1 88.94 262 TYR B N 1
ATOM 4743 C CA . TYR B 1 262 ? 9.828 9.039 19.797 1 88.94 262 TYR B CA 1
ATOM 4744 C C . TYR B 1 262 ? 8.844 8.945 20.969 1 88.94 262 TYR B C 1
ATOM 4746 O O . TYR B 1 262 ? 9.094 9.484 22.047 1 88.94 262 TYR B O 1
ATOM 4754 N N . LEU B 1 263 ? 7.758 8.258 20.75 1 92.12 263 LEU B N 1
ATOM 4755 C CA . LEU B 1 263 ? 6.723 8.141 21.766 1 92.12 263 LEU B CA 1
ATOM 4756 C C . LEU B 1 263 ? 7.211 7.293 22.938 1 92.12 263 LEU B C 1
ATOM 4758 O O . LEU B 1 263 ? 7.746 6.199 22.734 1 92.12 263 LEU B O 1
ATOM 4762 N N . GLN B 1 264 ? 7.094 7.789 24.109 1 93.12 264 GLN B N 1
ATOM 4763 C CA . GLN B 1 264 ? 7.496 7.07 25.312 1 93.12 264 GLN B CA 1
ATOM 4764 C C . GLN B 1 264 ? 6.281 6.535 26.078 1 93.12 264 GLN B C 1
ATOM 4766 O O . GLN B 1 264 ? 6.289 5.402 26.547 1 93.12 264 GLN B O 1
ATOM 4771 N N . GLU B 1 265 ? 5.316 7.422 26.219 1 93.88 265 GLU B N 1
ATOM 4772 C CA . GLU B 1 265 ? 4.117 7.062 26.969 1 93.88 265 GLU B CA 1
ATOM 4773 C C . GLU B 1 265 ? 2.885 7.773 26.422 1 93.88 265 GLU B C 1
ATOM 4775 O O . GLU B 1 265 ? 2.986 8.883 25.891 1 93.88 265 GLU B O 1
ATOM 4780 N N . ARG B 1 266 ? 1.784 7.074 26.5 1 92.19 266 ARG B N 1
ATOM 4781 C CA . ARG B 1 266 ? 0.52 7.652 26.047 1 92.19 266 ARG B CA 1
ATOM 4782 C C . ARG B 1 266 ? -0.621 7.254 26.984 1 92.19 266 ARG B C 1
ATOM 4784 O O . ARG B 1 266 ? -0.712 6.098 27.406 1 92.19 266 ARG B O 1
ATOM 4791 N N . THR B 1 267 ? -1.312 8.211 27.422 1 90.88 267 THR B N 1
ATOM 4792 C CA . THR B 1 267 ? -2.596 8 28.094 1 90.88 267 THR B CA 1
ATOM 4793 C C . THR B 1 267 ? -3.742 8.5 27.219 1 90.88 267 THR B C 1
ATOM 4795 O O . THR B 1 267 ? -3.553 8.773 26.031 1 90.88 267 THR B O 1
ATOM 4798 N N . SER B 1 268 ? -4.91 8.578 27.781 1 85.06 268 SER B N 1
ATOM 4799 C CA . SER B 1 268 ? -6.07 9.016 27.016 1 85.06 268 SER B CA 1
ATOM 4800 C C . SER B 1 268 ? -5.98 10.492 26.672 1 85.06 268 SER B C 1
ATOM 4802 O O . SER B 1 268 ? -6.492 10.922 25.625 1 85.06 268 SER B O 1
ATOM 4804 N N . ASN B 1 269 ? -5.273 11.211 27.562 1 92.25 269 ASN B N 1
ATOM 4805 C CA . ASN B 1 269 ? -5.32 12.648 27.328 1 92.25 269 ASN B CA 1
ATOM 4806 C C . ASN B 1 269 ? -3.922 13.258 27.297 1 92.25 269 ASN B C 1
ATOM 4808 O O . ASN B 1 269 ? -3.773 14.477 27.281 1 92.25 269 ASN B O 1
ATOM 4812 N N . GLN B 1 270 ? -2.898 12.367 27.359 1 96.31 270 GLN B N 1
ATOM 4813 C CA . GLN B 1 270 ? -1.539 12.898 27.391 1 96.31 270 GLN B CA 1
ATOM 4814 C C . GLN B 1 270 ? -0.581 11.984 26.625 1 96.31 270 GLN B C 1
ATOM 4816 O O . GLN B 1 270 ? -0.754 10.766 26.609 1 96.31 270 GLN B O 1
ATOM 4821 N N . ALA B 1 271 ? 0.378 12.562 26 1 96.88 271 ALA B N 1
ATOM 4822 C CA . ALA B 1 271 ? 1.458 11.82 25.359 1 96.88 271 ALA B CA 1
ATOM 4823 C C . ALA B 1 271 ? 2.816 12.438 25.672 1 96.88 271 ALA B C 1
ATOM 4825 O O . ALA B 1 271 ? 2.939 13.664 25.781 1 96.88 271 ALA B O 1
ATOM 4826 N N . VAL B 1 272 ? 3.766 11.594 25.906 1 97.5 272 VAL B N 1
ATOM 4827 C CA . VAL B 1 272 ? 5.129 12.023 26.203 1 97.5 272 VAL B CA 1
ATOM 4828 C C . VAL B 1 272 ? 6.086 11.477 25.141 1 97.5 272 VAL B C 1
ATOM 4830 O O . VAL B 1 272 ? 6.094 10.273 24.875 1 97.5 272 VAL B O 1
ATOM 4833 N N . PHE B 1 273 ? 6.812 12.375 24.562 1 95.44 273 PHE B N 1
ATOM 4834 C CA . PHE B 1 273 ? 7.84 12.016 23.594 1 95.44 273 PHE B CA 1
ATOM 4835 C C . PHE B 1 273 ? 9.219 12.43 24.078 1 95.44 273 PHE B C 1
ATOM 4837 O O . PHE B 1 273 ? 9.359 13.414 24.812 1 95.44 273 PHE B O 1
ATOM 4844 N N . LEU B 1 274 ? 10.211 11.703 23.734 1 93.12 274 LEU B N 1
ATOM 4845 C CA . LEU B 1 274 ? 11.594 12.07 24.047 1 93.12 274 LEU B CA 1
ATOM 4846 C C . LEU B 1 274 ? 12.367 12.391 22.781 1 93.12 274 LEU B C 1
ATOM 4848 O O . LEU B 1 274 ? 12.555 11.516 21.922 1 93.12 274 LEU B O 1
ATOM 4852 N N . LEU B 1 275 ? 12.75 13.633 22.656 1 90.38 275 LEU B N 1
ATOM 4853 C CA . LEU B 1 275 ? 13.469 14.102 21.484 1 90.38 275 LEU B CA 1
ATOM 4854 C C . LEU B 1 275 ? 14.562 15.094 21.875 1 90.38 275 LEU B C 1
ATOM 4856 O O . LEU B 1 275 ? 14.562 15.617 22.984 1 90.38 275 LEU B O 1
ATOM 4860 N N . GLU B 1 276 ? 15.438 15.32 20.922 1 90.06 276 GLU B N 1
ATOM 4861 C CA . GLU B 1 276 ? 16.438 16.375 21.109 1 90.06 276 GLU B CA 1
ATOM 4862 C C . GLU B 1 276 ? 15.781 17.75 21.109 1 90.06 276 GLU B C 1
ATOM 4864 O O . GLU B 1 276 ? 14.859 18.016 20.328 1 90.06 276 GLU B O 1
ATOM 4869 N N . LYS B 1 277 ? 16.312 18.641 21.906 1 91.12 277 LYS B N 1
ATOM 4870 C CA . LYS B 1 277 ? 15.75 19.984 22.062 1 91.12 277 LYS B CA 1
ATOM 4871 C C . LYS B 1 277 ? 15.688 20.719 20.719 1 91.12 277 LYS B C 1
ATOM 4873 O O . LYS B 1 277 ? 14.672 21.344 20.391 1 91.12 277 LYS B O 1
ATOM 4878 N N . ASN B 1 278 ? 16.703 20.562 19.938 1 89.69 278 ASN B N 1
ATOM 4879 C CA . ASN B 1 278 ? 16.75 21.25 18.641 1 89.69 278 ASN B CA 1
ATOM 4880 C C . ASN B 1 278 ? 15.648 20.734 17.703 1 89.69 278 ASN B C 1
ATOM 4882 O O . ASN B 1 278 ? 15.055 21.516 16.953 1 89.69 278 ASN B O 1
ATOM 4886 N N . MET B 1 279 ? 15.383 19.516 17.766 1 88.5 279 MET B N 1
ATOM 4887 C CA . MET B 1 279 ? 14.336 18.938 16.938 1 88.5 279 MET B CA 1
ATOM 4888 C C . MET B 1 279 ? 12.961 19.422 17.359 1 88.5 279 MET B C 1
ATOM 4890 O O . MET B 1 279 ? 12.109 19.703 16.516 1 88.5 279 MET B O 1
ATOM 4894 N N . ILE B 1 280 ? 12.812 19.5 18.625 1 92.81 280 ILE B N 1
ATOM 4895 C CA . ILE B 1 280 ? 11.547 19.969 19.156 1 92.81 280 ILE B CA 1
ATOM 4896 C C . ILE B 1 280 ? 11.258 21.375 18.656 1 92.81 280 ILE B C 1
ATOM 4898 O O . ILE B 1 280 ? 10.18 21.641 18.109 1 92.81 280 ILE B O 1
ATOM 4902 N N . HIS B 1 281 ? 12.211 22.25 18.688 1 93.31 281 HIS B N 1
ATOM 4903 C CA . HIS B 1 281 ? 11.984 23.656 18.359 1 93.31 281 HIS B CA 1
ATOM 4904 C C . HIS B 1 281 ? 11.898 23.844 16.844 1 93.31 281 HIS B C 1
ATOM 4906 O O . HIS B 1 281 ? 11.211 24.766 16.375 1 93.31 281 HIS B O 1
ATOM 4912 N N . THR B 1 282 ? 12.539 22.953 16.172 1 89.81 282 THR B N 1
ATOM 4913 C CA . THR B 1 282 ? 12.617 23.125 14.727 1 89.81 282 THR B CA 1
ATOM 4914 C C . THR B 1 282 ? 11.383 22.531 14.055 1 89.81 282 THR B C 1
ATOM 4916 O O . THR B 1 282 ? 10.789 23.172 13.18 1 89.81 282 THR B O 1
ATOM 4919 N N . TYR B 1 283 ? 10.93 21.344 14.492 1 89.44 283 TYR B N 1
ATOM 4920 C CA . TYR B 1 283 ? 9.961 20.609 13.695 1 89.44 283 TYR B CA 1
ATOM 4921 C C . TYR B 1 283 ? 8.602 20.562 14.391 1 89.44 283 TYR B C 1
ATOM 4923 O O . TYR B 1 283 ? 7.562 20.641 13.734 1 89.44 283 TYR B O 1
ATOM 4931 N N . VAL B 1 284 ? 8.531 20.484 15.672 1 93.25 284 VAL B N 1
ATOM 4932 C CA . VAL B 1 284 ? 7.328 20.141 16.422 1 93.25 284 VAL B CA 1
ATOM 4933 C C . VAL B 1 284 ? 6.285 21.234 16.25 1 93.25 284 VAL B C 1
ATOM 4935 O O . VAL B 1 284 ? 5.094 20.953 16.109 1 93.25 284 VAL B O 1
ATOM 4938 N N . PRO B 1 285 ? 6.703 22.547 16.266 1 92.88 285 PRO B N 1
ATOM 4939 C CA . PRO B 1 285 ? 5.684 23.578 16.062 1 92.88 285 PRO B CA 1
ATOM 4940 C C . PRO B 1 285 ? 4.84 23.344 14.805 1 92.88 285 PRO B C 1
ATOM 4942 O O . PRO B 1 285 ? 3.613 23.453 14.852 1 92.88 285 PRO B O 1
ATOM 4945 N N . TYR B 1 286 ? 5.395 22.906 13.758 1 88.94 286 TYR B N 1
ATOM 4946 C CA . TYR B 1 286 ? 4.703 22.75 12.484 1 88.94 286 TYR B CA 1
ATOM 4947 C C . TYR B 1 286 ? 3.9 21.453 12.469 1 88.94 286 TYR B C 1
ATOM 4949 O O . TYR B 1 286 ? 2.896 21.344 11.758 1 88.94 286 TYR B O 1
ATOM 4957 N N . LEU B 1 287 ? 4.328 20.5 13.242 1 90 287 LEU B N 1
ATOM 4958 C CA . LEU B 1 287 ? 3.609 19.234 13.336 1 90 287 LEU B CA 1
ATOM 4959 C C . LEU B 1 287 ? 2.32 19.406 14.133 1 90 287 LEU B C 1
ATOM 4961 O O . LEU B 1 287 ? 1.341 18.703 13.891 1 90 287 LEU B O 1
ATOM 4965 N N . LEU B 1 288 ? 2.35 20.375 15.062 1 93 288 LEU B N 1
ATOM 4966 C CA . LEU B 1 288 ? 1.216 20.547 15.969 1 93 288 LEU B CA 1
ATOM 4967 C C . LEU B 1 288 ? 0.171 21.469 15.352 1 93 288 LEU B C 1
ATOM 4969 O O . LEU B 1 288 ? -1.005 21.422 15.719 1 93 288 LEU B O 1
ATOM 4973 N N . LEU B 1 289 ? 0.518 22.281 14.406 1 90.62 289 LEU B N 1
ATOM 4974 C CA . LEU B 1 289 ? -0.329 23.344 13.875 1 90.62 289 LEU B CA 1
ATOM 4975 C C . LEU B 1 289 ? -1.625 22.781 13.305 1 90.62 289 LEU B C 1
ATOM 4977 O O . LEU B 1 289 ? -2.707 23.312 13.562 1 90.62 289 LEU B O 1
ATOM 4981 N N . PRO B 1 290 ? -1.551 21.656 12.633 1 87.75 290 PRO B N 1
ATOM 4982 C CA . PRO B 1 290 ? -2.783 21.125 12.039 1 87.75 290 PRO B CA 1
ATOM 4983 C C . PRO B 1 290 ? -3.805 20.688 13.086 1 87.75 290 PRO B C 1
ATOM 4985 O O . PRO B 1 290 ? -4.992 20.547 12.773 1 87.75 290 PRO B O 1
ATOM 4988 N N . TYR B 1 291 ? -3.402 20.516 14.281 1 90.75 291 TYR B N 1
ATOM 4989 C CA . TYR B 1 291 ? -4.301 20.016 15.32 1 90.75 291 TYR B CA 1
ATOM 4990 C C . TYR B 1 291 ? -5.012 21.156 16.031 1 90.75 291 TYR B C 1
ATOM 4992 O O . TYR B 1 291 ? -5.887 20.938 16.859 1 90.75 291 TYR B O 1
ATOM 5000 N N . GLY B 1 292 ? -4.598 22.344 15.703 1 90.06 292 GLY B N 1
ATOM 5001 C CA . GLY B 1 292 ? -5.266 23.5 16.266 1 90.06 292 GLY B CA 1
ATOM 5002 C C . GLY B 1 292 ? -5.34 23.484 17.781 1 90.06 292 GLY B C 1
ATOM 5003 O O . GLY B 1 292 ? -4.316 23.328 18.453 1 90.06 292 GLY B O 1
ATOM 5004 N N . LYS B 1 293 ? -6.621 23.484 18.234 1 92.19 293 LYS B N 1
ATOM 5005 C CA . LYS B 1 293 ? -6.832 23.578 19.672 1 92.19 293 LYS B CA 1
ATOM 5006 C C . LYS B 1 293 ? -6.992 22.203 20.297 1 92.19 293 LYS B C 1
ATOM 5008 O O . LYS B 1 293 ? -7.25 22.078 21.5 1 92.19 293 LYS B O 1
ATOM 5013 N N . SER B 1 294 ? -6.789 21.172 19.531 1 92.12 294 SER B N 1
ATOM 5014 C CA . SER B 1 294 ? -6.996 19.812 20.031 1 92.12 294 SER B CA 1
ATOM 5015 C C . SER B 1 294 ? -5.77 19.312 20.766 1 92.12 294 SER B C 1
ATOM 5017 O O . SER B 1 294 ? -5.84 18.297 21.469 1 92.12 294 SER B O 1
ATOM 5019 N N . ILE B 1 295 ? -4.664 19.984 20.609 1 94.75 295 ILE B N 1
ATOM 5020 C CA . ILE B 1 295 ? -3.441 19.594 21.297 1 94.75 295 ILE B CA 1
ATOM 5021 C C . ILE B 1 295 ? -2.812 20.812 21.969 1 94.75 295 ILE B C 1
ATOM 5023 O O . ILE B 1 295 ? -2.734 21.891 21.391 1 94.75 295 ILE B O 1
ATOM 5027 N N . GLN B 1 296 ? -2.387 20.641 23.188 1 95.56 296 GLN B N 1
ATOM 5028 C CA . GLN B 1 296 ? -1.725 21.688 23.969 1 95.56 296 GLN B CA 1
ATOM 5029 C C . GLN B 1 296 ? -0.353 21.219 24.453 1 95.56 296 GLN B C 1
ATOM 5031 O O . GLN B 1 296 ? -0.215 20.109 24.969 1 95.56 296 GLN B O 1
ATOM 5036 N N . VAL B 1 297 ? 0.603 22.094 24.25 1 96.62 297 VAL B N 1
ATOM 5037 C CA . VAL B 1 297 ? 1.944 21.781 24.734 1 96.62 297 VAL B CA 1
ATOM 5038 C C . VAL B 1 297 ? 2.025 22.047 26.234 1 96.62 297 VAL B C 1
ATOM 5040 O O . VAL B 1 297 ? 1.676 23.141 26.703 1 96.62 297 VAL B O 1
ATOM 5043 N N . ILE B 1 298 ? 2.463 21.109 26.984 1 96.12 298 ILE B N 1
ATOM 5044 C CA . ILE B 1 298 ? 2.633 21.234 28.422 1 96.12 298 ILE B CA 1
ATOM 5045 C C . ILE B 1 298 ? 4.105 21.484 28.75 1 96.12 298 ILE B C 1
ATOM 5047 O O . ILE B 1 298 ? 4.434 22.391 29.516 1 96.12 298 ILE B O 1
ATOM 5051 N N . GLU B 1 299 ? 4.98 20.609 28.234 1 95.19 299 GLU B N 1
ATOM 5052 C CA . GLU B 1 299 ? 6.43 20.734 28.359 1 95.19 299 GLU B CA 1
ATOM 5053 C C . GLU B 1 299 ? 7.129 20.422 27.047 1 95.19 299 GLU B C 1
ATOM 5055 O O . GLU B 1 299 ? 6.656 19.594 26.266 1 95.19 299 GLU B O 1
ATOM 5060 N N . PRO B 1 300 ? 8.25 21.094 26.844 1 95.94 300 PRO B N 1
ATOM 5061 C CA . PRO B 1 300 ? 8.891 22.156 27.609 1 95.94 300 PRO B CA 1
ATOM 5062 C C . PRO B 1 300 ? 8.266 23.531 27.359 1 95.94 300 PRO B C 1
ATOM 5064 O O . PRO B 1 300 ? 7.688 23.75 26.281 1 95.94 300 PRO B O 1
ATOM 5067 N N . ILE B 1 301 ? 8.445 24.469 28.219 1 94.56 301 ILE B N 1
ATOM 5068 C CA . ILE B 1 301 ? 7.898 25.812 28.125 1 94.56 301 ILE B CA 1
ATOM 5069 C C . ILE B 1 301 ? 8.516 26.547 26.938 1 94.56 301 ILE B C 1
ATOM 5071 O O . ILE B 1 301 ? 7.848 27.344 26.266 1 94.56 301 ILE B O 1
ATOM 5075 N N . SER B 1 302 ? 9.719 26.25 26.656 1 95.19 302 SER B N 1
ATOM 5076 C CA . SER B 1 302 ? 10.414 26.891 25.547 1 95.19 302 SER B CA 1
ATOM 5077 C C . SER B 1 302 ? 9.711 26.594 24.219 1 95.19 302 SER B C 1
ATOM 5079 O O . SER B 1 302 ? 9.734 27.422 23.312 1 95.19 302 SER B O 1
ATOM 5081 N N . LEU B 1 303 ? 9.125 25.422 24.141 1 96.06 303 LEU B N 1
ATOM 5082 C CA . LEU B 1 303 ? 8.398 25.094 22.922 1 96.06 303 LEU B CA 1
ATOM 5083 C C . LEU B 1 303 ? 7.125 25.938 22.797 1 96.06 303 LEU B C 1
ATOM 5085 O O . LEU B 1 303 ? 6.742 26.328 21.688 1 96.06 303 LEU B O 1
ATOM 5089 N N . LYS B 1 304 ? 6.5 26.156 23.875 1 94.62 304 LYS B N 1
ATOM 5090 C CA . LYS B 1 304 ? 5.316 27.016 23.859 1 94.62 304 LYS B CA 1
ATOM 5091 C C . LYS B 1 304 ? 5.641 28.391 23.312 1 94.62 304 LYS B C 1
ATOM 5093 O O . LYS B 1 304 ? 4.898 28.938 22.484 1 94.62 304 LYS B O 1
ATOM 5098 N N . LYS B 1 305 ? 6.699 28.891 23.812 1 94.81 305 LYS B N 1
ATOM 5099 C CA . LYS B 1 305 ? 7.148 30.203 23.328 1 94.81 305 LYS B CA 1
ATOM 5100 C C . LYS B 1 305 ? 7.477 30.172 21.844 1 94.81 305 LYS B C 1
ATOM 5102 O O . LYS B 1 305 ? 7.094 31.078 21.094 1 94.81 305 LYS B O 1
ATOM 5107 N N . ARG B 1 306 ? 8.18 29.109 21.484 1 95.88 306 ARG B N 1
ATOM 5108 C CA . ARG B 1 306 ? 8.547 28.953 20.078 1 95.88 306 ARG B CA 1
ATOM 5109 C C . ARG B 1 306 ? 7.312 28.859 19.188 1 95.88 306 ARG B C 1
ATOM 5111 O O . ARG B 1 306 ? 7.277 29.422 18.094 1 95.88 306 ARG B O 1
ATOM 5118 N N . LEU B 1 307 ? 6.336 28.141 19.672 1 95.38 307 LEU B N 1
ATOM 5119 C CA . LEU B 1 307 ? 5.086 27.969 18.922 1 95.38 307 LEU B CA 1
ATOM 5120 C C . LEU B 1 307 ? 4.398 29.312 18.719 1 95.38 307 LEU B C 1
ATOM 5122 O O . LEU B 1 307 ? 3.938 29.625 17.625 1 95.38 307 LEU B O 1
ATOM 5126 N N . ILE B 1 308 ? 4.395 30.141 19.703 1 95 308 ILE B N 1
ATOM 5127 C CA . ILE B 1 308 ? 3.783 31.453 19.625 1 95 308 ILE B CA 1
ATOM 5128 C C . ILE B 1 308 ? 4.562 32.344 18.656 1 95 308 ILE B C 1
ATOM 5130 O O . ILE B 1 308 ? 3.969 33.094 17.875 1 95 308 ILE B O 1
ATOM 5134 N N . GLU B 1 309 ? 5.867 32.25 18.734 1 95.88 309 GLU B N 1
ATOM 5135 C CA . GLU B 1 309 ? 6.707 32.969 17.781 1 95.88 309 GLU B CA 1
ATOM 5136 C C . GLU B 1 309 ? 6.387 32.594 16.344 1 95.88 309 GLU B C 1
ATOM 5138 O O . GLU B 1 309 ? 6.238 33.469 15.484 1 95.88 309 GLU B O 1
ATOM 5143 N N . VAL B 1 310 ? 6.277 31.328 16.125 1 94.88 310 VAL B N 1
ATOM 5144 C CA . VAL B 1 310 ? 5.98 30.812 14.797 1 94.88 310 VAL B CA 1
ATOM 5145 C C . VAL B 1 310 ? 4.621 31.344 14.336 1 94.88 310 VAL B C 1
ATOM 5147 O O . VAL B 1 310 ? 4.484 31.812 13.203 1 94.88 310 VAL B O 1
ATOM 5150 N N . LEU B 1 311 ? 3.635 31.266 15.211 1 95.12 311 LEU B N 1
ATOM 5151 C CA . LEU B 1 311 ? 2.289 31.734 14.883 1 95.12 311 LEU B CA 1
ATOM 5152 C C . LEU B 1 311 ? 2.289 33.219 14.578 1 95.12 311 LEU B C 1
ATOM 5154 O O . LEU B 1 311 ? 1.637 33.656 13.625 1 95.12 311 LEU B O 1
ATOM 5158 N N . SER B 1 312 ? 3.031 33.969 15.352 1 95.31 312 SER B N 1
ATOM 5159 C CA . SER B 1 312 ? 3.125 35.438 15.133 1 95.31 312 SER B CA 1
ATOM 5160 C C . SER B 1 312 ? 3.787 35.75 13.805 1 95.31 312 SER B C 1
ATOM 5162 O O . SER B 1 312 ? 3.355 36.656 13.094 1 95.31 312 SER B O 1
ATOM 5164 N N . GLU B 1 313 ? 4.801 35 13.516 1 94.94 313 GLU B N 1
ATOM 5165 C CA . GLU B 1 313 ? 5.48 35.188 12.234 1 94.94 313 GLU B CA 1
ATOM 5166 C C . GLU B 1 313 ? 4.543 34.875 11.07 1 94.94 313 GLU B C 1
ATOM 5168 O O . GLU B 1 313 ? 4.594 35.562 10.039 1 94.94 313 GLU B O 1
ATOM 5173 N N . LEU B 1 314 ? 3.752 33.906 11.234 1 93.62 314 LEU B N 1
ATOM 5174 C CA . LEU B 1 314 ? 2.816 33.531 10.18 1 93.62 314 LEU B CA 1
ATOM 5175 C C . LEU B 1 314 ? 1.75 34.594 9.984 1 93.62 314 LEU B C 1
ATOM 5177 O O . LEU B 1 314 ? 1.325 34.844 8.859 1 93.62 314 LEU B O 1
ATOM 5181 N N . ILE B 1 315 ? 1.284 35.188 11.078 1 94.5 315 ILE B N 1
ATOM 5182 C CA . ILE B 1 315 ? 0.31 36.25 10.977 1 94.5 315 ILE B CA 1
ATOM 5183 C C . ILE B 1 315 ? 0.896 37.406 10.164 1 94.5 315 ILE B C 1
ATOM 5185 O O . ILE B 1 315 ? 0.242 37.938 9.258 1 94.5 315 ILE B O 1
ATOM 5189 N N . LYS B 1 316 ? 2.125 37.781 10.445 1 94.31 316 LYS B N 1
ATOM 5190 C CA . LYS B 1 316 ? 2.791 38.875 9.711 1 94.31 316 LYS B CA 1
ATOM 5191 C C . LYS B 1 316 ? 2.932 38.531 8.234 1 94.31 316 LYS B C 1
ATOM 5193 O O . LYS B 1 316 ? 2.756 39.375 7.367 1 94.31 316 LYS B O 1
ATOM 5198 N N . PHE B 1 317 ? 3.223 37.312 8.008 1 93.19 317 PHE B N 1
ATOM 5199 C CA . PHE B 1 317 ? 3.438 36.844 6.641 1 93.19 317 PHE B CA 1
ATOM 5200 C C . PHE B 1 317 ? 2.146 36.906 5.836 1 93.19 317 PHE B C 1
ATOM 5202 O O . PHE B 1 317 ? 2.16 37.312 4.664 1 93.19 317 PHE B O 1
ATOM 5209 N N . HIS B 1 318 ? 0.975 36.5 6.414 1 90.44 318 HIS B N 1
ATOM 5210 C CA . HIS B 1 318 ? -0.278 36.406 5.676 1 90.44 318 HIS B CA 1
ATOM 5211 C C . HIS B 1 318 ? -1.018 37.719 5.637 1 90.44 318 HIS B C 1
ATOM 5213 O O . HIS B 1 318 ? -1.982 37.906 4.887 1 90.44 318 HIS B O 1
ATOM 5219 N N . GLN B 1 319 ? -0.613 38.656 6.449 1 87 319 GLN B N 1
ATOM 5220 C CA . GLN B 1 319 ? -1.227 39.969 6.445 1 87 319 GLN B CA 1
ATOM 5221 C C . GLN B 1 319 ? -0.842 40.75 5.191 1 87 319 GLN B C 1
ATOM 5223 O O . GLN B 1 319 ? -1.539 41.688 4.805 1 87 319 GLN B O 1
ATOM 5228 N N . VAL B 1 320 ? 0.187 40.406 4.527 1 77.31 320 VAL B N 1
ATOM 5229 C CA . VAL B 1 320 ? 0.635 41.094 3.336 1 77.31 320 VAL B CA 1
ATOM 5230 C C . VAL B 1 320 ? -0.109 40.594 2.111 1 77.31 320 VAL B C 1
ATOM 5232 O O . VAL B 1 320 ? -0.313 39.375 1.971 1 77.31 320 VAL B O 1
#

Radius of gyration: 29.35 Å; Cα contacts (8 Å, |Δi|>4): 1065; chains: 2; bounding box: 60×91×64 Å

Secondary structure (DSSP, 8-state):
--HHHHHHHHHHHHTT-S-B-HHHHHHHHT--HHHHHHHHHHHHHTT--EEEE-STT-EEEE-HHHHHS-----HHHHHHHHHHHHHHHHTT-TTHHHHHHHHHHHHHTS-HHHHHHHHHHHTTEEEE-----GGGHHHHHHHHHHHHHTEEEEEEE--TT-SS-EEEEEEEEEEEEETTEEEEEEEETTTTEEEEEEGGGEEEEEEEEEE----TT--HHHHHHHHHS------TTEEEEEEEE-HHHHHHHHTSTTGGGGEEEE-SSEEEEEEEHHHHHHHHHHHHGGGGGGEEEEE-HHHHHHHHHHHHHHHHHHH-/--HHHHHHHHHHHHTT-S-B-HHHHHHHHT--HHHHHHHHHHHHHHT--EEEE-STT-EEEE-HHHHHS-----HHHHHHHHHHHHHHHHTT-TTHHHHHHHHHHHHHTS-HHHHHHHHHHHTTEEEE-----GGGHHHHHHHHHHHHHTEEEEEEE--TT-SS-EEEEEEEEEEEEETTEEEEEEEETTTTEEEEEEGGGEEEEEEEEEE----TT--HHHHHHHHHS------TTEEEEEEEE-HHHHHHHHTSTTGGGGEEEE-SSEEEEEEEHHHHHHHHHHHHGGGGGGEEEEE-HHHHHHHHHHHHHHHHHHH-

Nearest PDB structures (foldseek):
  6sj9-assembly1_A  TM=2.828E-01  e=6.074E-12  Paenarthrobacter aurescens
  6sj9-assembly2_B  TM=3.088E-01  e=6.398E-11  Paenarthrobacter aurescens
  7tb5-assembly1_A-2  TM=3.612E-01  e=4.106E-09  Pseudomonas aeruginosa
  7qfz-assembly4_G  TM=3.182E-01  e=6.702E-08  Escherichia fergusonii ATCC 35469
  7qfz-assembly4_H  TM=3.218E-01  e=9.308E-08  Escherichia fergusonii ATCC 35469

pLDDT: mean 86.94, std 8.72, range [54.16, 97.94]

Solvent-accessible surface area (backbone atoms only — not comparable to full-atom values): 34217 Å² total; per-residue (Å²): 127,57,69,67,54,53,46,47,49,51,51,53,58,30,51,72,63,48,75,42,35,61,66,58,51,16,62,75,66,72,45,56,57,68,56,45,52,50,41,51,49,48,43,40,62,49,23,45,32,63,44,78,45,79,66,97,88,32,27,36,27,48,44,62,58,53,54,74,41,68,62,67,51,20,61,60,24,46,38,28,50,54,53,13,44,48,42,22,55,42,71,55,48,60,52,49,66,37,32,49,53,43,52,52,53,55,60,64,53,43,39,69,69,52,45,54,56,34,50,52,52,52,62,29,52,45,68,52,48,56,86,62,67,76,78,45,38,67,57,48,44,52,47,49,50,24,32,58,70,24,24,26,32,41,29,36,33,50,49,86,94,51,94,61,65,42,79,38,46,29,41,44,56,29,36,35,40,44,91,93,37,49,32,37,32,24,38,26,62,83,76,68,41,76,43,78,41,56,50,89,39,47,77,44,77,40,80,50,89,47,70,61,80,75,67,90,87,63,52,65,65,58,55,51,46,40,71,73,52,63,73,84,74,65,72,76,55,54,41,62,38,31,35,35,31,45,52,61,55,44,51,50,49,55,58,29,73,68,56,26,73,30,55,74,46,74,62,68,46,37,40,33,28,56,42,45,53,67,53,46,66,68,48,44,50,46,69,49,45,57,49,53,88,41,49,44,78,69,33,49,64,68,47,45,53,50,38,41,50,51,42,51,51,48,41,61,60,58,71,100,126,57,69,68,54,53,46,47,50,50,52,54,58,29,51,72,63,48,75,43,36,62,65,57,51,16,64,74,68,72,44,57,56,69,56,44,52,51,42,51,48,50,43,41,63,50,22,45,33,64,44,77,46,79,67,99,87,31,23,36,27,48,42,64,60,54,53,75,42,70,62,66,50,22,62,59,25,46,39,28,50,54,53,12,45,45,41,22,54,41,71,56,48,61,51,49,67,37,33,51,50,43,52,52,52,54,59,62,53,44,40,71,71,52,46,52,54,33,50,53,51,50,60,31,53,45,67,52,50,56,84,63,68,78,78,45,39,66,58,47,43,52,47,49,51,23,31,60,71,27,24,25,32,40,31,37,33,50,50,87,92,49,91,62,65,42,79,36,46,28,42,44,57,30,35,36,40,45,92,95,39,49,31,36,32,22,38,28,61,83,75,70,41,77,45,78,39,56,51,90,39,47,77,44,76,42,82,50,90,47,71,59,80,74,68,92,86,63,51,64,66,59,52,50,45,40,71,73,50,64,72,85,73,65,74,76,56,54,39,62,39,32,34,35,29,46,52,62,56,46,54,52,50,54,58,30,73,68,56,27,72,32,54,74,48,72,60,69,47,36,38,34,27,57,41,44,53,68,54,47,65,68,48,44,51,45,68,47,45,57,48,53,88,42,49,43,79,70,32,50,64,67,48,42,53,49,39,42,51,52,40,52,52,48,42,61,60,58,72,101

Sequence (640 aa):
MPKIDNILAILWMLSSGEKITAKQISEKLEMNIRTVYRYIDTLSTSGVPIISDTGHNGGYTLLNNFIEAPLFFDFEEQTSLFHAAVFAEEAGYYGGEALNRAISKLSKYSNQEQETKINQHLTSLEVISRLSSLSMEPFLKELEQAVADGYSTKILYHKSGEEQSKYRLVDPYRIIYWNNKWYVIGFCHLRNDIRSFRVDRIESLMLTENKFNRPENFSARDFFMKNLLPNIEDKEGIIPLVINGNARALGDICQHWFLGHYLQERTSNQAVFLLEKNMIHTYVPYLLLPYGKSIQVIEPISLKKRLIEVLSELIKFHQVMPKIDNILAILWMLSSGEKITAKQISEKLEMNIRTVYRYIDTLSTSGVPIISDTGHNGGYTLLNNFIEAPLFFDFEEQTSLFHAAVFAEEAGYYGGEALNRAISKLSKYSNQEQETKINQHLTSLEVISRLSSLSMEPFLKELEQAVADGYSTKILYHKSGEEQSKYRLVDPYRIIYWNNKWYVIGFCHLRNDIRSFRVDRIESLMLTENKFNRPENFSARDFFMKNLLPNIEDKEGIIPLVINGNARALGDICQHWFLGHYLQERTSNQAVFLLEKNMIHTYVPYLLLPYGKSIQVIEPISLKKRLIEVLSELIKFHQV

Foldseek 3Di:
DDLVVLLVVVVVVQLVQDFDALVRSCVVVVHDSVSSVVSVVVCVVVPFAWDWADDPPTGIHGDPVCSVDPDADALVRLLVLLVVLQVCVLLLNLCNVVSVVVNVVNCVPDDPVSNVSSVVSNVVDDDHHDVPPPVQNVVVVVLVVCQVQAWWKWWFFDDPPDDGTDIWTWRFNDWDDDPSWIWTWTATPVVRGIDIGTRVRTPDMDTDPDGDDDDPPDDPVVVVCCVVAPDPPPPPQKDKWKKFFAQVVCVVLCPPPHQVVQWDDDDRTMTIGIDGPVCLLPPVLVVCVVVPPRMGTDPDPVNVVSNVVVVVVVVVVVVD/DDLVVLLVVVVVVQLVQDFDALVRSCVVVVHDSVSSVVSVVVCVVVPFAWDWADDPPTGIHGDPVCSVDPDADALVRLLVLLVVLQVCVLLLNLCNVVSVVVNVVNCVPDDPVSNVSSVVSNVVDDDHHDPPPPVQNVVVVVLVVCQVQAWWKWWFFDDPPDDGTDIWTWRFNDWDDDPSWIWTWTATPVVRGIDIGTRVRTPDMDTDPDGDDDDPPDDPVVVVCCVVAPDPPPPPQKDKWKKFFAQVVCVVLCPPPHQVVQWDDDDRTMTIGIDGPVCLLPPVLVVCVVVPPRMDTDPDVVNVVSNVVVVVVVVVVVVD

InterPro domains:
  IPR013196 Helix-turn-helix, type 11 [PF08279] (8-60)
  IPR026881 WYL domain [PF13280] (139-205)
  IPR036388 Winged helix-like DNA-binding domain superfamily [G3DSA:1.10.10.10] (3-63)
  IPR036390 Winged helix DNA-binding domain superfamily [SSF46785] (4-60)
  IPR051534 CBASS antivirus and pafABC operon-associated protein [PTHR34580] (4-315)